Protein AF-A0A151L9N3-F1 (afdb_monomer_lite)

InterPro domains:
  IPR000061 SWAP/Surp [PF01805] (39-90)
  IPR000061 SWAP/Surp [PS50128] (41-83)
  IPR000061 SWAP/Surp [SM00648] (39-92)
  IPR006569 CID domain [PF04818] (146-274)
  IPR006569 CID domain [PS51391] (139-284)
  IPR006569 CID domain [SM00582] (146-281)
  IPR008942 ENTH/VHS [G3DSA:1.25.40.90] (142-285)
  IPR035967 SWAP/Surp superfamily [G3DSA:1.10.10.790] (24-95)
  IPR035967 SWAP/Surp superfamily [SSF109905] (27-96)
  IPR051485 SR-related and CTD-associated factor [PTHR23140] (30-279)

Secondary structure (DSSP, 8-state):
----------------------S---EEEPPPPS-HHHHHHHHHHHHHHHHH-HHHHHHHHHHTTT-GGGGGGTS-SHHHHHHHHHHHHHHTT--SS----S-EESSTTS-EEEPPPPP-S-HHHHHHHHH-TT--PPPPHHHHHHHHHHHHT--SSHHHHHHHHHHHHTTGGGHHHHHHHHHHHHH-TTS-HHHHHHHHHHHHHHHHHTTSGGGTTTHHHHHHHHHHHHHHHHHHHHHHT-S-HHHHHHHHHHHHHHHHHHHHTT-S-HHHHHHHHHHHS------------------TT--PPPPTTHHHHTTS-HHHHHHHHHHHTS-HHHHHHHHHHTT----TT--HHHHHHHHHHHHHHHHHHHHTTTT-HHHHHHHHHH--

pLDDT: mean 80.23, std 20.01, range [26.12, 97.88]

Organism: NCBI:txid647221

Structure (mmCIF, N/CA/C/O backbone):
data_AF-A0A151L9N3-F1
#
_entry.id   AF-A0A151L9N3-F1
#
loop_
_atom_site.group_PDB
_atom_site.id
_atom_site.type_symbol
_atom_site.label_atom_id
_atom_site.label_alt_id
_atom_site.label_comp_id
_atom_site.label_asym_id
_atom_site.label_entity_id
_atom_site.label_seq_id
_atom_site.pdbx_PDB_ins_code
_atom_site.Cartn_x
_atom_site.Cartn_y
_atom_site.Cartn_z
_atom_site.occupancy
_atom_site.B_iso_or_equiv
_atom_site.auth_seq_id
_atom_site.auth_comp_id
_atom_site.auth_asym_id
_atom_site.auth_atom_id
_atom_site.pdbx_PDB_model_num
ATOM 1 N N . GLY A 1 1 ? 10.360 57.911 -2.945 1.00 34.53 1 GLY A N 1
ATOM 2 C CA . GLY A 1 1 ? 9.597 57.671 -4.179 1.00 34.53 1 GLY A CA 1
ATOM 3 C C . GLY A 1 1 ? 8.796 56.403 -3.999 1.00 34.53 1 GLY A C 1
ATOM 4 O O . GLY A 1 1 ? 9.425 55.382 -3.783 1.00 34.53 1 GLY A O 1
ATOM 5 N N . TYR A 1 2 ? 7.465 56.553 -3.965 1.00 28.52 2 TYR A N 1
ATOM 6 C CA . TYR A 1 2 ? 6.354 55.592 -4.166 1.00 28.52 2 TYR A CA 1
ATOM 7 C C . TYR A 1 2 ? 6.603 54.091 -3.843 1.00 28.52 2 TYR A C 1
ATOM 9 O O . TYR A 1 2 ? 7.405 53.458 -4.513 1.00 28.52 2 TYR A O 1
ATOM 17 N N . ASN A 1 3 ? 6.063 53.486 -2.762 1.00 26.97 3 ASN A N 1
ATOM 18 C CA . ASN A 1 3 ? 4.672 53.002 -2.505 1.00 26.97 3 ASN A CA 1
ATOM 19 C C . ASN A 1 3 ? 4.052 52.205 -3.681 1.00 26.97 3 ASN A C 1
ATOM 21 O O . ASN A 1 3 ? 4.123 52.687 -4.797 1.00 26.97 3 ASN A O 1
ATOM 25 N N . ILE A 1 4 ? 3.345 51.068 -3.569 1.00 30.19 4 ILE A N 1
ATOM 26 C CA . ILE A 1 4 ? 2.790 50.223 -2.489 1.00 30.19 4 ILE A CA 1
ATOM 27 C C . ILE A 1 4 ? 2.299 48.908 -3.157 1.00 30.19 4 ILE A C 1
ATOM 29 O O . ILE A 1 4 ? 1.899 48.928 -4.313 1.00 30.19 4 ILE A O 1
ATOM 33 N N . LYS A 1 5 ? 2.328 47.807 -2.392 1.00 29.86 5 LYS A N 1
ATOM 34 C CA . LYS A 1 5 ? 1.461 46.599 -2.342 1.00 29.86 5 LYS A CA 1
ATOM 35 C C . LYS A 1 5 ? 0.512 46.189 -3.505 1.00 29.86 5 LYS A C 1
ATOM 37 O O . LYS A 1 5 ? -0.267 46.993 -3.994 1.00 29.86 5 LYS A O 1
ATOM 42 N N . ASN A 1 6 ? 0.394 44.852 -3.596 1.00 28.50 6 ASN A N 1
ATOM 43 C CA . ASN A 1 6 ? -0.822 44.011 -3.719 1.00 28.50 6 ASN A CA 1
ATOM 44 C C . ASN A 1 6 ? -1.251 43.410 -5.077 1.00 28.50 6 ASN A C 1
ATOM 46 O O . ASN A 1 6 ? -1.162 44.038 -6.120 1.00 28.50 6 ASN A O 1
ATOM 50 N N . GLU A 1 7 ? -1.815 42.194 -4.925 1.00 28.47 7 GLU A N 1
ATOM 51 C CA . GLU A 1 7 ? -2.712 41.396 -5.797 1.00 28.47 7 GLU A CA 1
ATOM 52 C C . GLU A 1 7 ? -2.048 40.460 -6.830 1.00 28.47 7 GLU A C 1
ATOM 54 O O . GLU A 1 7 ? -1.300 40.885 -7.698 1.00 28.47 7 GLU A O 1
ATOM 59 N N . ILE A 1 8 ? -2.077 39.124 -6.674 1.00 28.53 8 ILE A N 1
ATOM 60 C CA . ILE A 1 8 ? -3.189 38.138 -6.625 1.00 28.53 8 ILE A CA 1
ATOM 61 C C . ILE A 1 8 ? -3.933 38.001 -7.966 1.00 28.53 8 ILE A C 1
ATOM 63 O O . ILE A 1 8 ? -4.622 38.909 -8.397 1.00 28.53 8 ILE A O 1
ATOM 67 N N . CYS A 1 9 ? -3.817 36.786 -8.524 1.00 29.94 9 CYS A N 1
ATOM 68 C CA . CYS A 1 9 ? -4.706 36.073 -9.456 1.00 29.94 9 CYS A CA 1
ATOM 69 C C . CYS A 1 9 ? -5.197 36.782 -10.729 1.00 29.94 9 CYS A C 1
ATOM 71 O O . CYS A 1 9 ? -5.995 37.703 -10.670 1.00 29.94 9 CYS A O 1
ATOM 73 N N . ASN A 1 10 ? -4.879 36.191 -11.890 1.00 26.12 10 ASN A N 1
ATOM 74 C CA . ASN A 1 10 ? -5.889 35.658 -12.822 1.00 26.12 10 ASN A CA 1
ATOM 75 C C . ASN A 1 10 ? -5.214 35.008 -14.041 1.00 26.12 10 ASN A C 1
ATOM 77 O O . ASN A 1 10 ? -4.901 35.663 -15.030 1.00 26.12 10 ASN A O 1
ATOM 81 N N . TYR A 1 11 ? -5.025 33.688 -13.980 1.00 26.61 11 TYR A N 1
ATOM 82 C CA . TYR A 1 11 ? -4.955 32.862 -15.184 1.00 26.61 11 TYR A CA 1
ATOM 83 C C . TYR A 1 11 ? -6.401 32.566 -15.585 1.00 26.61 11 TYR A C 1
ATOM 85 O O . TYR A 1 11 ? -7.037 31.702 -14.988 1.00 26.61 11 TYR A O 1
ATOM 93 N N . ASN A 1 12 ? -6.916 33.300 -16.569 1.00 28.91 12 ASN A N 1
ATOM 94 C CA . ASN A 1 12 ? -8.108 32.903 -17.303 1.00 28.91 12 ASN A CA 1
ATOM 95 C C . ASN A 1 12 ? -7.773 32.778 -18.787 1.00 28.91 12 ASN A C 1
ATOM 97 O O . ASN A 1 12 ? -7.160 33.657 -19.392 1.00 28.91 12 ASN A O 1
ATOM 101 N N . MET A 1 13 ? -8.179 31.621 -19.306 1.00 31.44 13 MET A N 1
ATOM 102 C CA . MET A 1 13 ? -8.430 31.304 -20.704 1.00 31.44 13 MET A CA 1
ATOM 103 C C . MET A 1 13 ? -8.997 32.497 -21.474 1.00 31.44 13 MET A C 1
ATOM 105 O O . MET A 1 13 ? -9.961 33.103 -21.025 1.00 31.44 13 MET A O 1
ATOM 109 N N . ASP A 1 14 ? -8.409 32.793 -22.632 1.00 28.12 14 ASP A N 1
ATOM 110 C CA . ASP A 1 14 ? -9.103 32.784 -23.927 1.00 28.12 14 ASP A CA 1
ATOM 111 C C . ASP A 1 14 ? -8.274 33.525 -24.979 1.00 28.12 14 ASP A C 1
ATOM 113 O O . ASP A 1 14 ? -8.057 34.736 -24.899 1.00 28.12 14 ASP A O 1
ATOM 117 N N . ARG A 1 15 ? -7.840 32.783 -26.004 1.00 27.70 15 ARG A N 1
ATOM 118 C CA . ARG A 1 15 ? -7.859 33.234 -27.404 1.00 27.70 15 ARG A CA 1
ATOM 119 C C . ARG A 1 15 ? -7.489 32.079 -28.334 1.00 27.70 15 ARG A C 1
ATOM 121 O O . ARG A 1 15 ? -6.344 31.902 -28.738 1.00 27.70 15 ARG A O 1
ATOM 128 N N . TYR A 1 16 ? -8.504 31.289 -28.679 1.00 29.16 16 TYR A N 1
ATOM 129 C CA . TYR A 1 16 ? -8.540 30.632 -29.980 1.00 29.16 16 TYR A CA 1
ATOM 130 C C . TYR A 1 16 ? -8.714 31.691 -31.075 1.00 29.16 16 TYR A C 1
ATOM 132 O O . TYR A 1 16 ? -9.421 32.677 -30.883 1.00 29.16 16 TYR A O 1
ATOM 140 N N . ASN A 1 17 ? -8.119 31.401 -32.232 1.00 30.64 17 ASN A N 1
ATOM 141 C CA . ASN A 1 17 ? -8.278 32.063 -33.527 1.00 30.64 17 ASN A CA 1
ATOM 142 C C . ASN A 1 17 ? -7.677 33.462 -33.660 1.00 30.64 17 ASN A C 1
ATOM 144 O O . ASN A 1 17 ? -8.317 34.462 -33.369 1.00 30.64 17 ASN A O 1
ATOM 148 N N . THR A 1 18 ? -6.493 33.535 -34.265 1.00 28.25 18 THR A N 1
ATOM 149 C CA . THR A 1 18 ? -6.316 34.080 -35.625 1.00 28.25 18 THR A CA 1
ATOM 150 C C . THR A 1 18 ? -4.916 33.677 -36.080 1.00 28.25 18 THR A C 1
ATOM 152 O O . THR A 1 18 ? -3.976 34.005 -35.382 1.00 28.25 18 THR A O 1
ATOM 155 N N . TYR A 1 19 ? -4.787 32.918 -37.170 1.00 27.69 19 TYR A N 1
ATOM 156 C CA . TYR A 1 19 ? -3.776 33.084 -38.230 1.00 27.69 19 TYR A CA 1
ATOM 157 C C . TYR A 1 19 ? -4.016 31.981 -39.265 1.00 27.69 19 TYR A C 1
ATOM 159 O O . TYR A 1 19 ? -3.501 30.867 -39.187 1.00 27.69 19 TYR A O 1
ATOM 167 N N . ASN A 1 20 ? -4.875 32.316 -40.226 1.00 29.67 20 ASN A N 1
ATOM 168 C CA . ASN A 1 20 ? -4.973 31.610 -41.491 1.00 29.67 20 ASN A CA 1
ATOM 169 C C . ASN A 1 20 ? -3.642 31.733 -42.248 1.00 29.67 20 ASN A C 1
ATOM 171 O O . ASN A 1 20 ? -3.116 32.831 -42.391 1.00 29.67 20 ASN A O 1
ATOM 175 N N . ASN A 1 21 ? -3.173 30.585 -42.744 1.00 37.34 21 ASN A N 1
ATOM 176 C CA . ASN A 1 21 ? -2.439 30.368 -43.992 1.00 37.34 21 ASN A CA 1
ATOM 177 C C . ASN A 1 21 ? -1.471 31.461 -44.466 1.00 37.34 21 ASN A C 1
ATOM 179 O O . ASN A 1 21 ? -1.895 32.398 -45.124 1.00 37.34 21 ASN A O 1
ATOM 183 N N . MET A 1 22 ? -0.171 31.214 -44.290 1.00 30.89 22 MET A N 1
ATOM 184 C CA . MET A 1 22 ? 0.853 31.302 -45.348 1.00 30.89 22 MET A CA 1
ATOM 185 C C . MET A 1 22 ? 2.165 30.729 -44.789 1.00 30.89 22 MET A C 1
ATOM 187 O O . MET A 1 22 ? 2.939 31.439 -44.156 1.00 30.89 22 MET A O 1
ATOM 191 N N . ASN A 1 23 ? 2.371 29.421 -44.959 1.00 32.94 23 ASN A N 1
ATOM 192 C CA . ASN A 1 23 ? 3.649 28.780 -45.301 1.00 32.94 23 ASN A CA 1
ATOM 193 C C . ASN A 1 23 ? 3.485 27.271 -45.127 1.00 32.94 23 ASN A C 1
ATOM 195 O O . ASN A 1 23 ? 3.281 26.765 -44.028 1.00 32.94 23 ASN A O 1
ATOM 199 N N . VAL A 1 24 ? 3.528 26.563 -46.251 1.00 43.25 24 VAL A N 1
ATOM 200 C CA . VAL A 1 24 ? 3.486 25.105 -46.359 1.00 43.25 24 VAL A CA 1
ATOM 201 C C . VAL A 1 24 ? 4.380 24.491 -45.279 1.00 43.25 24 VAL A C 1
ATOM 203 O O . VAL A 1 24 ? 5.595 24.674 -45.315 1.00 43.25 24 VAL A O 1
ATOM 206 N N . ASN A 1 25 ? 3.779 23.793 -44.308 1.00 51.19 25 ASN A N 1
ATOM 207 C CA . ASN A 1 25 ? 4.484 23.072 -43.249 1.00 51.19 25 ASN A CA 1
ATOM 208 C C . ASN A 1 25 ? 5.505 22.113 -43.882 1.00 51.19 25 ASN A C 1
ATOM 210 O O . ASN A 1 25 ? 5.154 20.996 -44.269 1.00 51.19 25 ASN A O 1
ATOM 214 N N . LYS A 1 26 ? 6.767 22.541 -44.021 1.00 72.00 26 LYS A N 1
ATOM 215 C CA . LYS A 1 26 ? 7.845 21.687 -44.518 1.00 72.00 26 LYS A CA 1
ATOM 216 C C . LYS A 1 26 ? 8.051 20.573 -43.489 1.00 72.00 26 LYS A C 1
ATOM 218 O O . LYS A 1 26 ? 8.532 20.791 -42.376 1.00 72.00 26 LYS A O 1
ATOM 223 N N . LYS A 1 27 ? 7.596 19.379 -43.848 1.00 82.88 27 LYS A N 1
ATOM 224 C CA . LYS A 1 27 ? 7.655 18.167 -43.035 1.00 82.88 27 LYS A CA 1
ATOM 225 C C . LYS A 1 27 ? 8.938 17.415 -43.365 1.00 82.88 27 LYS A C 1
ATOM 227 O O . LYS A 1 27 ? 9.182 17.132 -44.533 1.00 82.88 27 LYS A O 1
ATOM 232 N N . ILE A 1 28 ? 9.712 17.051 -42.349 1.00 85.88 28 ILE A N 1
ATOM 233 C CA . ILE A 1 28 ? 10.929 16.248 -42.497 1.00 85.88 28 ILE A CA 1
ATOM 234 C C . ILE A 1 28 ? 10.648 14.863 -41.930 1.00 85.88 28 ILE A C 1
ATOM 236 O O . ILE A 1 28 ? 10.330 14.716 -40.750 1.00 85.88 28 ILE A O 1
ATOM 240 N N . ILE A 1 29 ? 10.738 13.843 -42.779 1.00 86.69 29 ILE A N 1
ATOM 241 C CA . ILE A 1 29 ? 10.626 12.447 -42.358 1.00 86.69 29 ILE A CA 1
ATOM 242 C C . ILE A 1 29 ? 12.032 11.953 -42.059 1.00 86.69 29 ILE A C 1
ATOM 244 O O . ILE A 1 29 ? 12.896 11.988 -42.925 1.00 86.69 29 ILE A O 1
ATOM 248 N N . ILE A 1 30 ? 12.257 11.499 -40.832 1.00 90.75 30 ILE A N 1
ATOM 249 C CA . ILE A 1 30 ? 13.569 11.016 -40.429 1.00 90.75 30 ILE A CA 1
ATOM 250 C C . ILE A 1 30 ? 13.772 9.590 -40.932 1.00 90.75 30 ILE A C 1
ATOM 252 O O . ILE A 1 30 ? 13.042 8.672 -40.552 1.00 90.75 30 ILE A O 1
ATOM 256 N N . ILE A 1 31 ? 14.790 9.421 -41.772 1.00 88.12 31 ILE A N 1
ATOM 257 C CA . ILE A 1 31 ? 15.207 8.142 -42.343 1.00 88.12 31 ILE A CA 1
ATOM 258 C C . ILE A 1 31 ? 16.376 7.607 -41.512 1.00 88.12 31 ILE A C 1
ATOM 260 O O . ILE A 1 31 ? 17.318 8.332 -41.198 1.00 88.12 31 ILE A O 1
ATOM 264 N N . ILE A 1 32 ? 16.295 6.340 -41.100 1.00 87.50 32 ILE A N 1
ATOM 265 C CA . ILE A 1 32 ? 17.394 5.682 -40.384 1.00 87.50 32 ILE A CA 1
ATOM 266 C C . ILE A 1 32 ? 18.461 5.300 -41.419 1.00 87.50 32 ILE A C 1
ATOM 268 O O . ILE A 1 32 ? 18.097 4.667 -42.406 1.00 87.50 32 ILE A O 1
ATOM 272 N N . PRO A 1 33 ? 19.753 5.611 -41.197 1.00 89.25 33 PRO A N 1
ATOM 273 C CA . PRO A 1 33 ? 20.810 5.202 -42.116 1.00 89.25 33 PRO A CA 1
ATOM 274 C C . PRO A 1 33 ? 20.891 3.673 -42.229 1.00 89.25 33 PRO A C 1
ATOM 276 O O . PRO A 1 33 ? 20.968 2.983 -41.205 1.00 89.25 33 PRO A O 1
ATOM 279 N N . ASP A 1 34 ? 20.921 3.158 -43.461 1.00 80.19 34 ASP A N 1
ATOM 280 C CA . ASP A 1 34 ? 21.055 1.720 -43.740 1.00 80.19 34 ASP A CA 1
ATOM 281 C C . ASP A 1 34 ? 22.433 1.185 -43.325 1.00 80.19 34 ASP A C 1
ATOM 283 O O . ASP A 1 34 ? 22.560 0.076 -42.788 1.00 80.19 34 ASP A O 1
ATOM 287 N N . ASP A 1 35 ? 23.480 1.995 -43.517 1.00 88.69 35 ASP A N 1
ATOM 288 C CA . ASP A 1 35 ? 24.823 1.648 -43.072 1.00 88.69 35 ASP A CA 1
ATOM 289 C C . ASP A 1 35 ? 24.941 1.723 -41.541 1.00 88.69 35 ASP A C 1
ATOM 291 O O . ASP A 1 35 ? 24.870 2.780 -40.903 1.00 88.69 35 ASP A O 1
ATOM 295 N N . LYS A 1 36 ? 25.208 0.561 -40.939 1.00 86.25 36 LYS A N 1
ATOM 296 C CA . LYS A 1 36 ? 25.375 0.402 -39.492 1.00 86.25 36 LYS A CA 1
ATOM 297 C C . LYS A 1 36 ? 26.568 1.183 -38.951 1.00 86.25 36 LYS A C 1
ATOM 299 O O . LYS A 1 36 ? 26.526 1.567 -37.780 1.00 86.25 36 LYS A O 1
ATOM 304 N N . LYS A 1 37 ? 27.632 1.376 -39.739 1.00 87.75 37 LYS A N 1
ATOM 305 C CA . LYS A 1 37 ? 28.812 2.129 -39.295 1.00 87.75 37 LYS A CA 1
ATOM 306 C C . LYS A 1 37 ? 28.466 3.614 -39.200 1.00 87.75 37 LYS A C 1
ATOM 308 O O . LYS A 1 37 ? 28.609 4.188 -38.124 1.00 87.75 37 LYS A O 1
ATOM 313 N N . THR A 1 38 ? 27.905 4.179 -40.263 1.00 89.19 38 THR A N 1
ATOM 314 C CA . THR A 1 38 ? 27.431 5.568 -40.330 1.00 89.19 38 THR A CA 1
ATOM 315 C C . THR A 1 38 ? 26.411 5.870 -39.238 1.00 89.19 38 THR A C 1
ATOM 317 O O . THR A 1 38 ? 26.579 6.821 -38.477 1.00 89.19 38 THR A O 1
ATOM 320 N N . LYS A 1 39 ? 25.410 4.999 -39.052 1.00 90.94 39 LYS A N 1
ATOM 321 C CA . LYS A 1 39 ? 24.438 5.136 -37.961 1.00 90.94 39 LYS A CA 1
ATOM 322 C C . LYS A 1 39 ? 25.106 5.219 -36.586 1.00 90.94 39 LYS A C 1
ATOM 324 O O . LYS A 1 39 ? 24.751 6.081 -35.789 1.00 90.94 39 LYS A O 1
ATOM 329 N N . ARG A 1 40 ? 26.061 4.325 -36.293 1.00 89.38 40 ARG A N 1
ATOM 330 C CA . ARG A 1 40 ? 26.772 4.315 -35.001 1.00 89.38 40 ARG A CA 1
ATOM 331 C C . ARG A 1 40 ? 27.578 5.587 -34.783 1.00 89.38 40 ARG A C 1
ATOM 333 O O . ARG A 1 40 ? 27.580 6.090 -33.667 1.00 89.38 40 ARG A O 1
ATOM 340 N N . ILE A 1 41 ? 28.245 6.081 -35.825 1.00 91.81 41 ILE A N 1
ATOM 341 C CA . ILE A 1 41 ? 29.025 7.322 -35.769 1.00 91.81 41 ILE A CA 1
ATOM 342 C C . ILE A 1 41 ? 28.098 8.498 -35.450 1.00 91.81 41 ILE A C 1
ATOM 344 O O . ILE A 1 41 ? 28.361 9.234 -34.502 1.00 91.81 41 ILE A O 1
ATOM 348 N N . ILE A 1 42 ? 26.972 8.613 -36.161 1.00 93.88 42 ILE A N 1
ATOM 349 C CA . ILE A 1 42 ? 25.990 9.679 -35.933 1.00 93.88 42 ILE A CA 1
ATOM 350 C C . ILE A 1 42 ? 25.367 9.581 -34.532 1.00 93.88 42 ILE A C 1
ATOM 352 O O . ILE A 1 42 ? 25.298 10.581 -33.821 1.00 93.88 42 ILE A O 1
ATOM 356 N N . ASP A 1 43 ? 24.940 8.388 -34.108 1.00 91.19 43 ASP A N 1
ATOM 357 C CA . ASP A 1 43 ? 24.339 8.178 -32.787 1.00 91.19 43 ASP A CA 1
ATOM 358 C C . ASP A 1 43 ? 25.335 8.473 -31.645 1.00 91.19 43 ASP A C 1
ATOM 360 O O . ASP A 1 43 ? 24.933 8.950 -30.584 1.00 91.19 43 ASP A O 1
ATOM 364 N N . LEU A 1 44 ? 26.626 8.174 -31.833 1.00 91.38 44 LEU A N 1
ATOM 365 C CA . LEU A 1 44 ? 27.669 8.445 -30.842 1.00 91.38 44 LEU A CA 1
ATOM 366 C C . LEU A 1 44 ? 27.986 9.940 -30.767 1.00 91.38 44 LEU A C 1
ATOM 368 O O . LEU A 1 44 ? 28.004 10.497 -29.671 1.00 91.38 44 LEU A O 1
ATOM 372 N N . LEU A 1 45 ? 28.167 10.591 -31.918 1.00 92.38 45 LEU A N 1
ATOM 373 C CA . LEU A 1 45 ? 28.397 12.031 -31.979 1.00 92.38 45 LEU A CA 1
ATOM 374 C C . LEU A 1 45 ? 27.226 12.799 -31.362 1.00 92.38 45 LEU A C 1
ATOM 376 O O . LEU A 1 45 ? 27.441 13.673 -30.531 1.00 92.38 45 LEU A O 1
ATOM 380 N N . ALA A 1 46 ? 25.987 12.439 -31.711 1.00 93.56 46 ALA A N 1
ATOM 381 C CA . ALA A 1 46 ? 24.797 13.092 -31.177 1.00 93.56 46 ALA A CA 1
ATOM 382 C C . ALA A 1 46 ? 24.702 12.990 -29.649 1.00 93.56 46 ALA A C 1
ATOM 384 O O . ALA A 1 46 ? 24.248 13.929 -28.996 1.00 93.56 46 ALA A O 1
ATOM 385 N N . LYS A 1 47 ? 25.149 11.868 -29.073 1.00 90.38 47 LYS A N 1
ATOM 386 C CA . LYS A 1 47 ? 25.205 11.705 -27.621 1.00 90.38 47 LYS A CA 1
ATOM 387 C C . LYS A 1 47 ? 26.244 12.635 -26.993 1.00 90.38 47 LYS A C 1
ATOM 389 O O . LYS A 1 47 ? 25.889 13.372 -26.082 1.00 90.38 47 LYS A O 1
ATOM 394 N N . TYR A 1 48 ? 27.472 12.654 -27.512 1.00 86.31 48 TYR A N 1
ATOM 395 C CA . TYR A 1 48 ? 28.516 13.545 -26.995 1.00 86.31 48 TYR A CA 1
ATOM 396 C C . TYR A 1 48 ? 28.146 15.022 -27.135 1.00 86.31 48 TYR A C 1
ATOM 398 O O . TYR A 1 48 ? 28.350 15.790 -26.209 1.00 86.31 48 TYR A O 1
ATOM 406 N N . VAL A 1 49 ? 27.512 15.418 -28.240 1.00 91.25 49 VAL A N 1
ATOM 407 C CA . VAL A 1 49 ? 27.024 16.794 -28.432 1.00 91.25 49 VAL A CA 1
ATOM 408 C C . VAL A 1 49 ? 25.902 17.147 -27.450 1.00 91.25 49 VAL A C 1
ATOM 410 O O . VAL A 1 49 ? 25.790 18.294 -27.029 1.00 91.25 49 VAL A O 1
ATOM 413 N N . THR A 1 50 ? 25.078 16.177 -27.049 1.00 90.38 50 THR A N 1
ATOM 414 C CA . THR A 1 50 ? 24.050 16.395 -26.019 1.00 90.38 50 THR A CA 1
ATOM 415 C C . THR A 1 50 ? 24.668 16.587 -24.628 1.00 90.38 50 THR A C 1
ATOM 417 O O . THR A 1 50 ? 24.133 17.355 -23.835 1.00 90.38 50 THR A O 1
ATOM 420 N N . GLU A 1 51 ? 25.773 15.895 -24.332 1.00 86.19 51 GLU A N 1
ATOM 421 C CA . GLU A 1 51 ? 26.471 15.947 -23.037 1.00 86.19 51 GLU A CA 1
ATOM 422 C C . GLU A 1 51 ? 27.383 17.184 -22.913 1.00 86.19 51 GLU A C 1
ATOM 424 O O . GLU A 1 51 ? 27.324 17.890 -21.910 1.00 86.19 51 GLU A O 1
ATOM 429 N N . GLU A 1 52 ? 28.172 17.481 -23.949 1.00 81.69 52 GLU A N 1
ATOM 430 C CA . GLU A 1 52 ? 29.208 18.529 -23.955 1.00 81.69 52 GLU A CA 1
ATOM 431 C C . GLU A 1 52 ? 28.739 19.856 -24.584 1.00 81.69 52 GLU A C 1
ATOM 433 O O . GLU A 1 52 ? 29.391 20.892 -24.454 1.00 81.69 52 GLU A O 1
ATOM 438 N N . GLY A 1 53 ? 27.589 19.853 -25.264 1.00 84.69 53 GLY A N 1
ATOM 439 C CA . GLY A 1 53 ? 26.970 21.046 -25.834 1.00 84.69 53 GLY A CA 1
ATOM 440 C C . GLY A 1 53 ? 27.513 21.478 -27.202 1.00 84.69 53 GLY A C 1
ATOM 441 O O . GLY A 1 53 ? 28.232 20.765 -27.900 1.00 84.69 53 GLY A O 1
ATOM 442 N N . TYR A 1 54 ? 27.106 22.677 -27.626 1.00 85.31 54 TYR A N 1
ATOM 443 C CA . TYR A 1 54 ? 27.301 23.175 -28.995 1.00 85.31 54 TYR A CA 1
ATOM 444 C C . TYR A 1 54 ? 28.771 23.449 -29.366 1.00 85.31 54 TYR A C 1
ATOM 446 O O . TYR A 1 54 ? 29.169 23.187 -30.500 1.00 85.31 54 TYR A O 1
ATOM 454 N N . SER A 1 55 ? 29.596 23.893 -28.413 1.00 84.62 55 SER A N 1
ATOM 455 C CA . SER A 1 55 ? 31.038 24.123 -28.616 1.00 84.62 55 SER A CA 1
ATOM 456 C C . SER A 1 55 ? 31.782 22.853 -29.050 1.00 84.62 55 SER A C 1
ATOM 458 O O . SER A 1 55 ? 32.737 22.909 -29.830 1.00 84.62 55 SER A O 1
ATOM 460 N N . PHE A 1 56 ? 31.316 21.687 -28.595 1.00 88.94 56 PHE A N 1
ATOM 461 C CA . PHE A 1 56 ? 31.835 20.396 -29.031 1.00 88.94 56 PHE A CA 1
ATOM 462 C C . PHE A 1 56 ? 31.475 20.098 -30.498 1.00 88.94 56 PHE A C 1
ATOM 464 O O . PHE A 1 56 ? 32.338 19.656 -31.255 1.00 88.94 56 PHE A O 1
ATOM 471 N N . GLU A 1 57 ? 30.241 20.396 -30.937 1.00 91.56 57 GLU A N 1
ATOM 472 C CA . GLU A 1 57 ? 29.832 20.240 -32.347 1.00 91.56 57 GLU A CA 1
ATOM 473 C C . GLU A 1 57 ? 30.698 21.103 -33.283 1.00 91.56 57 GLU A C 1
ATOM 475 O O . GLU A 1 57 ? 31.120 20.619 -34.334 1.00 91.56 57 GLU A O 1
ATOM 480 N N . GLU A 1 58 ? 31.001 22.351 -32.908 1.00 88.94 58 GLU A N 1
ATOM 481 C CA . GLU A 1 58 ? 31.863 23.246 -33.701 1.00 88.94 58 GLU A CA 1
ATOM 482 C C . GLU A 1 58 ? 33.298 22.730 -33.808 1.00 88.94 58 GLU A C 1
ATOM 484 O O . GLU A 1 58 ? 33.840 22.642 -34.909 1.00 88.94 58 GLU A O 1
ATOM 489 N N . THR A 1 59 ? 33.878 22.282 -32.693 1.00 89.62 59 THR A N 1
ATOM 490 C CA . THR A 1 59 ? 35.240 21.728 -32.680 1.00 89.62 59 THR A CA 1
ATOM 491 C C . THR A 1 59 ? 35.365 20.513 -33.607 1.00 89.62 59 THR A C 1
ATOM 493 O O . THR A 1 59 ? 36.369 20.352 -34.304 1.00 89.62 59 THR A O 1
ATOM 496 N N . ILE A 1 60 ? 34.345 19.647 -33.635 1.00 89.25 60 ILE A N 1
ATOM 497 C CA . ILE A 1 60 ? 34.309 18.489 -34.538 1.00 89.25 60 ILE A CA 1
ATOM 498 C C . ILE A 1 60 ? 34.159 18.937 -35.995 1.00 89.25 60 ILE A C 1
ATOM 500 O O . ILE A 1 60 ? 34.842 18.397 -36.862 1.00 89.25 60 ILE A O 1
ATOM 504 N N . LYS A 1 61 ? 33.331 19.950 -36.281 1.00 89.62 61 LYS A N 1
ATOM 505 C CA . LYS A 1 61 ? 33.201 20.505 -37.638 1.00 89.62 61 LYS A CA 1
ATOM 506 C C . LYS A 1 61 ? 34.505 21.108 -38.165 1.00 89.62 61 LYS A C 1
ATOM 508 O O . LYS A 1 61 ? 34.779 21.003 -39.355 1.00 89.62 61 LYS A O 1
ATOM 513 N N . GLU A 1 62 ? 35.309 21.732 -37.313 1.00 88.62 62 GLU A N 1
ATOM 514 C CA . GLU A 1 62 ? 36.600 22.292 -37.724 1.00 88.62 62 GLU A CA 1
ATOM 515 C C . GLU A 1 62 ? 37.644 21.202 -37.985 1.00 88.62 62 GLU A C 1
ATOM 517 O O . GLU A 1 62 ? 38.330 21.236 -39.005 1.00 88.62 62 GLU A O 1
ATOM 522 N N . LYS A 1 63 ? 37.748 20.216 -37.085 1.00 88.31 63 LYS A N 1
ATOM 523 C CA . LYS A 1 63 ? 38.784 19.172 -37.149 1.00 88.31 63 LYS A CA 1
ATOM 524 C C . LYS A 1 63 ? 38.513 18.090 -38.190 1.00 88.31 63 LYS A C 1
ATOM 526 O O . LYS A 1 63 ? 39.454 17.550 -38.757 1.00 88.31 63 LYS A O 1
ATOM 531 N N . GLU A 1 64 ? 37.247 17.766 -38.436 1.00 89.31 64 GLU A N 1
ATOM 532 C CA . GLU A 1 64 ? 36.840 16.630 -39.275 1.00 89.31 64 GLU A CA 1
ATOM 533 C C . GLU A 1 64 ? 36.247 17.070 -40.623 1.00 89.31 64 GLU A C 1
ATOM 535 O O . GLU A 1 64 ? 35.526 16.308 -41.268 1.00 89.31 64 GLU A O 1
ATOM 540 N N . LYS A 1 65 ? 36.544 18.299 -41.068 1.00 84.00 65 LYS A N 1
ATOM 541 C CA . LYS A 1 65 ? 35.995 18.882 -42.303 1.00 84.00 65 LYS A CA 1
ATOM 542 C C . LYS A 1 65 ? 36.280 18.040 -43.552 1.00 84.00 65 LYS A C 1
ATOM 544 O O . LYS A 1 65 ? 35.406 17.898 -44.404 1.00 84.00 65 LYS A O 1
ATOM 549 N N . ASP A 1 66 ? 37.468 17.445 -43.621 1.00 85.81 66 ASP A N 1
ATOM 550 C CA . ASP A 1 66 ? 37.906 16.614 -44.749 1.00 85.81 66 ASP A CA 1
ATOM 551 C C . ASP A 1 66 ? 37.594 15.116 -44.546 1.00 85.81 66 ASP A C 1
ATOM 553 O O . ASP A 1 66 ? 37.892 14.288 -45.409 1.00 85.81 66 ASP A O 1
ATOM 557 N N . ASN A 1 67 ? 36.984 14.731 -43.414 1.00 86.25 67 ASN A N 1
ATOM 558 C CA . ASN A 1 67 ? 36.677 13.335 -43.114 1.00 86.25 67 ASN A CA 1
ATOM 559 C C . ASN A 1 67 ? 35.316 12.928 -43.707 1.00 86.25 67 ASN A C 1
ATOM 561 O O . ASN A 1 67 ? 34.270 13.421 -43.266 1.00 86.25 67 ASN A O 1
ATOM 565 N N . PRO A 1 68 ? 35.272 11.943 -44.625 1.00 86.00 68 PRO A N 1
ATOM 566 C CA . PRO A 1 68 ? 34.024 11.522 -45.259 1.00 86.00 68 PRO A CA 1
ATOM 567 C C . PRO A 1 68 ? 32.992 10.966 -44.266 1.00 86.00 68 PRO A C 1
ATOM 569 O O . PRO A 1 68 ? 31.795 11.030 -44.531 1.00 86.00 68 PRO A O 1
ATOM 572 N N . ASN A 1 69 ? 33.415 10.464 -43.096 1.00 85.12 69 ASN A N 1
ATOM 573 C CA . ASN A 1 69 ? 32.486 9.952 -42.082 1.00 85.12 69 ASN A CA 1
ATOM 574 C C . ASN A 1 69 ? 31.673 11.060 -41.388 1.00 85.12 69 ASN A C 1
ATOM 576 O O . ASN A 1 69 ? 30.619 10.758 -40.832 1.00 85.12 69 ASN A O 1
ATOM 580 N N . PHE A 1 70 ? 32.147 12.311 -41.408 1.00 86.94 70 PHE A N 1
ATOM 581 C CA . PHE A 1 70 ? 31.499 13.468 -40.774 1.00 86.94 70 PHE A CA 1
ATOM 582 C C . PHE A 1 70 ? 30.890 14.443 -41.785 1.00 86.94 70 PHE A C 1
ATOM 584 O O . PHE A 1 70 ? 30.341 15.473 -41.396 1.00 86.94 70 PHE A O 1
ATOM 591 N N . HIS A 1 71 ? 30.903 14.093 -43.075 1.00 88.00 71 HIS A N 1
ATOM 592 C CA . HIS A 1 71 ? 30.363 14.929 -44.147 1.00 88.00 71 HIS A CA 1
ATOM 593 C C . HIS A 1 71 ? 28.891 15.328 -43.918 1.00 88.00 71 HIS A C 1
ATOM 595 O O . HIS A 1 71 ? 28.474 16.434 -44.261 1.00 88.00 71 HIS A O 1
ATOM 601 N N . PHE A 1 72 ? 28.123 14.473 -43.228 1.00 90.12 72 PHE A N 1
ATOM 602 C CA . PHE A 1 72 ? 26.735 14.741 -42.842 1.00 90.12 72 PHE A CA 1
ATOM 603 C C . PHE A 1 72 ? 26.547 15.992 -41.967 1.00 90.12 72 PHE A C 1
ATOM 605 O O . PHE A 1 72 ? 25.416 16.430 -41.805 1.00 90.12 72 PHE A O 1
ATOM 612 N N . LEU A 1 73 ? 27.599 16.562 -41.368 1.00 89.06 73 LEU A N 1
ATOM 613 C CA . LEU A 1 73 ? 27.508 17.795 -40.578 1.00 89.06 73 LEU A CA 1
ATOM 614 C C . LEU A 1 73 ? 27.436 19.069 -41.432 1.00 89.06 73 LEU A C 1
ATOM 616 O O . LEU A 1 73 ? 27.060 20.118 -40.902 1.00 89.06 73 LEU A O 1
ATOM 620 N N . PHE A 1 74 ? 27.809 18.986 -42.712 1.00 85.31 74 PHE A N 1
ATOM 621 C CA . PHE A 1 74 ? 28.026 20.149 -43.581 1.00 85.31 74 PHE A CA 1
ATOM 622 C C . PHE A 1 74 ? 26.993 20.278 -44.703 1.00 85.31 74 PHE A C 1
ATOM 624 O O . PHE A 1 74 ? 26.801 21.372 -45.228 1.00 85.31 74 PHE A O 1
ATOM 631 N N . GLU A 1 75 ? 26.298 19.195 -45.045 1.00 81.38 75 GLU A N 1
ATOM 632 C CA . GLU A 1 75 ? 25.276 19.177 -46.091 1.00 81.38 75 GLU A CA 1
ATOM 633 C C . GLU A 1 75 ? 23.885 18.931 -45.497 1.00 81.38 75 GLU A C 1
ATOM 635 O O . GLU A 1 75 ? 23.722 18.094 -44.612 1.00 81.38 75 GLU A O 1
ATOM 640 N N . SER A 1 76 ? 22.856 19.616 -46.009 1.00 81.12 76 SER A N 1
ATOM 641 C CA . SER A 1 76 ? 21.451 19.418 -45.603 1.00 81.12 76 SER A CA 1
ATOM 642 C C . SER A 1 76 ? 20.855 18.127 -46.191 1.00 81.12 76 SER A C 1
ATOM 644 O O . SER A 1 76 ? 19.894 18.165 -46.956 1.00 81.12 76 SER A O 1
ATOM 646 N N . SER A 1 77 ? 21.451 16.987 -45.842 1.00 86.81 77 SER A N 1
ATOM 647 C CA . SER A 1 77 ? 21.067 15.638 -46.274 1.00 86.81 77 SER A CA 1
ATOM 648 C C . SER A 1 77 ? 20.163 14.927 -45.256 1.00 86.81 77 SER A C 1
ATOM 650 O O . SER A 1 77 ? 19.996 15.368 -44.116 1.00 86.81 77 SER A O 1
ATOM 652 N N . ASP A 1 78 ? 19.620 13.763 -45.617 1.00 87.31 78 ASP A N 1
ATOM 653 C CA . ASP A 1 78 ? 18.843 12.931 -44.685 1.00 87.31 78 ASP A CA 1
ATOM 654 C C . ASP A 1 78 ? 19.655 12.520 -43.444 1.00 87.31 78 ASP A C 1
ATOM 656 O O . ASP A 1 78 ? 19.113 12.441 -42.338 1.00 87.31 78 ASP A O 1
ATOM 660 N N . LEU A 1 79 ? 20.972 12.326 -43.595 1.00 90.31 79 LEU A N 1
ATOM 661 C CA . LEU A 1 79 ? 21.883 12.026 -42.486 1.00 90.31 79 LEU A CA 1
ATOM 662 C C . LEU A 1 79 ? 22.022 13.210 -41.522 1.00 90.31 79 LEU A C 1
ATOM 664 O O . LEU A 1 79 ? 22.066 13.005 -40.307 1.00 90.31 79 LEU A O 1
ATOM 668 N N . PHE A 1 80 ? 22.034 14.439 -42.043 1.00 91.62 80 PHE A N 1
ATOM 669 C CA . PHE A 1 80 ? 22.042 15.656 -41.231 1.00 91.62 80 PHE A CA 1
ATOM 670 C C . PHE A 1 80 ? 20.764 15.781 -40.400 1.00 91.62 80 PHE A C 1
ATOM 672 O O . PHE A 1 80 ? 20.818 16.045 -39.195 1.00 91.62 80 PHE A O 1
ATOM 679 N N . TYR A 1 81 ? 19.604 15.537 -41.012 1.00 91.25 81 TYR A N 1
ATOM 680 C CA . TYR A 1 81 ? 18.332 15.581 -40.295 1.00 91.25 81 TYR A CA 1
ATOM 681 C C . TYR A 1 81 ? 18.195 14.440 -39.285 1.00 91.25 81 TYR A C 1
ATOM 683 O O . TYR A 1 81 ? 17.705 14.678 -38.178 1.00 91.25 81 TYR A O 1
ATOM 691 N N . TYR A 1 82 ? 18.679 13.235 -39.609 1.00 92.31 82 TYR A N 1
ATOM 692 C CA . TYR A 1 82 ? 18.788 12.136 -38.649 1.00 92.31 82 TYR A CA 1
ATOM 693 C C . TYR A 1 82 ? 19.670 12.537 -37.459 1.00 92.31 82 TYR A C 1
ATOM 695 O O . TYR A 1 82 ? 19.236 12.396 -36.318 1.00 92.31 82 TYR A O 1
ATOM 703 N N . TYR A 1 83 ? 20.850 13.119 -37.698 1.00 94.88 83 TYR A N 1
ATOM 704 C CA . TYR A 1 83 ? 21.737 13.628 -36.649 1.00 94.88 83 TYR A CA 1
ATOM 705 C C . TYR A 1 83 ? 21.053 14.670 -35.751 1.00 94.88 83 TYR A C 1
ATOM 707 O O . TYR A 1 83 ? 20.997 14.485 -34.534 1.00 94.88 83 TYR A O 1
ATOM 715 N N . LYS A 1 84 ? 20.469 15.732 -36.327 1.00 92.88 84 LYS A N 1
ATOM 716 C CA . LYS A 1 84 ? 19.782 16.785 -35.555 1.00 92.88 84 LYS A CA 1
ATOM 717 C C . LYS A 1 84 ? 18.614 16.227 -34.746 1.00 92.88 84 LYS A C 1
ATOM 719 O O . LYS A 1 84 ? 18.451 16.576 -33.576 1.00 92.88 84 LYS A O 1
ATOM 724 N N . TRP A 1 85 ? 17.841 15.312 -35.331 1.00 93.69 85 TRP A N 1
ATOM 725 C CA . TRP A 1 85 ? 16.802 14.591 -34.605 1.00 93.69 85 TRP A CA 1
ATOM 726 C C . TRP A 1 85 ? 17.373 13.754 -33.452 1.00 93.69 85 TRP A C 1
ATOM 728 O O . TRP A 1 85 ? 16.799 13.783 -32.367 1.00 93.69 85 TRP A O 1
ATOM 738 N N . ARG A 1 86 ? 18.493 13.039 -33.636 1.00 92.56 86 ARG A N 1
ATOM 739 C CA . ARG A 1 86 ? 19.124 12.240 -32.569 1.00 92.56 86 ARG A CA 1
ATOM 740 C C . ARG A 1 86 ? 19.615 13.100 -31.413 1.00 92.56 86 ARG A C 1
ATOM 742 O O . ARG A 1 86 ? 19.359 12.725 -30.274 1.00 92.56 86 ARG A O 1
ATOM 749 N N . VAL A 1 87 ? 20.248 14.242 -31.688 1.00 92.12 87 VAL A N 1
ATOM 750 C CA . VAL A 1 87 ? 20.668 15.202 -30.648 1.00 92.12 87 VAL A CA 1
ATOM 751 C C . VAL A 1 87 ? 19.456 15.648 -29.832 1.00 92.12 87 VAL A C 1
ATOM 753 O O . VAL A 1 87 ? 19.447 15.542 -28.610 1.00 92.12 87 VAL A O 1
ATOM 756 N N . PHE A 1 88 ? 18.376 16.057 -30.502 1.00 89.81 88 PHE A N 1
ATOM 757 C CA . PHE A 1 88 ? 17.150 16.455 -29.814 1.00 89.81 88 PHE A CA 1
ATOM 758 C C . PHE A 1 88 ? 16.502 15.301 -29.039 1.00 89.81 88 PHE A C 1
ATOM 760 O O . PHE A 1 88 ? 16.087 15.474 -27.899 1.00 89.81 88 PHE A O 1
ATOM 767 N N . SER A 1 89 ? 16.432 14.112 -29.637 1.00 89.00 89 SER A N 1
ATOM 768 C CA . SER A 1 89 ? 15.882 12.903 -29.019 1.00 89.00 89 SER A CA 1
ATOM 769 C C . SER A 1 89 ? 16.633 12.573 -27.722 1.00 89.00 89 SER A C 1
ATOM 771 O O . SER A 1 89 ? 16.000 12.392 -26.683 1.00 89.00 89 SER A O 1
ATOM 773 N N . PHE A 1 90 ? 17.970 12.596 -27.737 1.00 87.25 90 PHE A N 1
ATOM 774 C CA . PHE A 1 90 ? 18.784 12.398 -26.536 1.00 87.25 90 PHE A CA 1
ATOM 775 C C . PHE A 1 90 ? 18.601 13.509 -25.501 1.00 87.25 90 PHE A C 1
ATOM 777 O O . PHE A 1 90 ? 18.435 13.202 -24.323 1.00 87.25 90 PHE A O 1
ATOM 784 N N . ALA A 1 91 ? 18.550 14.777 -25.919 1.00 85.06 91 ALA A N 1
ATOM 785 C CA . ALA A 1 91 ? 18.299 15.902 -25.015 1.00 85.06 91 ALA A CA 1
ATOM 786 C C . ALA A 1 91 ? 16.928 15.807 -24.315 1.00 85.06 91 ALA A C 1
ATOM 788 O O . ALA A 1 91 ? 16.753 16.303 -23.206 1.00 85.06 91 ALA A O 1
ATOM 789 N N . GLN A 1 92 ? 15.956 15.137 -24.943 1.00 83.00 92 GLN A N 1
ATOM 790 C CA . GLN A 1 92 ? 14.632 14.846 -24.380 1.00 83.00 92 GLN A CA 1
ATOM 791 C C . GLN A 1 92 ? 14.575 13.544 -23.555 1.00 83.00 92 GLN A C 1
ATOM 793 O O . GLN A 1 92 ? 13.489 13.154 -23.110 1.00 83.00 92 GLN A O 1
ATOM 798 N N . GLY A 1 93 ? 15.713 12.870 -23.352 1.00 77.00 93 GLY A N 1
ATOM 799 C CA . GLY A 1 93 ? 15.840 11.657 -22.539 1.00 77.00 93 GLY A CA 1
ATOM 800 C C . GLY A 1 93 ? 15.591 10.337 -23.278 1.00 77.00 93 GLY A C 1
ATOM 801 O O . GLY A 1 93 ? 15.495 9.288 -22.639 1.00 77.00 93 GLY A O 1
ATOM 802 N N . ASP A 1 94 ? 15.478 10.341 -24.609 1.00 84.00 94 ASP A N 1
ATOM 803 C CA . ASP A 1 94 ? 15.326 9.101 -25.376 1.00 84.00 94 ASP A CA 1
ATOM 804 C C . ASP A 1 94 ? 16.631 8.277 -25.401 1.00 84.00 94 ASP A C 1
ATOM 806 O O . ASP A 1 94 ? 17.731 8.762 -25.154 1.00 84.00 94 ASP A O 1
ATOM 810 N N . SER A 1 95 ? 16.527 6.993 -25.750 1.00 83.56 95 SER A N 1
ATOM 811 C CA . SER A 1 95 ? 17.665 6.063 -25.816 1.00 83.56 95 SER A CA 1
ATOM 812 C C . SER A 1 95 ? 18.027 5.679 -27.259 1.00 83.56 95 SER A C 1
ATOM 814 O O . SER A 1 95 ? 17.374 6.068 -28.228 1.00 83.56 95 SER A O 1
ATOM 816 N N . TYR A 1 96 ? 19.056 4.843 -27.433 1.00 82.00 96 TYR A N 1
ATOM 817 C CA . TYR A 1 96 ? 19.438 4.285 -28.743 1.00 82.00 96 TYR A CA 1
ATOM 818 C C . TYR A 1 96 ? 18.383 3.367 -29.381 1.00 82.00 96 TYR A C 1
ATOM 820 O O . TYR A 1 96 ? 18.431 3.123 -30.584 1.00 82.00 96 TYR A O 1
ATOM 828 N N . LYS A 1 97 ? 17.474 2.786 -28.585 1.00 79.00 97 LYS A N 1
ATOM 829 C CA . LYS A 1 97 ? 16.509 1.769 -29.055 1.00 79.00 97 LYS A CA 1
ATOM 830 C C . LYS A 1 97 ? 15.051 2.179 -28.886 1.00 79.00 97 LYS A C 1
ATOM 832 O O . LYS A 1 97 ? 14.200 1.630 -29.575 1.00 79.00 97 LYS A O 1
ATOM 837 N N . ASN A 1 98 ? 14.783 3.113 -27.979 1.00 77.75 98 ASN A N 1
ATOM 838 C CA . ASN A 1 98 ? 13.450 3.607 -27.666 1.00 77.75 98 ASN A CA 1
ATOM 839 C C . ASN A 1 98 ? 13.473 5.133 -27.729 1.00 77.75 98 ASN A C 1
ATOM 841 O O . ASN A 1 98 ? 14.250 5.743 -26.992 1.00 77.75 98 ASN A O 1
ATOM 845 N N . TRP A 1 99 ? 12.624 5.704 -28.579 1.00 84.56 99 TRP A N 1
ATOM 846 C CA . TRP A 1 99 ? 12.450 7.144 -28.766 1.00 84.56 99 TRP A CA 1
ATOM 847 C C . TRP A 1 99 ? 10.977 7.488 -28.987 1.00 84.56 99 TRP A C 1
ATOM 849 O O . TRP A 1 99 ? 10.174 6.619 -29.355 1.00 84.56 99 TRP A O 1
ATOM 859 N N . ARG A 1 100 ? 10.617 8.755 -28.774 1.00 81.12 100 ARG A N 1
ATOM 860 C CA . ARG A 1 100 ? 9.260 9.252 -29.047 1.00 81.12 100 ARG A CA 1
ATOM 861 C C . ARG A 1 100 ? 8.987 9.261 -30.549 1.00 81.12 100 ARG A C 1
ATOM 863 O O . ARG A 1 100 ? 9.841 9.637 -31.346 1.00 81.12 100 ARG A O 1
ATOM 870 N N . THR A 1 101 ? 7.783 8.850 -30.941 1.00 84.00 101 THR A N 1
ATOM 871 C CA . THR A 1 101 ? 7.379 8.741 -32.357 1.00 84.00 101 THR A CA 1
ATOM 872 C C . THR A 1 101 ? 6.354 9.784 -32.791 1.00 84.00 101 THR A C 1
ATOM 874 O O . THR A 1 101 ? 5.969 9.809 -33.959 1.00 84.00 101 THR A O 1
ATOM 877 N N . ASP A 1 102 ? 5.876 10.608 -31.860 1.00 79.81 102 ASP A N 1
ATOM 878 C CA . ASP A 1 102 ? 4.943 11.688 -32.161 1.00 79.81 102 ASP A CA 1
ATOM 879 C C . ASP A 1 102 ? 5.673 12.807 -32.930 1.00 79.81 102 ASP A C 1
ATOM 881 O O . ASP A 1 102 ? 6.777 13.191 -32.532 1.00 79.81 102 ASP A O 1
ATOM 885 N N . PRO A 1 103 ? 5.106 13.317 -34.041 1.00 83.81 103 PRO A N 1
ATOM 886 C CA . PRO A 1 103 ? 5.674 14.449 -34.763 1.00 83.81 103 PRO A CA 1
ATOM 887 C C . PRO A 1 103 ? 5.814 15.686 -33.876 1.00 83.81 103 PRO A C 1
ATOM 889 O O . PRO A 1 103 ? 4.916 15.984 -33.088 1.00 83.81 103 PRO A O 1
ATOM 892 N N . PHE A 1 104 ? 6.908 16.428 -34.031 1.00 83.31 104 PHE A N 1
ATOM 893 C CA . PHE A 1 104 ? 7.182 17.604 -33.206 1.00 83.31 104 PHE A CA 1
ATOM 894 C C . PHE A 1 104 ? 7.907 18.708 -33.982 1.00 83.31 104 PHE A C 1
ATOM 896 O O . PHE A 1 104 ? 8.551 18.458 -35.002 1.00 83.31 104 PHE A O 1
ATOM 903 N N . HIS A 1 105 ? 7.821 19.936 -33.474 1.00 83.38 105 HIS A N 1
ATOM 904 C CA . HIS A 1 105 ? 8.615 21.067 -33.949 1.00 83.38 105 HIS A CA 1
ATOM 905 C C . HIS A 1 105 ? 9.783 21.294 -32.992 1.00 83.38 105 HIS A C 1
ATOM 907 O O . HIS A 1 105 ? 9.584 21.368 -31.782 1.00 83.38 105 HIS A O 1
ATOM 913 N N . MET A 1 106 ? 11.000 21.405 -33.525 1.00 81.25 106 MET A N 1
ATOM 914 C CA . MET A 1 106 ? 12.178 21.724 -32.706 1.00 81.25 106 MET A CA 1
ATOM 915 C C . MET A 1 106 ? 12.215 23.213 -32.313 1.00 81.25 106 MET A C 1
ATOM 917 O O . MET A 1 106 ? 12.740 23.560 -31.262 1.00 81.25 106 MET A O 1
ATOM 921 N N . PHE A 1 107 ? 11.610 24.079 -33.135 1.00 78.31 107 PHE A N 1
ATOM 922 C CA . PHE A 1 107 ? 11.513 25.527 -32.932 1.00 78.31 107 PHE A CA 1
ATOM 923 C C . PHE A 1 107 ? 10.112 26.015 -33.315 1.00 78.31 107 PHE A C 1
ATOM 925 O O . PHE A 1 107 ? 9.490 25.433 -34.204 1.00 78.31 107 PHE A O 1
ATOM 932 N N . SER A 1 108 ? 9.637 27.098 -32.695 1.00 65.31 108 SER A N 1
ATOM 933 C CA . SER A 1 108 ? 8.248 27.587 -32.780 1.00 65.31 108 SER A CA 1
ATOM 934 C C . SER A 1 108 ? 7.744 27.884 -34.204 1.00 65.31 108 SER A C 1
ATOM 936 O O . SER A 1 108 ? 6.546 27.794 -34.434 1.00 65.31 108 SER A O 1
ATOM 938 N N . ASN A 1 109 ? 8.647 28.146 -35.160 1.00 68.88 109 ASN A N 1
ATOM 939 C CA . ASN A 1 109 ? 8.358 28.340 -36.594 1.00 68.88 109 ASN A CA 1
ATOM 940 C C . ASN A 1 109 ? 9.186 27.394 -37.501 1.00 68.88 109 ASN A C 1
ATOM 942 O O . ASN A 1 109 ? 9.484 27.714 -38.650 1.00 68.88 109 ASN A O 1
ATOM 946 N N . GLY A 1 110 ? 9.640 26.257 -36.965 1.00 74.00 110 GLY A N 1
ATOM 947 C CA . GLY A 1 110 ? 10.530 25.318 -37.651 1.00 74.00 110 GLY A CA 1
ATOM 948 C C . GLY A 1 110 ? 9.815 24.169 -38.368 1.00 74.00 110 GLY A C 1
ATOM 949 O O . GLY A 1 110 ? 8.605 23.979 -38.252 1.00 74.00 110 GLY A O 1
ATOM 950 N N . TYR A 1 111 ? 10.599 23.351 -39.074 1.00 83.62 111 TYR A N 1
ATOM 951 C CA . TYR A 1 111 ? 10.142 22.118 -39.723 1.00 83.62 111 TYR A CA 1
ATOM 952 C C . TYR A 1 111 ? 9.435 21.166 -38.743 1.00 83.62 111 TYR A C 1
ATOM 954 O O . TYR A 1 111 ? 9.839 21.047 -37.582 1.00 83.62 111 TYR A O 1
ATOM 962 N N . LEU A 1 112 ? 8.417 20.447 -39.228 1.00 84.69 112 LEU A N 1
ATOM 963 C CA . LEU A 1 112 ? 7.783 19.358 -38.480 1.00 84.69 112 LEU A CA 1
ATOM 964 C C . LEU A 1 112 ? 8.610 18.080 -38.662 1.00 84.69 112 LEU A C 1
ATOM 966 O O . LEU A 1 112 ? 8.589 17.476 -39.737 1.00 84.69 112 LEU A O 1
ATOM 970 N N . TYR A 1 113 ? 9.314 17.664 -37.614 1.00 87.81 113 TYR A N 1
ATOM 971 C CA . TYR A 1 113 ? 10.100 16.435 -37.590 1.00 87.81 113 TYR A CA 1
ATOM 972 C C . TYR A 1 113 ? 9.183 15.240 -37.336 1.00 87.81 113 TYR A C 1
ATOM 974 O O . TYR A 1 113 ? 8.427 15.218 -36.364 1.00 87.81 113 TYR A O 1
ATOM 982 N N . VAL A 1 114 ? 9.258 14.227 -38.198 1.00 87.00 114 VAL A N 1
ATOM 983 C CA . VAL A 1 114 ? 8.564 12.946 -38.030 1.00 87.00 114 VAL A CA 1
ATOM 984 C C . VAL A 1 114 ? 9.594 11.862 -37.732 1.00 87.00 114 VAL A C 1
ATOM 986 O O . VAL A 1 114 ? 10.279 11.419 -38.658 1.00 87.00 114 VAL A O 1
ATOM 989 N N . PRO A 1 115 ? 9.717 11.433 -36.462 1.00 88.00 115 PRO A N 1
ATOM 990 C CA . PRO A 1 115 ? 10.655 10.389 -36.069 1.00 88.00 115 PRO A CA 1
ATOM 991 C C . PRO A 1 115 ? 10.388 9.068 -36.802 1.00 88.00 115 PRO A C 1
ATOM 993 O O . PRO A 1 115 ? 9.233 8.758 -37.125 1.00 88.00 115 PRO A O 1
ATOM 996 N N . PRO A 1 116 ? 11.422 8.235 -37.011 1.00 84.06 116 PRO A N 1
ATOM 997 C CA . PRO A 1 116 ? 11.247 6.953 -37.663 1.00 84.06 116 PRO A CA 1
ATOM 998 C C . PRO A 1 116 ? 10.408 6.039 -36.770 1.00 84.06 116 PRO A C 1
ATOM 1000 O O . PRO A 1 116 ? 10.619 5.939 -35.558 1.00 84.06 116 PRO A O 1
ATOM 1003 N N . SER A 1 117 ? 9.442 5.342 -37.364 1.00 74.25 117 SER A N 1
ATOM 1004 C CA . SER A 1 117 ? 8.659 4.360 -36.621 1.00 74.25 117 SER A CA 1
ATOM 1005 C C . SER A 1 117 ? 9.543 3.174 -36.245 1.00 74.25 117 SER A C 1
ATOM 1007 O O . SER A 1 117 ? 10.187 2.595 -37.116 1.00 74.25 117 SER A O 1
ATOM 1009 N N . ILE A 1 118 ? 9.528 2.772 -34.977 1.00 73.62 118 ILE A N 1
ATOM 1010 C CA . ILE A 1 118 ? 10.215 1.562 -34.511 1.00 73.62 118 ILE A CA 1
ATOM 1011 C C . ILE A 1 118 ? 9.676 0.367 -35.324 1.00 73.62 118 ILE A C 1
ATOM 1013 O O . ILE A 1 118 ? 8.469 0.103 -35.315 1.00 73.62 118 ILE A O 1
ATOM 1017 N N . GLU A 1 119 ? 10.546 -0.306 -36.084 1.00 54.84 119 GLU A N 1
ATOM 1018 C CA . GLU A 1 119 ? 10.165 -1.326 -37.067 1.00 54.84 119 GLU A CA 1
ATOM 1019 C C . GLU A 1 119 ? 9.221 -2.402 -36.499 1.00 54.84 119 GLU A C 1
ATOM 1021 O O . GLU A 1 119 ? 9.418 -3.003 -35.438 1.00 54.84 119 GLU A O 1
ATOM 1026 N N . LYS A 1 120 ? 8.150 -2.657 -37.255 1.00 46.94 120 LYS A N 1
ATOM 1027 C CA . LYS A 1 120 ? 7.025 -3.526 -36.902 1.00 46.94 120 LYS A CA 1
ATOM 1028 C C . LYS A 1 120 ? 7.368 -5.009 -37.092 1.00 46.94 120 LYS A C 1
ATOM 1030 O O . LYS A 1 120 ? 6.929 -5.610 -38.065 1.00 46.94 120 LYS A O 1
ATOM 1035 N N . LYS A 1 121 ? 7.962 -5.658 -36.086 1.00 40.88 121 LYS A N 1
ATOM 1036 C CA . LYS A 1 121 ? 7.737 -7.110 -35.874 1.00 40.88 121 LYS A CA 1
ATOM 1037 C C . LYS A 1 121 ? 6.431 -7.433 -35.140 1.00 40.88 121 LYS A C 1
ATOM 1039 O O . LYS A 1 121 ? 6.152 -8.589 -34.874 1.00 40.88 121 LYS A O 1
ATOM 1044 N N . ASN A 1 122 ? 5.591 -6.439 -34.839 1.00 43.62 122 ASN A N 1
ATOM 1045 C CA . ASN A 1 122 ? 4.432 -6.630 -33.966 1.00 43.62 122 ASN A CA 1
ATOM 1046 C C . ASN A 1 122 ? 3.200 -5.796 -34.381 1.00 43.62 122 ASN A C 1
ATOM 1048 O O . ASN A 1 122 ? 2.632 -5.045 -33.587 1.00 43.62 122 ASN A O 1
ATOM 1052 N N . LYS A 1 123 ? 2.729 -5.951 -35.627 1.00 42.28 123 LYS A N 1
ATOM 1053 C CA . LYS A 1 123 ? 1.443 -5.367 -36.082 1.00 42.28 123 LYS A CA 1
ATOM 1054 C C . LYS A 1 123 ? 0.231 -5.906 -35.291 1.00 42.28 123 LYS A C 1
ATOM 1056 O O . LYS A 1 123 ? -0.746 -5.180 -35.122 1.00 42.28 123 LYS A O 1
ATOM 1061 N N . ALA A 1 124 ? 0.334 -7.098 -34.693 1.00 44.06 124 ALA A N 1
ATOM 1062 C CA . ALA A 1 124 ? -0.679 -7.653 -33.785 1.00 44.06 124 ALA A CA 1
ATOM 1063 C C . ALA A 1 124 ? -0.779 -6.918 -32.424 1.00 44.06 124 ALA A C 1
ATOM 1065 O O . ALA A 1 124 ? -1.838 -6.917 -31.798 1.00 44.06 124 ALA A O 1
ATOM 1066 N N . LEU A 1 125 ? 0.282 -6.235 -31.970 1.00 46.56 125 LEU A N 1
ATOM 1067 C CA . LEU A 1 125 ? 0.275 -5.475 -30.707 1.00 46.56 125 LEU A CA 1
ATOM 1068 C C . LEU A 1 125 ? -0.319 -4.067 -30.861 1.00 46.56 125 LEU A C 1
ATOM 1070 O O . LEU A 1 125 ? -0.878 -3.531 -29.907 1.00 46.56 125 LEU A O 1
ATOM 1074 N N . LEU A 1 126 ? -0.260 -3.471 -32.055 1.00 43.50 126 LEU A N 1
ATOM 1075 C CA . LEU A 1 126 ? -0.764 -2.112 -32.295 1.00 43.50 126 LEU A CA 1
ATOM 1076 C C . LEU A 1 126 ? -2.292 -2.054 -32.457 1.00 43.50 126 LEU A C 1
ATOM 1078 O O . LEU A 1 126 ? -2.914 -1.125 -31.944 1.00 43.50 126 LEU A O 1
ATOM 1082 N N . ILE A 1 127 ? -2.915 -3.080 -33.050 1.00 44.53 127 ILE A N 1
ATOM 1083 C CA . ILE A 1 127 ? -4.388 -3.202 -33.076 1.00 44.53 127 ILE A CA 1
ATOM 1084 C C . ILE A 1 127 ? -4.934 -3.496 -31.661 1.00 44.53 127 ILE A C 1
ATOM 1086 O O . ILE A 1 127 ? -6.026 -3.047 -31.310 1.00 44.53 127 ILE A O 1
ATOM 1090 N N . LYS A 1 128 ? -4.130 -4.120 -30.784 1.00 42.47 128 LYS A N 1
ATOM 1091 C CA . LYS A 1 128 ? -4.430 -4.253 -29.346 1.00 42.47 128 LYS A CA 1
ATOM 1092 C C . LYS A 1 128 ? -4.260 -2.937 -28.566 1.00 42.47 128 LYS A C 1
ATOM 1094 O O . LYS A 1 128 ? -5.044 -2.672 -27.659 1.00 42.47 128 LYS A O 1
ATOM 1099 N N . ARG A 1 129 ? -3.298 -2.076 -28.932 1.00 45.53 129 ARG A N 1
ATOM 1100 C CA . ARG A 1 129 ? -3.003 -0.817 -28.209 1.00 45.53 129 ARG A CA 1
ATOM 1101 C C . ARG A 1 129 ? -4.046 0.290 -28.391 1.00 45.53 129 ARG A C 1
ATOM 1103 O O . ARG A 1 129 ? -4.204 1.085 -27.471 1.00 45.53 129 ARG A O 1
ATOM 1110 N N . LYS A 1 130 ? -4.806 0.333 -29.494 1.00 41.97 130 LYS A N 1
ATOM 1111 C CA . LYS A 1 130 ? -5.921 1.300 -29.633 1.00 41.97 130 LYS A CA 1
ATOM 1112 C C . LYS A 1 130 ? -7.254 0.813 -29.045 1.00 41.97 130 LYS A C 1
ATOM 1114 O O . LYS A 1 130 ? -8.077 1.645 -28.687 1.00 41.97 130 LYS A O 1
ATOM 1119 N N . ARG A 1 131 ? -7.449 -0.500 -28.856 1.00 40.38 131 ARG A N 1
ATOM 1120 C CA . ARG A 1 131 ? -8.655 -1.071 -28.209 1.00 40.38 131 ARG A CA 1
ATOM 1121 C C . ARG A 1 131 ? -8.502 -1.370 -26.708 1.00 40.38 131 ARG A C 1
ATOM 1123 O O . ARG A 1 131 ? -9.474 -1.750 -26.068 1.00 40.38 131 ARG A O 1
ATOM 1130 N N . GLY A 1 132 ? -7.310 -1.193 -26.136 1.00 39.25 132 GLY A N 1
ATOM 1131 C CA . GLY A 1 132 ? -6.976 -1.678 -24.791 1.00 39.25 132 GLY A CA 1
ATOM 1132 C C . GLY A 1 132 ? -6.718 -0.626 -23.714 1.00 39.25 132 GLY A C 1
ATOM 1133 O O . GLY A 1 132 ? -6.274 -1.010 -22.639 1.00 39.25 132 GLY A O 1
ATOM 1134 N N . ARG A 1 133 ? -6.978 0.672 -23.941 1.00 44.72 133 ARG A N 1
ATOM 1135 C CA . ARG A 1 133 ? -6.731 1.700 -22.904 1.00 44.72 133 ARG A CA 1
ATOM 1136 C C . ARG A 1 133 ? -7.536 1.489 -21.607 1.00 44.72 133 ARG A C 1
ATOM 1138 O O . ARG A 1 133 ? -7.125 2.021 -20.589 1.00 44.72 133 ARG A O 1
ATOM 1145 N N . ASN A 1 134 ? -8.574 0.637 -21.606 1.00 40.69 134 ASN A N 1
ATOM 1146 C CA . ASN A 1 134 ? -9.440 0.403 -20.438 1.00 40.69 134 ASN A CA 1
ATOM 1147 C C . ASN A 1 134 ? -9.606 -1.069 -19.991 1.00 40.69 134 ASN A C 1
ATOM 1149 O O . ASN A 1 134 ? -10.526 -1.365 -19.235 1.00 40.69 134 ASN A O 1
ATOM 1153 N N . LYS A 1 135 ? -8.745 -2.015 -20.394 1.00 48.41 135 LYS A N 1
ATOM 1154 C CA . LYS A 1 135 ? -8.751 -3.364 -19.784 1.00 48.41 135 LYS A CA 1
ATOM 1155 C C . LYS A 1 135 ? -7.343 -3.753 -19.349 1.00 48.41 135 LYS A C 1
ATOM 1157 O O . LYS A 1 135 ? -6.564 -4.241 -20.164 1.00 48.41 135 LYS A O 1
ATOM 1162 N N . ARG A 1 136 ? -7.039 -3.547 -18.058 1.00 58.16 136 ARG A N 1
ATOM 1163 C CA . ARG A 1 136 ? -5.921 -4.215 -17.368 1.00 58.16 136 ARG A CA 1
ATOM 1164 C C . ARG A 1 136 ? -6.056 -5.714 -17.667 1.00 58.16 136 ARG A C 1
ATOM 1166 O O . ARG A 1 136 ? -7.067 -6.317 -17.315 1.00 58.16 136 ARG A O 1
ATOM 1173 N N . GLY A 1 137 ? -5.125 -6.270 -18.438 1.00 67.00 137 GLY A N 1
ATOM 1174 C CA . GLY A 1 137 ? -5.165 -7.683 -18.813 1.00 67.00 137 GLY A CA 1
ATOM 1175 C C . GLY A 1 137 ? -4.858 -8.556 -17.601 1.00 67.00 137 GLY A C 1
ATOM 1176 O O . GLY A 1 137 ? -4.060 -8.157 -16.761 1.00 67.00 137 GLY A O 1
ATOM 1177 N N . HIS A 1 138 ? -5.468 -9.738 -17.517 1.00 82.50 138 HIS A N 1
ATOM 1178 C CA . HIS A 1 138 ? -5.119 -10.707 -16.481 1.00 82.50 138 HIS A CA 1
ATOM 1179 C C . HIS A 1 138 ? -3.803 -11.413 -16.842 1.00 82.50 138 HIS A C 1
ATOM 1181 O O . HIS A 1 138 ? -3.553 -11.715 -18.015 1.00 82.50 138 HIS A O 1
ATOM 1187 N N . ILE A 1 139 ? -2.963 -11.697 -15.849 1.00 89.88 139 ILE A N 1
ATOM 1188 C CA . ILE A 1 139 ? -1.722 -12.453 -16.034 1.00 89.88 139 ILE A CA 1
ATOM 1189 C C . ILE A 1 139 ? -2.029 -13.873 -16.536 1.00 89.88 139 ILE A C 1
ATOM 1191 O O . ILE A 1 139 ? -2.914 -14.559 -16.024 1.00 89.88 139 ILE A O 1
ATOM 1195 N N . ASP A 1 140 ? -1.308 -14.348 -17.552 1.00 90.62 140 ASP A N 1
ATOM 1196 C CA . ASP A 1 140 ? -1.494 -15.725 -18.020 1.00 90.62 140 ASP A CA 1
ATOM 1197 C C . ASP A 1 140 ? -1.052 -16.752 -16.956 1.00 90.62 140 ASP A C 1
ATOM 1199 O O . ASP A 1 140 ? -0.222 -16.477 -16.082 1.00 90.62 140 ASP A O 1
ATOM 1203 N N . GLN A 1 141 ? -1.606 -17.967 -17.024 1.00 92.38 141 GLN A N 1
ATOM 1204 C CA . GLN A 1 141 ? -1.356 -18.991 -16.006 1.00 92.38 141 GLN A CA 1
ATOM 1205 C C . GLN A 1 141 ? 0.126 -19.396 -15.927 1.00 92.38 141 GLN A C 1
ATOM 1207 O O . GLN A 1 141 ? 0.635 -19.698 -14.849 1.00 92.38 141 GLN A O 1
ATOM 1212 N N . LYS A 1 142 ? 0.853 -19.362 -17.050 1.00 93.06 142 LYS A N 1
ATOM 1213 C CA . LYS A 1 142 ? 2.273 -19.735 -17.106 1.00 93.06 142 LYS A CA 1
ATOM 1214 C C . LYS A 1 142 ? 3.145 -18.727 -16.353 1.00 93.06 142 LYS A C 1
ATOM 1216 O O . LYS A 1 142 ? 3.992 -19.125 -15.552 1.00 93.06 142 LYS A O 1
ATOM 1221 N N . LYS A 1 143 ? 2.929 -17.427 -16.568 1.00 93.06 143 LYS A N 1
ATOM 1222 C CA . LYS A 1 143 ? 3.599 -16.339 -15.841 1.00 93.06 143 LYS A CA 1
ATOM 1223 C C . LYS A 1 143 ? 3.174 -16.315 -14.381 1.00 93.06 143 LYS A C 1
ATOM 1225 O O . LYS A 1 143 ? 4.037 -16.140 -13.527 1.00 93.06 143 LYS A O 1
ATOM 1230 N N . LYS A 1 144 ? 1.893 -16.559 -14.087 1.00 94.88 144 LYS A N 1
ATOM 1231 C CA . LYS A 1 144 ? 1.382 -16.690 -12.715 1.00 94.88 144 LYS A CA 1
ATOM 1232 C C . LYS A 1 144 ? 2.100 -17.801 -11.950 1.00 94.88 144 LYS A C 1
ATOM 1234 O O . LYS A 1 144 ? 2.636 -17.547 -10.877 1.00 94.88 144 LYS A O 1
ATOM 1239 N N . ASN A 1 145 ? 2.191 -19.000 -12.525 1.00 95.50 145 ASN A N 1
ATOM 1240 C CA . ASN A 1 145 ? 2.909 -20.124 -11.918 1.00 95.50 145 ASN A CA 1
ATOM 1241 C C . ASN A 1 145 ? 4.400 -19.804 -11.736 1.00 95.50 145 ASN A C 1
ATOM 1243 O O . ASN A 1 145 ? 4.980 -20.101 -10.694 1.00 95.50 145 ASN A O 1
ATOM 1247 N N . LYS A 1 146 ? 5.020 -19.136 -12.718 1.00 96.44 146 LYS A N 1
ATOM 1248 C CA . LYS A 1 146 ? 6.413 -18.690 -12.607 1.00 96.44 146 LYS A CA 1
ATOM 1249 C C . LYS A 1 146 ? 6.610 -17.689 -11.466 1.00 96.44 146 LYS A C 1
ATOM 1251 O O . LYS A 1 146 ? 7.575 -17.829 -10.720 1.00 96.44 146 LYS A O 1
ATOM 1256 N N . LEU A 1 147 ? 5.705 -16.724 -11.304 1.00 96.81 147 LEU A N 1
ATOM 1257 C CA . LEU A 1 147 ? 5.728 -15.787 -10.182 1.00 96.81 147 LEU A CA 1
ATOM 1258 C C . LEU A 1 147 ? 5.594 -16.532 -8.854 1.00 96.81 147 LEU A C 1
ATOM 1260 O O . LEU A 1 147 ? 6.423 -16.345 -7.975 1.00 96.81 147 LEU A O 1
ATOM 1264 N N . ILE A 1 148 ? 4.604 -17.416 -8.729 1.00 96.25 148 ILE A N 1
ATOM 1265 C CA . ILE A 1 148 ? 4.379 -18.222 -7.521 1.00 96.25 148 ILE A CA 1
ATOM 1266 C C . ILE A 1 148 ? 5.642 -19.003 -7.132 1.00 96.25 148 ILE A C 1
ATOM 1268 O O . ILE A 1 148 ? 6.017 -18.995 -5.963 1.00 96.25 148 ILE A O 1
ATOM 1272 N N . ASN A 1 149 ? 6.344 -19.600 -8.099 1.00 96.44 149 ASN A N 1
ATOM 1273 C CA . AS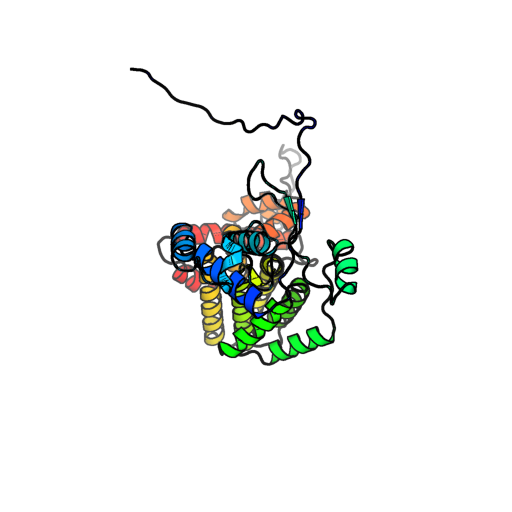N A 1 149 ? 7.602 -20.313 -7.854 1.00 96.44 149 ASN A CA 1
ATOM 1274 C C . ASN A 1 149 ? 8.745 -19.387 -7.400 1.00 96.44 149 ASN A C 1
ATOM 1276 O O . ASN A 1 149 ? 9.553 -19.754 -6.546 1.00 96.44 149 ASN A O 1
ATOM 1280 N N . ILE A 1 150 ? 8.826 -18.176 -7.957 1.00 96.81 150 ILE A N 1
ATOM 1281 C CA . ILE A 1 150 ? 9.793 -17.162 -7.511 1.00 96.81 150 ILE A CA 1
ATOM 1282 C C . ILE A 1 150 ? 9.480 -16.731 -6.071 1.00 96.81 150 ILE A C 1
ATOM 1284 O O . ILE A 1 150 ? 10.388 -16.641 -5.248 1.00 96.81 150 ILE A O 1
ATOM 1288 N N . LEU A 1 151 ? 8.205 -16.492 -5.750 1.00 96.50 151 LEU A N 1
ATOM 1289 C CA . LEU A 1 151 ? 7.777 -16.066 -4.416 1.00 96.50 151 LEU A CA 1
ATOM 1290 C C . LEU A 1 151 ? 7.934 -17.179 -3.370 1.00 96.50 151 LEU A C 1
ATOM 1292 O O . LEU A 1 151 ? 8.306 -16.895 -2.235 1.00 96.50 151 LEU A O 1
ATOM 1296 N N . SER A 1 152 ? 7.708 -18.444 -3.738 1.00 93.25 152 SER A N 1
ATOM 1297 C CA . SER A 1 152 ? 7.841 -19.583 -2.819 1.00 93.25 152 SER A CA 1
ATOM 1298 C C . SER A 1 152 ? 9.290 -19.874 -2.420 1.00 93.25 152 SER A C 1
ATOM 1300 O O . SER A 1 152 ? 9.532 -20.374 -1.322 1.00 93.25 152 SER A O 1
ATOM 1302 N N . THR A 1 153 ? 10.252 -19.529 -3.281 1.00 94.69 153 THR A N 1
ATOM 1303 C CA . THR A 1 153 ? 11.698 -19.713 -3.059 1.00 94.69 153 THR A CA 1
ATOM 1304 C C . THR A 1 153 ? 12.406 -18.437 -2.579 1.00 94.69 153 THR A C 1
ATOM 1306 O O . THR A 1 153 ? 13.626 -18.429 -2.374 1.00 94.69 153 THR A O 1
ATOM 1309 N N . LEU A 1 154 ? 11.650 -17.353 -2.372 1.00 96.88 154 LEU A N 1
ATOM 1310 C CA . LEU A 1 154 ? 12.169 -16.041 -2.005 1.00 96.88 154 LEU A CA 1
ATOM 1311 C C . LEU A 1 154 ? 12.839 -16.056 -0.623 1.00 96.88 154 LEU A C 1
ATOM 1313 O O . LEU A 1 154 ? 12.261 -16.493 0.373 1.00 96.88 154 LEU A O 1
ATOM 1317 N N . ASN A 1 155 ? 14.054 -15.517 -0.548 1.00 95.50 155 ASN A N 1
ATOM 1318 C CA . ASN A 1 155 ? 14.826 -15.413 0.688 1.00 95.50 155 ASN A CA 1
ATOM 1319 C C . ASN A 1 155 ? 15.451 -14.019 0.860 1.00 95.50 155 ASN A C 1
ATOM 1321 O O . ASN A 1 155 ? 15.461 -13.211 -0.066 1.00 95.50 155 ASN A O 1
ATOM 1325 N N . LYS A 1 156 ? 16.023 -13.762 2.042 1.00 93.50 156 LYS A N 1
ATOM 1326 C CA . LYS A 1 156 ? 16.598 -12.461 2.427 1.00 93.50 156 LYS A CA 1
ATOM 1327 C C . LYS A 1 156 ? 17.818 -12.006 1.611 1.00 93.50 156 LYS A C 1
ATOM 1329 O O . LYS A 1 156 ? 18.287 -10.888 1.799 1.00 93.50 156 LYS A O 1
ATOM 1334 N N . LYS A 1 157 ? 18.403 -12.855 0.753 1.00 96.44 157 LYS A N 1
ATOM 1335 C CA . LYS A 1 157 ? 19.594 -12.473 -0.025 1.00 96.44 157 LYS A CA 1
ATOM 1336 C C . LYS A 1 157 ? 19.207 -11.410 -1.054 1.00 96.44 157 LYS A C 1
ATOM 1338 O O . LYS A 1 157 ? 18.281 -11.624 -1.835 1.00 96.44 157 LYS A O 1
ATOM 1343 N N . ARG A 1 158 ? 19.990 -10.328 -1.152 1.00 94.38 158 ARG A N 1
ATOM 1344 C CA . ARG A 1 158 ? 19.777 -9.223 -2.112 1.00 94.38 158 ARG A CA 1
ATOM 1345 C C . ARG A 1 158 ? 19.554 -9.708 -3.546 1.00 94.38 158 ARG A C 1
ATOM 1347 O O . ARG A 1 158 ? 18.671 -9.219 -4.235 1.00 94.38 158 ARG A O 1
ATOM 1354 N N . VAL A 1 159 ? 20.307 -10.719 -3.982 1.00 95.00 159 VAL A N 1
ATOM 1355 C CA . VAL A 1 159 ? 20.168 -11.297 -5.329 1.00 95.00 159 VAL A CA 1
ATOM 1356 C C . VAL A 1 159 ? 18.817 -12.004 -5.515 1.00 95.00 159 VAL A C 1
ATOM 1358 O O . VAL A 1 159 ? 18.241 -11.948 -6.597 1.00 95.00 159 VAL A O 1
ATOM 1361 N N . SER A 1 160 ? 18.286 -12.650 -4.471 1.00 97.19 160 SER A N 1
ATOM 1362 C CA . SER A 1 160 ? 16.963 -13.285 -4.511 1.00 97.19 160 SER A CA 1
ATOM 1363 C C . SER A 1 160 ? 15.858 -12.241 -4.667 1.00 97.19 160 SER A C 1
ATOM 1365 O O . SER A 1 160 ? 15.017 -12.387 -5.552 1.00 97.19 160 SER A O 1
ATOM 1367 N N . ILE A 1 161 ? 15.892 -11.182 -3.850 1.00 97.38 161 ILE A N 1
ATOM 1368 C CA . ILE A 1 161 ? 14.925 -10.077 -3.913 1.00 97.38 161 ILE A CA 1
ATOM 1369 C C . ILE A 1 161 ? 15.018 -9.358 -5.264 1.00 97.38 161 ILE A C 1
ATOM 1371 O O . ILE A 1 161 ? 14.009 -9.200 -5.944 1.00 97.38 161 ILE A O 1
ATOM 1375 N N . CYS A 1 162 ? 16.232 -9.031 -5.715 1.00 94.50 162 CYS A N 1
ATOM 1376 C CA . CYS A 1 162 ? 16.473 -8.356 -6.989 1.00 94.50 162 CYS A CA 1
ATOM 1377 C C . CYS A 1 162 ? 15.929 -9.155 -8.186 1.00 94.50 162 CYS A C 1
ATOM 1379 O O . CYS A 1 162 ? 15.236 -8.601 -9.035 1.00 94.50 162 CYS A O 1
ATOM 1381 N N . ARG A 1 163 ? 16.159 -10.476 -8.241 1.00 95.38 163 ARG A N 1
ATOM 1382 C CA . ARG A 1 163 ? 15.602 -11.331 -9.308 1.00 95.38 163 ARG A CA 1
ATOM 1383 C C . ARG A 1 163 ? 14.075 -11.309 -9.333 1.00 95.38 163 ARG A C 1
ATOM 1385 O O . ARG A 1 163 ? 13.488 -11.247 -10.413 1.00 95.38 163 ARG A O 1
ATOM 1392 N N . ALA A 1 164 ? 13.440 -11.355 -8.163 1.00 97.31 164 ALA A N 1
ATOM 1393 C CA . ALA A 1 164 ? 11.989 -11.276 -8.056 1.00 97.31 164 ALA A CA 1
ATOM 1394 C C . ALA A 1 164 ? 11.461 -9.891 -8.461 1.00 97.31 164 ALA A C 1
ATOM 1396 O O . ALA A 1 164 ? 10.492 -9.804 -9.216 1.00 97.31 164 ALA A O 1
ATOM 1397 N N . MET A 1 165 ? 12.137 -8.820 -8.044 1.00 95.19 165 MET A N 1
ATOM 1398 C CA . MET A 1 165 ? 11.799 -7.448 -8.422 1.00 95.19 165 MET A CA 1
ATOM 1399 C C . MET A 1 165 ? 11.911 -7.247 -9.937 1.00 95.19 165 MET A C 1
ATOM 1401 O O . MET A 1 165 ? 10.952 -6.783 -10.546 1.00 95.19 165 MET A O 1
ATOM 1405 N N . ILE A 1 166 ? 12.998 -7.705 -10.572 1.00 90.50 166 ILE A N 1
ATOM 1406 C CA . ILE A 1 166 ? 13.175 -7.655 -12.034 1.00 90.50 166 ILE A CA 1
ATOM 1407 C C . ILE A 1 166 ? 12.046 -8.400 -12.754 1.00 90.50 166 ILE A C 1
ATOM 1409 O O . ILE A 1 166 ? 11.562 -7.954 -13.794 1.00 90.50 166 ILE A O 1
ATOM 1413 N N . PHE A 1 167 ? 11.612 -9.550 -12.230 1.00 93.50 167 PHE A N 1
ATOM 1414 C CA . PHE A 1 167 ? 10.473 -10.252 -12.812 1.00 93.50 167 PHE A CA 1
ATOM 1415 C C . PHE A 1 167 ? 9.206 -9.388 -12.761 1.00 93.50 167 PHE A C 1
ATOM 1417 O O . PHE A 1 167 ? 8.513 -9.290 -13.774 1.00 93.50 167 PHE A O 1
ATOM 1424 N N . CYS A 1 168 ? 8.927 -8.747 -11.625 1.00 93.56 168 CYS A N 1
ATOM 1425 C CA . CYS A 1 168 ? 7.751 -7.896 -11.450 1.00 93.56 168 CYS A CA 1
ATOM 1426 C C . CYS A 1 168 ? 7.805 -6.656 -12.359 1.00 93.56 168 CYS A C 1
ATOM 1428 O O . CYS A 1 168 ? 6.837 -6.376 -13.066 1.00 93.56 168 CYS A O 1
ATOM 1430 N N . THR A 1 169 ? 8.939 -5.954 -12.422 1.00 88.06 169 THR A N 1
ATOM 1431 C CA . THR A 1 169 ? 9.088 -4.734 -13.240 1.00 88.06 169 THR A CA 1
ATOM 1432 C C . THR A 1 169 ? 9.003 -5.013 -14.739 1.00 88.06 169 THR A C 1
ATOM 1434 O O . THR A 1 169 ? 8.433 -4.219 -15.480 1.00 88.06 169 THR A O 1
ATOM 1437 N N . ARG A 1 170 ? 9.483 -6.173 -15.208 1.00 87.06 170 ARG A N 1
ATOM 1438 C CA . ARG A 1 170 ? 9.340 -6.598 -16.616 1.00 87.06 170 ARG A CA 1
ATOM 1439 C C . ARG A 1 170 ? 7.913 -6.982 -17.016 1.00 87.06 170 ARG A C 1
ATOM 1441 O O . ARG A 1 170 ? 7.655 -7.159 -18.204 1.00 87.06 170 ARG A O 1
ATOM 1448 N N . HIS A 1 171 ? 7.019 -7.158 -16.049 1.00 89.25 171 HIS A N 1
ATOM 1449 C CA . HIS A 1 171 ? 5.619 -7.531 -16.254 1.00 89.25 171 HIS A CA 1
ATOM 1450 C C . HIS A 1 171 ? 4.673 -6.499 -15.619 1.00 89.25 171 HIS A C 1
ATOM 1452 O O . HIS A 1 171 ? 3.593 -6.857 -15.155 1.00 89.25 171 HIS A O 1
ATOM 1458 N N . SER A 1 172 ? 5.077 -5.225 -15.599 1.00 88.94 172 SER A N 1
ATOM 1459 C CA . SER A 1 172 ? 4.335 -4.111 -14.993 1.00 88.94 172 SER A CA 1
ATOM 1460 C C . SER A 1 172 ? 2.925 -3.911 -15.550 1.00 88.94 172 SER A C 1
ATOM 1462 O O . SER A 1 172 ? 2.043 -3.496 -14.804 1.00 88.94 172 SER A O 1
ATOM 1464 N N . ASP A 1 173 ? 2.666 -4.312 -16.799 1.00 85.31 173 ASP A N 1
ATOM 1465 C CA . ASP A 1 173 ? 1.318 -4.334 -17.394 1.00 85.31 173 ASP A CA 1
ATOM 1466 C C . ASP A 1 173 ? 0.294 -5.147 -16.569 1.00 85.31 173 ASP A C 1
ATOM 1468 O O . ASP A 1 173 ? -0.913 -4.935 -16.687 1.00 85.31 173 ASP A O 1
ATOM 1472 N N . TYR A 1 174 ? 0.774 -6.077 -15.734 1.00 91.25 174 TYR A N 1
ATOM 1473 C CA . TYR A 1 174 ? -0.023 -6.947 -14.864 1.00 91.25 174 TYR A CA 1
ATOM 1474 C C . TYR A 1 174 ? 0.152 -6.601 -13.376 1.00 91.25 174 TYR A C 1
ATOM 1476 O O . TYR A 1 174 ? -0.049 -7.465 -12.520 1.00 91.25 174 TYR A O 1
ATOM 1484 N N . SER A 1 175 ? 0.552 -5.365 -13.054 1.00 92.56 175 SER A N 1
ATOM 1485 C CA . SER A 1 175 ? 0.871 -4.925 -11.687 1.00 92.56 175 SER A CA 1
ATOM 1486 C C . SER A 1 175 ? -0.208 -5.299 -10.672 1.00 92.56 175 SER A C 1
ATOM 1488 O O . SER A 1 175 ? 0.114 -5.875 -9.636 1.00 92.56 175 SER A O 1
ATOM 1490 N N . LEU A 1 176 ? -1.485 -5.083 -11.002 1.00 92.81 176 LEU A N 1
ATOM 1491 C CA . LEU A 1 176 ? -2.607 -5.407 -10.120 1.00 92.81 176 LEU A CA 1
ATOM 1492 C C . LEU A 1 176 ? -2.630 -6.890 -9.724 1.00 92.81 176 LEU A C 1
ATOM 1494 O O . LEU A 1 176 ? -2.753 -7.210 -8.544 1.00 92.81 176 LEU A O 1
ATOM 1498 N N . ASP A 1 177 ? -2.496 -7.801 -10.688 1.00 94.50 177 ASP A N 1
ATOM 1499 C CA . ASP A 1 177 ? -2.515 -9.240 -10.411 1.00 94.50 177 ASP A CA 1
ATOM 1500 C C . ASP A 1 177 ? -1.270 -9.676 -9.641 1.00 94.50 177 ASP A C 1
ATOM 1502 O O . ASP A 1 177 ? -1.358 -10.499 -8.731 1.00 94.50 177 ASP A O 1
ATOM 1506 N N . ILE A 1 178 ? -0.109 -9.106 -9.977 1.00 96.00 178 ILE A N 1
ATOM 1507 C CA . ILE A 1 178 ? 1.156 -9.383 -9.292 1.00 96.00 178 ILE A CA 1
ATOM 1508 C C . ILE A 1 178 ? 1.057 -8.973 -7.819 1.00 96.00 178 ILE A C 1
ATOM 1510 O O . ILE A 1 178 ? 1.372 -9.780 -6.941 1.00 96.00 178 ILE A O 1
ATOM 1514 N N . ILE A 1 179 ? 0.562 -7.766 -7.533 1.00 97.12 179 ILE A N 1
ATOM 1515 C CA . ILE A 1 179 ? 0.380 -7.285 -6.161 1.00 97.12 179 ILE A CA 1
ATOM 1516 C C . ILE A 1 179 ? -0.693 -8.086 -5.429 1.00 97.12 179 ILE A C 1
ATOM 1518 O O . ILE A 1 179 ? -0.464 -8.468 -4.285 1.00 97.12 179 ILE A O 1
ATOM 1522 N N . LYS A 1 180 ? -1.809 -8.443 -6.076 1.00 96.31 180 LYS A N 1
ATOM 1523 C CA . LYS A 1 180 ? -2.817 -9.330 -5.472 1.00 96.31 180 LYS A CA 1
ATOM 1524 C C . LYS A 1 180 ? -2.235 -10.686 -5.090 1.00 96.31 180 LYS A C 1
ATOM 1526 O O . LYS A 1 180 ? -2.514 -11.178 -3.999 1.00 96.31 180 LYS A O 1
ATOM 1531 N N . ILE A 1 181 ? -1.391 -11.279 -5.938 1.00 97.19 181 ILE A N 1
ATOM 1532 C CA . ILE A 1 181 ? -0.693 -12.527 -5.612 1.00 97.19 181 ILE A CA 1
ATOM 1533 C C . ILE A 1 181 ? 0.219 -12.306 -4.402 1.00 97.19 181 ILE A C 1
ATOM 1535 O O . ILE A 1 181 ? 0.089 -13.033 -3.424 1.00 97.19 181 ILE A O 1
ATOM 1539 N N . ILE A 1 182 ? 1.076 -11.282 -4.392 1.00 97.88 182 ILE A N 1
ATOM 1540 C CA . ILE A 1 182 ? 1.945 -10.999 -3.233 1.00 97.88 182 ILE A CA 1
ATOM 1541 C C . ILE A 1 182 ? 1.118 -10.771 -1.951 1.00 97.88 182 ILE A C 1
ATOM 1543 O O . ILE A 1 182 ? 1.432 -11.337 -0.902 1.00 97.88 182 ILE A O 1
ATOM 1547 N N . SER A 1 183 ? 0.017 -10.020 -2.045 1.00 97.88 183 SER A N 1
ATOM 1548 C CA . SER A 1 183 ? -0.951 -9.782 -0.965 1.00 97.88 183 SER A CA 1
ATOM 1549 C C . SER A 1 183 ? -1.540 -11.094 -0.435 1.00 97.88 183 SER A C 1
ATOM 1551 O O . SER A 1 183 ? -1.623 -11.280 0.781 1.00 97.88 183 SER A O 1
ATOM 1553 N N . THR A 1 184 ? -1.860 -12.070 -1.298 1.00 96.75 184 THR A N 1
ATOM 1554 C CA . THR A 1 184 ? -2.335 -13.391 -0.839 1.00 96.75 184 THR A CA 1
ATOM 1555 C C . THR A 1 184 ? -1.302 -14.119 0.029 1.00 96.75 184 THR A C 1
ATOM 1557 O O . THR A 1 184 ? -1.651 -14.595 1.107 1.00 96.75 184 THR A O 1
ATOM 1560 N N . PHE A 1 185 ? -0.015 -14.117 -0.340 1.00 96.50 185 PHE A N 1
ATOM 1561 C CA . PHE A 1 185 ? 1.047 -14.713 0.487 1.00 96.50 185 PHE A CA 1
ATOM 1562 C C . PHE A 1 185 ? 1.255 -13.960 1.815 1.00 96.50 185 PHE A C 1
ATOM 1564 O O . PHE A 1 185 ? 1.501 -14.559 2.869 1.00 96.50 185 PHE A O 1
ATOM 1571 N N . LEU A 1 186 ? 1.148 -12.629 1.792 1.00 96.94 186 LEU A N 1
ATOM 1572 C CA . LEU A 1 186 ? 1.295 -11.796 2.988 1.00 96.94 186 LEU A CA 1
ATOM 1573 C C . LEU A 1 186 ? 0.123 -11.944 3.962 1.00 96.94 186 LEU A C 1
ATOM 1575 O O . LEU A 1 186 ? 0.332 -11.892 5.175 1.00 96.94 186 LEU A O 1
ATOM 1579 N N . THR A 1 187 ? -1.082 -12.201 3.461 1.00 96.44 187 THR A N 1
ATOM 1580 C CA . THR A 1 187 ? -2.293 -12.337 4.283 1.00 96.44 187 THR A CA 1
ATOM 1581 C C . THR A 1 187 ? -2.535 -13.772 4.764 1.00 96.44 187 THR A C 1
ATOM 1583 O O . THR A 1 187 ? -3.036 -13.947 5.875 1.00 96.44 187 THR A O 1
ATOM 1586 N N . ASP A 1 188 ? -2.099 -14.796 4.021 1.00 95.06 188 ASP A N 1
ATOM 1587 C CA . ASP A 1 188 ? -2.295 -16.207 4.389 1.00 95.06 188 ASP A CA 1
ATOM 1588 C C . ASP A 1 188 ? -1.600 -16.563 5.718 1.00 95.06 188 ASP A C 1
ATOM 1590 O O . ASP A 1 188 ? -0.404 -16.318 5.909 1.00 95.06 188 ASP A O 1
ATOM 1594 N N . MET A 1 189 ? -2.380 -17.138 6.643 1.00 91.31 189 MET A N 1
ATOM 1595 C CA . MET A 1 189 ? -1.982 -17.565 7.990 1.00 91.31 189 MET A CA 1
ATOM 1596 C C . MET A 1 189 ? -0.953 -18.702 8.012 1.00 91.31 189 MET A C 1
ATOM 1598 O O . MET A 1 189 ? -0.287 -18.884 9.026 1.00 91.31 189 MET A O 1
ATOM 1602 N N . LYS A 1 190 ? -0.804 -19.440 6.907 1.00 91.69 190 LYS A N 1
ATOM 1603 C CA . LYS A 1 190 ? 0.087 -20.604 6.800 1.00 91.69 190 LYS A CA 1
ATOM 1604 C C . LYS A 1 190 ? 1.569 -20.243 6.701 1.00 91.69 190 LYS A C 1
ATOM 1606 O O . LYS A 1 190 ? 2.416 -21.058 7.054 1.00 91.69 190 LYS A O 1
ATOM 1611 N N . TYR A 1 191 ? 1.898 -19.058 6.185 1.00 91.12 191 TYR A N 1
ATOM 1612 C CA . TYR A 1 191 ? 3.289 -18.637 6.011 1.00 91.12 191 TYR A CA 1
ATOM 1613 C C . TYR A 1 191 ? 3.840 -17.987 7.280 1.00 91.12 191 TYR A C 1
ATOM 1615 O O . TYR A 1 191 ? 3.163 -17.187 7.923 1.00 91.12 191 TYR A O 1
ATOM 1623 N N . ASP A 1 192 ? 5.093 -18.289 7.603 1.00 90.25 192 ASP A N 1
ATOM 1624 C CA . ASP A 1 192 ? 5.793 -17.741 8.758 1.00 90.25 192 ASP A CA 1
ATOM 1625 C C . ASP A 1 192 ? 6.242 -16.282 8.546 1.00 90.25 192 ASP A C 1
ATOM 1627 O O . ASP A 1 192 ? 6.288 -15.755 7.428 1.00 90.25 192 ASP A O 1
ATOM 1631 N N . LEU A 1 193 ? 6.602 -15.608 9.644 1.00 91.06 193 LEU A N 1
ATOM 1632 C CA . LEU A 1 193 ? 7.047 -14.209 9.609 1.00 91.06 193 LEU A CA 1
ATOM 1633 C C . LEU A 1 193 ? 8.309 -14.008 8.753 1.00 91.06 193 LEU A C 1
ATOM 1635 O O . LEU A 1 193 ? 8.459 -12.960 8.125 1.00 91.06 193 LEU A O 1
ATOM 1639 N N . LEU A 1 194 ? 9.199 -15.006 8.682 1.00 91.19 194 LEU A N 1
ATOM 1640 C CA . LEU A 1 194 ? 10.432 -14.913 7.898 1.00 91.19 194 LEU A CA 1
ATOM 1641 C C . LEU A 1 194 ? 10.148 -14.836 6.392 1.00 91.19 194 LEU A C 1
ATOM 1643 O O . LEU A 1 194 ? 10.746 -14.022 5.690 1.00 91.19 194 LEU A O 1
ATOM 1647 N N . ARG A 1 195 ? 9.220 -15.647 5.871 1.00 93.12 195 ARG A N 1
ATOM 1648 C CA . ARG A 1 195 ? 8.809 -15.534 4.464 1.00 93.12 195 ARG A CA 1
ATOM 1649 C C . ARG A 1 195 ? 8.116 -14.206 4.194 1.00 93.12 195 ARG A C 1
ATOM 1651 O O . ARG A 1 195 ? 8.376 -13.579 3.168 1.00 93.12 195 ARG A O 1
ATOM 1658 N N . LYS A 1 196 ? 7.285 -13.743 5.130 1.00 95.25 196 LYS A N 1
ATOM 1659 C CA . LYS A 1 196 ? 6.571 -12.469 4.989 1.00 95.25 196 LYS A CA 1
ATOM 1660 C C . LYS A 1 196 ? 7.518 -11.281 4.920 1.00 95.25 196 LYS A C 1
ATOM 1662 O O . LYS A 1 196 ? 7.325 -10.444 4.049 1.00 95.25 196 LYS A O 1
ATOM 1667 N N . ILE A 1 197 ? 8.566 -11.220 5.747 1.00 95.69 197 ILE A N 1
ATOM 1668 C CA . ILE A 1 197 ? 9.483 -10.071 5.697 1.00 95.69 197 ILE A CA 1
ATOM 1669 C C . ILE A 1 197 ? 10.226 -10.002 4.356 1.00 95.69 197 ILE A C 1
ATOM 1671 O O . ILE A 1 197 ? 10.363 -8.920 3.796 1.00 95.69 197 ILE A O 1
ATOM 1675 N N . ASN A 1 198 ? 10.592 -11.149 3.769 1.00 96.81 198 ASN A N 1
ATOM 1676 C CA . ASN A 1 198 ? 11.211 -11.188 2.438 1.00 96.81 198 ASN A CA 1
ATOM 1677 C C . ASN A 1 198 ? 10.273 -10.647 1.348 1.00 96.81 198 ASN A C 1
ATOM 1679 O O . ASN A 1 198 ? 10.712 -9.928 0.453 1.00 96.81 198 ASN A O 1
ATOM 1683 N N . LEU A 1 199 ? 8.977 -10.961 1.428 1.00 97.62 199 LEU A N 1
ATOM 1684 C CA . LEU A 1 199 ? 7.968 -10.428 0.508 1.00 97.62 199 LEU A CA 1
ATOM 1685 C C . LEU A 1 199 ? 7.760 -8.919 0.687 1.00 97.62 199 LEU A C 1
ATOM 1687 O O . LEU A 1 199 ? 7.508 -8.222 -0.291 1.00 97.62 199 LEU A O 1
ATOM 1691 N N . ILE A 1 200 ? 7.895 -8.399 1.908 1.00 96.81 200 ILE A N 1
ATOM 1692 C CA . ILE A 1 200 ? 7.784 -6.959 2.177 1.00 96.81 200 ILE A CA 1
ATOM 1693 C C . ILE A 1 200 ? 9.026 -6.219 1.674 1.00 96.81 200 ILE A C 1
ATOM 1695 O O . ILE A 1 200 ? 8.882 -5.150 1.088 1.00 96.81 200 ILE A O 1
ATOM 1699 N N . TYR A 1 201 ? 10.225 -6.804 1.792 1.00 97.38 201 TYR A N 1
ATOM 1700 C CA . TYR A 1 201 ? 11.413 -6.276 1.111 1.00 97.38 201 TYR A CA 1
ATOM 1701 C C . TYR A 1 201 ? 11.222 -6.237 -0.405 1.00 97.38 201 TYR A C 1
ATOM 1703 O O . TYR A 1 201 ? 11.522 -5.223 -1.025 1.00 97.38 201 TYR A O 1
ATOM 1711 N N . LEU A 1 202 ? 10.650 -7.288 -1.001 1.00 97.75 202 LEU A N 1
ATOM 1712 C CA . LEU A 1 202 ? 10.300 -7.281 -2.422 1.00 97.75 202 LEU A CA 1
ATOM 1713 C C . LEU A 1 202 ? 9.294 -6.172 -2.769 1.00 97.75 202 LEU A C 1
ATOM 1715 O O . LEU A 1 202 ? 9.513 -5.460 -3.744 1.00 97.75 202 LEU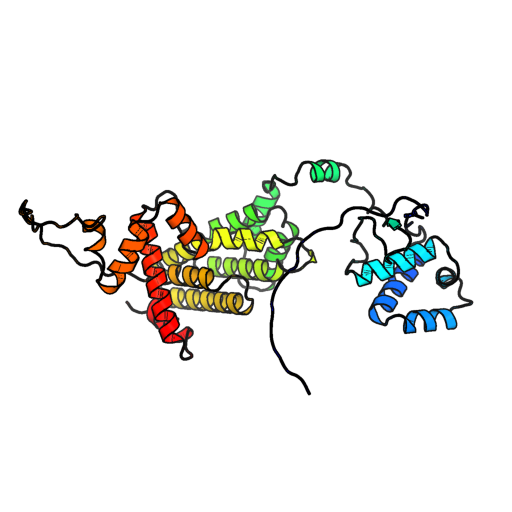 A O 1
ATOM 1719 N N . LEU A 1 203 ? 8.218 -5.997 -1.991 1.00 96.69 203 LEU A N 1
ATOM 1720 C CA . LEU A 1 203 ? 7.268 -4.895 -2.198 1.00 96.69 203 LEU A CA 1
ATOM 1721 C C . LEU A 1 203 ? 7.957 -3.532 -2.118 1.00 96.69 203 LEU A C 1
ATOM 1723 O O . LEU A 1 203 ? 7.706 -2.679 -2.963 1.00 96.69 203 LEU A O 1
ATOM 1727 N N . SER A 1 204 ? 8.838 -3.344 -1.135 1.00 95.31 204 SER A N 1
ATOM 1728 C CA . SER A 1 204 ? 9.602 -2.109 -0.968 1.00 95.31 204 SER A CA 1
ATOM 1729 C C . SER A 1 204 ? 10.528 -1.847 -2.157 1.00 95.31 204 SER A C 1
ATOM 1731 O O . SER A 1 204 ? 10.566 -0.727 -2.656 1.00 95.31 204 SER A O 1
ATOM 1733 N N . ASP A 1 205 ? 11.232 -2.867 -2.653 1.00 94.50 205 ASP A N 1
ATOM 1734 C CA . ASP A 1 205 ? 12.097 -2.752 -3.831 1.00 94.50 205 ASP A CA 1
ATOM 1735 C C . ASP A 1 205 ? 11.286 -2.447 -5.098 1.00 94.50 205 ASP A C 1
ATOM 1737 O O . ASP A 1 205 ? 11.701 -1.617 -5.908 1.00 94.50 205 ASP A O 1
ATOM 1741 N N . ILE A 1 206 ? 10.118 -3.076 -5.278 1.00 94.31 206 ILE A N 1
ATOM 1742 C CA . ILE A 1 206 ? 9.206 -2.752 -6.385 1.00 94.31 206 ILE A CA 1
ATOM 1743 C C . ILE A 1 206 ? 8.769 -1.291 -6.282 1.00 94.31 206 ILE A C 1
ATOM 1745 O O . ILE A 1 206 ? 8.826 -0.579 -7.278 1.00 94.31 206 ILE A O 1
ATOM 1749 N N . LEU A 1 207 ? 8.373 -0.836 -5.094 1.00 92.12 207 LEU A N 1
ATOM 1750 C CA . LEU A 1 207 ? 7.868 0.515 -4.863 1.00 92.12 207 LEU A CA 1
ATOM 1751 C C . LEU A 1 207 ? 8.948 1.592 -5.043 1.00 92.12 207 LEU A C 1
ATOM 1753 O O . LEU A 1 207 ? 8.683 2.652 -5.600 1.00 92.12 207 LEU A O 1
ATOM 1757 N N . TYR A 1 208 ? 10.185 1.309 -4.636 1.00 89.00 208 TYR A N 1
ATOM 1758 C CA . TYR A 1 208 ? 11.319 2.195 -4.893 1.00 89.00 208 TYR A CA 1
ATOM 1759 C C . TYR A 1 208 ? 11.592 2.331 -6.398 1.00 89.00 208 TYR A C 1
ATOM 1761 O O . TYR A 1 208 ? 11.760 3.430 -6.921 1.00 89.00 208 TYR A O 1
ATOM 1769 N N . ASN A 1 209 ? 11.586 1.205 -7.119 1.00 86.81 209 ASN A N 1
ATOM 1770 C CA . ASN A 1 209 ? 11.927 1.169 -8.540 1.00 86.81 209 ASN A CA 1
ATOM 1771 C C . ASN A 1 209 ? 10.748 1.491 -9.470 1.00 86.81 209 ASN A C 1
ATOM 1773 O O . ASN A 1 209 ? 10.964 1.717 -10.660 1.00 86.81 209 ASN A O 1
ATOM 1777 N N . CYS A 1 210 ? 9.505 1.526 -8.977 1.00 83.62 210 CYS A N 1
ATOM 1778 C CA . CYS A 1 210 ? 8.343 1.785 -9.827 1.00 83.62 210 CYS A CA 1
ATOM 1779 C C . CYS A 1 210 ? 8.280 3.227 -10.333 1.00 83.62 210 CYS A C 1
ATOM 1781 O O . CYS A 1 210 ? 7.657 3.481 -11.362 1.00 83.62 210 CYS A O 1
ATOM 1783 N N . SER A 1 211 ? 8.938 4.145 -9.622 1.00 72.12 211 SER A N 1
ATOM 1784 C CA . SER A 1 211 ? 9.094 5.550 -10.009 1.00 72.12 211 SER A CA 1
ATOM 1785 C C . SER A 1 211 ? 10.210 5.763 -11.039 1.00 72.12 211 SER A C 1
ATOM 1787 O O . SER A 1 211 ? 10.404 6.882 -11.496 1.00 72.12 211 SER A O 1
ATOM 1789 N N . ASN A 1 212 ? 10.946 4.710 -11.410 1.00 69.31 212 ASN A N 1
ATOM 1790 C CA . ASN A 1 212 ? 11.982 4.785 -12.431 1.00 69.31 212 ASN A CA 1
ATOM 1791 C C . ASN A 1 212 ? 11.356 4.721 -13.838 1.00 69.31 212 ASN A C 1
ATOM 1793 O O . ASN A 1 212 ? 10.546 3.834 -14.134 1.00 69.31 212 ASN A O 1
ATOM 1797 N N . GLU A 1 213 ? 11.750 5.642 -14.716 1.00 58.88 213 GLU A N 1
ATOM 1798 C CA . GLU A 1 213 ? 11.123 5.877 -16.024 1.00 58.88 213 GLU A CA 1
ATOM 1799 C C . GLU A 1 213 ? 11.201 4.663 -16.971 1.00 58.88 213 GLU A C 1
ATOM 1801 O O . GLU A 1 213 ? 10.327 4.466 -17.817 1.00 58.88 213 GLU A O 1
ATOM 1806 N N . PHE A 1 214 ? 12.185 3.776 -16.790 1.00 54.56 214 PHE A N 1
ATOM 1807 C CA . PHE A 1 214 ? 12.467 2.677 -17.723 1.00 54.56 214 PHE A CA 1
ATOM 1808 C C . PHE A 1 214 ? 11.371 1.610 -17.859 1.00 54.56 214 PHE A C 1
ATOM 1810 O O . PHE A 1 214 ? 11.306 0.939 -18.891 1.00 54.56 214 PHE A O 1
ATOM 1817 N N . PHE A 1 215 ? 10.528 1.398 -16.844 1.00 56.38 215 PHE A N 1
ATOM 1818 C CA . PHE A 1 215 ? 9.672 0.202 -16.787 1.00 56.38 215 PHE A CA 1
ATOM 1819 C C . PHE A 1 215 ? 8.174 0.464 -16.977 1.00 56.38 215 PHE A C 1
ATOM 1821 O O . PHE A 1 215 ? 7.396 -0.490 -16.921 1.00 56.38 215 PHE A O 1
ATOM 1828 N N . SER A 1 216 ? 7.745 1.725 -17.154 1.00 59.34 216 SER A N 1
ATOM 1829 C CA . SER A 1 216 ? 6.313 2.101 -17.099 1.00 59.34 216 SER A CA 1
ATOM 1830 C C . SER A 1 216 ? 5.600 1.480 -15.881 1.00 59.34 216 SER A C 1
ATOM 1832 O O . SER A 1 216 ? 4.431 1.113 -15.937 1.00 59.34 216 SER A O 1
ATOM 1834 N N . SER A 1 217 ? 6.338 1.321 -14.777 1.00 76.81 217 SER A N 1
ATOM 1835 C CA . SER A 1 217 ? 5.925 0.572 -13.585 1.00 76.81 217 SER A CA 1
ATOM 1836 C C . SER A 1 217 ? 5.108 1.410 -12.604 1.00 76.81 217 SER A C 1
ATOM 1838 O O . SER A 1 217 ? 4.768 0.909 -11.538 1.00 76.81 217 SER A O 1
ATOM 1840 N N . TRP A 1 218 ? 4.764 2.659 -12.938 1.00 79.81 218 TRP A N 1
ATOM 1841 C CA . TRP A 1 218 ? 4.083 3.581 -12.020 1.00 79.81 218 TRP A CA 1
ATOM 1842 C C . TRP A 1 218 ? 2.770 3.004 -11.463 1.00 79.81 218 TRP A C 1
ATOM 1844 O O . TRP A 1 218 ? 2.389 3.323 -10.336 1.00 79.81 218 TRP A O 1
ATOM 1854 N N . SER A 1 219 ? 2.103 2.124 -12.223 1.00 87.00 219 SER A N 1
ATOM 1855 C CA . SER A 1 219 ? 0.876 1.440 -11.805 1.00 87.00 219 SER A CA 1
ATOM 1856 C C . SER A 1 219 ? 1.038 0.680 -10.487 1.00 87.00 219 SER A C 1
ATOM 1858 O O . SER A 1 219 ? 0.092 0.638 -9.701 1.00 87.00 219 SER A O 1
ATOM 1860 N N . TYR A 1 220 ? 2.240 0.169 -10.193 1.00 92.12 220 TYR A N 1
ATOM 1861 C CA . TYR A 1 220 ? 2.542 -0.483 -8.922 1.00 92.12 220 TYR A CA 1
ATOM 1862 C C . TYR A 1 220 ? 2.338 0.429 -7.719 1.00 92.12 220 TYR A C 1
ATOM 1864 O O . TYR A 1 220 ? 1.904 -0.069 -6.691 1.00 92.12 220 TYR A O 1
ATOM 1872 N N . ARG A 1 221 ? 2.601 1.738 -7.821 1.00 91.38 221 ARG A N 1
ATOM 1873 C CA . ARG A 1 221 ? 2.406 2.658 -6.690 1.00 91.38 221 ARG A CA 1
ATOM 1874 C C . ARG A 1 221 ? 0.952 2.638 -6.232 1.00 91.38 221 ARG A C 1
ATOM 1876 O O . ARG A 1 221 ? 0.685 2.371 -5.070 1.00 91.38 221 ARG A O 1
ATOM 1883 N N . LYS A 1 222 ? 0.019 2.817 -7.171 1.00 91.06 222 LYS A N 1
ATOM 1884 C CA . LYS A 1 222 ? -1.416 2.764 -6.876 1.00 91.06 222 LYS A CA 1
ATOM 1885 C C . LYS A 1 222 ? -1.863 1.368 -6.438 1.00 91.06 222 LYS A C 1
ATOM 1887 O O . LYS A 1 222 ? -2.572 1.234 -5.453 1.00 91.06 222 LYS A O 1
ATOM 1892 N N . ASP A 1 223 ? -1.445 0.325 -7.152 1.00 94.19 223 ASP A N 1
ATOM 1893 C CA . ASP A 1 223 ? -1.909 -1.032 -6.848 1.00 94.19 223 ASP A CA 1
ATOM 1894 C C . ASP A 1 223 ? -1.373 -1.538 -5.488 1.00 94.19 223 ASP A C 1
ATOM 1896 O O . ASP A 1 223 ? -2.050 -2.306 -4.807 1.00 94.19 223 ASP A O 1
ATOM 1900 N N . ILE A 1 224 ? -0.178 -1.095 -5.065 1.00 95.94 224 ILE A N 1
ATOM 1901 C CA . ILE A 1 224 ? 0.363 -1.334 -3.718 1.00 95.94 224 ILE A CA 1
ATOM 1902 C C . ILE A 1 224 ? -0.412 -0.514 -2.682 1.00 95.94 224 ILE A C 1
ATOM 1904 O O . ILE A 1 224 ? -0.784 -1.070 -1.650 1.00 95.94 224 ILE A O 1
ATOM 1908 N N . GLU A 1 225 ? -0.672 0.771 -2.942 1.00 95.06 225 GLU A N 1
ATOM 1909 C CA . GLU A 1 225 ? -1.489 1.631 -2.075 1.00 95.06 225 GLU A CA 1
ATOM 1910 C C . GLU A 1 225 ? -2.846 0.986 -1.764 1.00 95.06 225 GLU A C 1
ATOM 1912 O O . GLU A 1 225 ? -3.207 0.849 -0.601 1.00 95.06 225 GLU A O 1
ATOM 1917 N N . ASP A 1 226 ? -3.543 0.464 -2.773 1.00 94.44 226 ASP A N 1
ATOM 1918 C CA . ASP A 1 226 ? -4.861 -0.154 -2.594 1.00 94.44 226 ASP A CA 1
ATOM 1919 C C . ASP A 1 226 ? -4.824 -1.430 -1.709 1.00 94.44 226 ASP A C 1
ATOM 1921 O O . ASP A 1 226 ? -5.778 -1.720 -0.981 1.00 94.44 226 ASP A O 1
ATOM 1925 N N . GLU A 1 227 ? -3.730 -2.204 -1.723 1.00 97.12 227 GLU A N 1
ATOM 1926 C CA . GLU A 1 227 ? -3.613 -3.484 -0.994 1.00 97.12 227 GLU A CA 1
ATOM 1927 C C . GLU A 1 227 ? -2.923 -3.369 0.381 1.00 97.12 227 GLU A C 1
ATOM 1929 O O . GLU A 1 227 ? -3.108 -4.229 1.253 1.00 97.12 227 GLU A O 1
ATOM 1934 N N . LEU A 1 228 ? -2.144 -2.310 0.623 1.00 96.62 228 LEU A N 1
ATOM 1935 C CA . LEU A 1 228 ? -1.382 -2.114 1.862 1.00 96.62 228 LEU A CA 1
ATOM 1936 C C . LEU A 1 228 ? -2.231 -2.146 3.147 1.00 96.62 228 LEU A C 1
ATOM 1938 O O . LEU A 1 228 ? -1.804 -2.820 4.093 1.00 96.62 228 LEU A O 1
ATOM 1942 N N . PRO A 1 229 ? -3.426 -1.522 3.230 1.00 96.81 229 PRO A N 1
ATOM 1943 C CA . PRO A 1 229 ? -4.228 -1.555 4.450 1.00 96.81 229 PRO A CA 1
ATOM 1944 C C . PRO A 1 229 ? -4.605 -2.989 4.829 1.00 96.81 229 PRO A C 1
ATOM 1946 O O . PRO A 1 229 ? -4.484 -3.394 5.989 1.00 96.81 229 PRO A O 1
ATOM 1949 N N . LYS A 1 230 ? -5.002 -3.797 3.837 1.00 96.50 230 LYS A N 1
ATOM 1950 C CA . LYS A 1 230 ? -5.315 -5.217 4.025 1.00 96.50 230 LYS A CA 1
ATOM 1951 C C . LYS A 1 230 ? -4.097 -5.976 4.530 1.00 96.50 230 LYS A C 1
ATOM 1953 O O . LYS A 1 230 ? -4.192 -6.683 5.535 1.00 96.50 230 LYS A O 1
ATOM 1958 N N . ILE A 1 231 ? -2.952 -5.800 3.873 1.00 97.12 231 ILE A N 1
ATOM 1959 C CA . ILE A 1 231 ? -1.691 -6.434 4.266 1.00 97.12 231 ILE A CA 1
ATOM 1960 C C . ILE A 1 231 ? -1.372 -6.106 5.730 1.00 97.12 231 ILE A C 1
ATOM 1962 O O . ILE A 1 231 ? -1.222 -7.023 6.535 1.00 97.12 231 ILE A O 1
ATOM 1966 N N . PHE A 1 232 ? -1.353 -4.828 6.115 1.00 95.62 232 PHE A N 1
ATOM 1967 C CA . PHE A 1 232 ? -1.007 -4.391 7.474 1.00 95.62 232 PHE A CA 1
ATOM 1968 C C . PHE A 1 232 ? -1.998 -4.899 8.5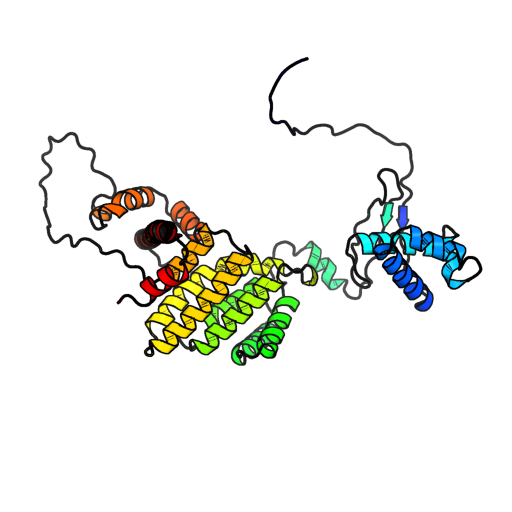28 1.00 95.62 232 PHE A C 1
ATOM 1970 O O . PHE A 1 232 ? -1.596 -5.363 9.600 1.00 95.62 232 PHE A O 1
ATOM 1977 N N . TYR A 1 233 ? -3.293 -4.910 8.206 1.00 94.75 233 TYR A N 1
ATOM 1978 C CA . TYR A 1 233 ? -4.324 -5.482 9.066 1.00 94.75 233 TYR A CA 1
ATOM 1979 C C . TYR A 1 233 ? -4.076 -6.968 9.383 1.00 94.75 233 TYR A C 1
ATOM 1981 O O . TYR A 1 233 ? -4.216 -7.387 10.541 1.00 94.75 233 TYR A O 1
ATOM 1989 N N . PHE A 1 234 ? -3.700 -7.767 8.378 1.00 95.12 234 PHE A N 1
ATOM 1990 C CA . PHE A 1 234 ? -3.370 -9.181 8.568 1.00 95.12 234 PHE A CA 1
ATOM 1991 C C . PHE A 1 234 ? -1.998 -9.372 9.218 1.00 95.12 234 PHE A C 1
ATOM 1993 O O . PHE A 1 234 ? -1.889 -10.210 10.110 1.00 95.12 234 PHE A O 1
ATOM 2000 N N . LEU A 1 235 ? -0.981 -8.577 8.877 1.00 94.38 235 LEU A N 1
ATOM 2001 C CA . LEU A 1 235 ? 0.329 -8.629 9.535 1.00 94.38 235 LEU A CA 1
ATOM 2002 C C . LEU A 1 235 ? 0.206 -8.443 11.050 1.00 94.38 235 LEU A C 1
ATOM 2004 O O . LEU A 1 235 ? 0.763 -9.238 11.803 1.00 94.38 235 LEU A O 1
ATOM 2008 N N . ARG A 1 236 ? -0.617 -7.497 11.521 1.00 91.88 236 ARG A N 1
ATOM 2009 C CA . ARG A 1 236 ? -0.927 -7.375 12.956 1.00 91.88 236 ARG A CA 1
ATOM 2010 C C . ARG A 1 236 ? -1.527 -8.662 13.532 1.00 91.88 236 ARG A C 1
ATOM 2012 O O . ARG A 1 236 ? -1.165 -9.071 14.634 1.00 91.88 236 ARG A O 1
ATOM 2019 N N . LYS A 1 237 ? -2.480 -9.293 12.834 1.00 92.06 237 LYS A N 1
ATOM 2020 C CA . LYS A 1 237 ? -3.096 -10.559 13.285 1.00 92.06 237 LYS A CA 1
ATOM 2021 C C . LYS A 1 237 ? -2.066 -11.685 13.389 1.00 92.06 237 LYS A C 1
ATOM 2023 O O . LYS A 1 237 ? -2.130 -12.460 14.336 1.00 92.06 237 LYS A O 1
ATOM 2028 N N . HIS A 1 238 ? -1.138 -11.752 12.440 1.00 91.12 238 HIS A N 1
ATOM 2029 C CA . HIS A 1 238 ? -0.014 -12.685 12.441 1.00 91.12 238 HIS A CA 1
ATOM 2030 C C . HIS A 1 238 ? 0.917 -12.454 13.624 1.00 91.12 238 HIS A C 1
ATOM 2032 O O . HIS A 1 238 ? 1.149 -13.382 14.390 1.00 91.12 238 HIS A O 1
ATOM 2038 N N . ILE A 1 239 ? 1.370 -11.212 13.826 1.00 90.31 239 ILE A N 1
ATOM 2039 C CA . ILE A 1 239 ? 2.252 -10.829 14.939 1.00 90.31 239 ILE A CA 1
ATOM 2040 C C . ILE A 1 239 ? 1.645 -11.246 16.287 1.00 90.31 239 ILE A C 1
ATOM 2042 O O . ILE A 1 239 ? 2.344 -11.801 17.125 1.00 90.31 239 ILE A O 1
ATOM 2046 N N . LYS A 1 240 ? 0.331 -11.062 16.475 1.00 88.31 240 LYS A N 1
ATOM 2047 C CA . LYS A 1 240 ? -0.377 -11.472 17.702 1.00 88.31 240 LYS A CA 1
ATOM 2048 C C . LYS A 1 240 ? -0.416 -12.976 17.960 1.00 88.31 240 LYS A C 1
ATOM 2050 O O . LYS A 1 240 ? -0.583 -13.370 19.106 1.00 88.31 240 LYS A O 1
ATOM 2055 N N . LYS A 1 241 ? -0.370 -13.796 16.909 1.00 89.19 241 LYS A N 1
ATOM 2056 C CA . LYS A 1 241 ? -0.438 -15.260 17.019 1.00 89.19 241 LYS A CA 1
ATOM 2057 C C . LYS A 1 241 ? 0.937 -15.908 17.158 1.00 89.19 241 LYS A C 1
ATOM 2059 O O . LYS A 1 241 ? 1.015 -17.124 17.246 1.00 89.19 241 LYS A O 1
ATOM 2064 N N . VAL A 1 242 ? 2.012 -15.127 17.110 1.00 87.94 242 VAL A N 1
ATOM 2065 C CA . VAL A 1 242 ? 3.367 -15.665 17.203 1.00 87.94 242 VAL A CA 1
ATOM 2066 C C . VAL A 1 242 ? 3.708 -15.938 18.661 1.00 87.94 242 VAL A C 1
ATOM 2068 O O . VAL A 1 242 ? 3.725 -15.020 19.476 1.00 87.94 242 VAL A O 1
ATOM 2071 N N . ASP A 1 243 ? 4.056 -17.187 18.963 1.00 85.06 243 ASP A N 1
ATOM 2072 C CA . ASP A 1 243 ? 4.388 -17.621 20.327 1.00 85.06 243 ASP A CA 1
ATOM 2073 C C . ASP A 1 243 ? 5.666 -16.950 20.858 1.00 85.06 243 ASP A C 1
ATOM 2075 O O . ASP A 1 243 ? 5.801 -16.627 22.037 1.00 85.06 243 ASP A O 1
ATOM 2079 N N . SER A 1 244 ? 6.630 -16.699 19.967 1.00 90.81 244 SER A N 1
ATOM 2080 C CA . SER A 1 244 ? 7.905 -16.078 20.326 1.00 90.81 244 SER A CA 1
ATOM 2081 C C . SER A 1 244 ? 7.836 -14.553 20.256 1.00 90.81 244 SER A C 1
ATOM 2083 O O . SER A 1 244 ? 7.917 -13.956 19.178 1.00 90.81 244 SER A O 1
ATOM 2085 N N . LYS A 1 245 ? 7.809 -13.913 21.432 1.00 86.31 245 LYS A N 1
ATOM 2086 C CA . LYS A 1 245 ? 7.873 -12.446 21.574 1.00 86.31 245 LYS A CA 1
ATOM 2087 C C . LYS A 1 245 ? 9.082 -11.832 20.859 1.00 86.31 245 LYS A C 1
ATOM 2089 O O . LYS A 1 245 ? 8.949 -10.793 20.219 1.00 86.31 245 LYS A O 1
ATOM 2094 N N . ILE A 1 246 ? 10.241 -12.495 20.913 1.00 87.31 246 ILE A N 1
ATOM 2095 C CA . ILE A 1 246 ? 11.474 -12.037 20.250 1.00 87.31 246 ILE A CA 1
ATOM 2096 C C . ILE A 1 246 ? 11.296 -12.034 18.727 1.00 87.31 246 ILE A C 1
ATOM 2098 O O . ILE A 1 246 ? 11.579 -11.026 18.083 1.00 87.31 246 ILE A O 1
ATOM 2102 N N . LYS A 1 247 ? 10.769 -13.122 18.142 1.00 88.62 247 LYS A N 1
ATOM 2103 C CA . LYS A 1 247 ? 10.509 -13.188 16.692 1.00 88.62 247 LYS A CA 1
ATOM 2104 C C . LYS A 1 247 ? 9.512 -12.114 16.251 1.00 88.62 247 LYS A C 1
ATOM 2106 O O . LYS A 1 247 ? 9.735 -11.462 15.234 1.00 88.62 247 LYS A O 1
ATOM 2111 N N . GLY A 1 248 ? 8.443 -11.910 17.027 1.00 88.81 248 GLY A N 1
ATOM 2112 C CA . GLY A 1 248 ? 7.460 -10.852 16.781 1.00 88.81 248 GLY A CA 1
ATOM 2113 C C . GLY A 1 248 ? 8.081 -9.452 16.814 1.00 88.81 248 GLY A C 1
ATOM 2114 O O . GLY A 1 248 ? 7.826 -8.650 15.914 1.00 88.81 248 GLY A O 1
ATOM 2115 N N . LYS A 1 249 ? 8.954 -9.182 17.794 1.00 86.50 249 LYS A N 1
ATOM 2116 C CA . LYS A 1 249 ? 9.695 -7.919 17.903 1.00 86.50 249 LYS A CA 1
ATOM 2117 C C . LYS A 1 249 ? 10.608 -7.676 16.706 1.00 86.50 249 LYS A C 1
ATOM 2119 O O . LYS A 1 249 ? 10.435 -6.676 16.024 1.00 86.50 249 LYS A O 1
ATOM 2124 N N . MET A 1 250 ? 11.495 -8.618 16.384 1.00 89.31 250 MET A N 1
ATOM 2125 C CA . MET A 1 250 ? 12.431 -8.472 15.258 1.00 89.31 250 MET A CA 1
ATOM 2126 C C . MET A 1 250 ? 11.717 -8.233 13.923 1.00 89.31 250 MET A C 1
ATOM 2128 O O . MET A 1 250 ? 12.168 -7.437 13.097 1.00 89.31 250 MET A O 1
ATOM 2132 N N . PHE A 1 251 ? 10.594 -8.921 13.703 1.00 92.06 251 PHE A N 1
ATOM 2133 C CA . PHE A 1 251 ? 9.767 -8.710 12.521 1.00 92.06 251 PHE A CA 1
ATOM 2134 C C . PHE A 1 251 ? 9.176 -7.297 12.497 1.00 92.06 251 PHE A C 1
ATOM 2136 O O . PHE A 1 251 ? 9.258 -6.617 11.479 1.00 92.06 251 PHE A O 1
ATOM 2143 N N . THR A 1 252 ? 8.632 -6.841 13.625 1.00 90.06 252 THR A N 1
ATOM 2144 C CA . THR A 1 252 ? 8.042 -5.504 13.763 1.00 90.06 252 THR A CA 1
ATOM 2145 C C . THR A 1 252 ? 9.087 -4.406 13.560 1.00 90.06 252 THR A C 1
ATOM 2147 O O . THR A 1 252 ? 8.851 -3.500 12.768 1.00 90.06 252 THR A O 1
ATOM 2150 N N . ASP A 1 253 ? 10.267 -4.527 14.171 1.00 88.94 253 ASP A N 1
ATOM 2151 C CA . ASP A 1 253 ? 11.386 -3.591 13.990 1.00 88.94 253 ASP A CA 1
ATOM 2152 C C . ASP A 1 253 ? 11.794 -3.504 12.510 1.00 88.94 253 ASP A C 1
ATOM 2154 O O . ASP A 1 253 ? 12.016 -2.422 11.966 1.00 88.94 253 ASP A O 1
ATOM 2158 N N . SER A 1 254 ? 11.801 -4.647 11.815 1.00 92.31 254 SER A N 1
ATOM 2159 C CA . SER A 1 254 ? 12.066 -4.693 10.375 1.00 92.31 254 SER A CA 1
ATOM 2160 C C . SER A 1 254 ? 10.981 -3.978 9.558 1.00 92.31 254 SER A C 1
ATOM 2162 O O . SER A 1 254 ? 11.314 -3.264 8.614 1.00 92.31 254 SER A O 1
ATOM 2164 N N . LEU A 1 255 ? 9.698 -4.119 9.920 1.00 92.50 255 LEU A N 1
ATOM 2165 C CA . LEU A 1 255 ? 8.600 -3.382 9.279 1.00 92.50 255 LEU A CA 1
ATOM 2166 C C . LEU A 1 255 ? 8.727 -1.875 9.484 1.00 92.50 255 LEU A C 1
ATOM 2168 O O . LEU A 1 255 ? 8.544 -1.117 8.537 1.00 92.50 255 LEU A O 1
ATOM 2172 N N . ILE A 1 256 ? 9.040 -1.446 10.706 1.00 88.69 256 ILE A N 1
ATOM 2173 C CA . ILE A 1 256 ? 9.198 -0.032 11.055 1.00 88.69 256 ILE A CA 1
ATOM 2174 C C . ILE A 1 256 ? 10.342 0.588 10.258 1.00 88.69 256 ILE A C 1
ATOM 2176 O O . ILE A 1 256 ? 10.184 1.680 9.722 1.00 88.69 256 ILE A O 1
ATOM 2180 N N . ASN A 1 257 ? 11.462 -0.120 10.106 1.00 90.81 257 ASN A N 1
ATOM 2181 C CA . ASN A 1 257 ? 12.577 0.358 9.290 1.00 90.81 257 ASN A CA 1
ATOM 2182 C C . ASN A 1 257 ? 12.164 0.573 7.826 1.00 90.81 257 ASN A C 1
ATOM 2184 O O . ASN A 1 257 ? 12.449 1.627 7.263 1.00 90.81 257 ASN A O 1
ATOM 2188 N N . ILE A 1 258 ? 11.435 -0.378 7.230 1.00 92.62 258 ILE A N 1
ATOM 2189 C CA . ILE A 1 258 ? 10.892 -0.233 5.866 1.00 92.62 258 ILE A CA 1
ATOM 2190 C C . ILE A 1 258 ? 9.927 0.956 5.797 1.00 92.62 258 ILE A C 1
ATOM 2192 O O . ILE A 1 258 ? 9.968 1.750 4.861 1.00 92.62 258 ILE A O 1
ATOM 2196 N N . PHE A 1 259 ? 9.083 1.113 6.812 1.00 90.12 259 PHE A N 1
ATOM 2197 C CA . PHE A 1 259 ? 8.117 2.199 6.881 1.00 90.12 259 PHE A CA 1
ATOM 2198 C C . PHE A 1 259 ? 8.783 3.578 6.970 1.00 90.12 259 PHE A C 1
ATOM 2200 O O . PHE A 1 259 ? 8.380 4.513 6.280 1.00 90.12 259 PHE A O 1
ATOM 2207 N N . ASN A 1 260 ? 9.840 3.694 7.775 1.00 86.88 260 ASN A N 1
ATOM 2208 C CA . ASN A 1 260 ? 10.650 4.902 7.875 1.00 86.88 260 ASN A CA 1
ATOM 2209 C C . ASN A 1 260 ? 11.290 5.243 6.526 1.00 86.88 260 ASN A C 1
ATOM 2211 O O . ASN A 1 260 ? 11.239 6.399 6.118 1.00 86.88 260 ASN A O 1
ATOM 2215 N N . MET A 1 261 ? 11.793 4.244 5.790 1.00 89.38 261 MET A N 1
ATOM 2216 C CA . MET A 1 261 ? 12.288 4.449 4.424 1.00 89.38 261 MET A CA 1
ATOM 2217 C C . MET A 1 261 ? 11.186 4.986 3.504 1.00 89.38 261 MET A C 1
ATOM 2219 O O . MET A 1 261 ? 11.416 5.956 2.788 1.00 89.38 261 MET A O 1
ATOM 2223 N N . TRP A 1 262 ? 9.971 4.428 3.557 1.00 90.88 262 TRP A N 1
ATOM 2224 C CA . TRP A 1 262 ? 8.850 4.911 2.739 1.00 90.88 262 TRP A CA 1
ATOM 2225 C C . TRP A 1 262 ? 8.425 6.344 3.077 1.00 90.88 262 TRP A C 1
ATOM 2227 O O . TRP A 1 262 ? 8.066 7.096 2.168 1.00 90.88 262 TRP A O 1
ATOM 2237 N N . ASN A 1 263 ? 8.501 6.732 4.354 1.00 85.44 263 ASN A N 1
ATOM 2238 C CA . ASN A 1 263 ? 8.295 8.113 4.790 1.00 85.44 263 ASN A CA 1
ATOM 2239 C C . ASN A 1 263 ? 9.389 9.042 4.249 1.00 85.44 263 ASN A C 1
ATOM 2241 O O . ASN A 1 263 ? 9.067 10.094 3.704 1.00 85.44 263 ASN A O 1
ATOM 2245 N N . THR A 1 264 ? 10.666 8.652 4.341 1.00 86.75 264 THR A N 1
ATOM 2246 C CA . THR A 1 264 ? 11.787 9.429 3.783 1.00 86.75 264 THR A CA 1
ATOM 2247 C C . THR A 1 264 ? 11.659 9.602 2.272 1.00 86.75 264 THR A C 1
ATOM 2249 O O . THR A 1 264 ? 11.947 10.671 1.745 1.00 86.75 264 THR A O 1
ATOM 2252 N N . TRP A 1 265 ? 11.196 8.570 1.567 1.00 87.62 265 TRP A N 1
ATOM 2253 C CA . TRP A 1 265 ? 10.963 8.614 0.122 1.00 87.62 265 TRP A CA 1
ATOM 2254 C C . TRP A 1 265 ? 9.691 9.381 -0.270 1.00 87.62 265 TRP A C 1
ATOM 2256 O O . TRP A 1 265 ? 9.437 9.545 -1.461 1.00 87.62 265 TRP A O 1
ATOM 2266 N N . ALA A 1 266 ? 8.881 9.818 0.704 1.00 86.56 266 ALA A N 1
ATOM 2267 C CA . ALA A 1 266 ? 7.615 10.521 0.499 1.00 86.56 266 ALA A CA 1
ATOM 2268 C C . ALA A 1 266 ? 6.689 9.825 -0.523 1.00 86.56 266 ALA A C 1
ATOM 2270 O O . ALA A 1 266 ? 6.045 10.464 -1.361 1.00 86.56 266 ALA A O 1
ATOM 2271 N N . ILE A 1 267 ? 6.624 8.486 -0.479 1.00 84.25 267 ILE A N 1
ATOM 2272 C CA . ILE A 1 267 ? 5.829 7.717 -1.451 1.00 84.25 267 ILE A CA 1
ATOM 2273 C C . ILE A 1 267 ? 4.328 7.916 -1.233 1.00 84.25 267 ILE A C 1
ATOM 2275 O O . ILE A 1 267 ? 3.562 7.985 -2.193 1.00 84.25 267 ILE A O 1
ATOM 2279 N N . TYR A 1 268 ? 3.892 8.017 0.015 1.00 90.38 268 TYR A N 1
ATOM 2280 C CA . TYR A 1 268 ? 2.497 8.269 0.351 1.00 90.38 268 TYR A CA 1
ATOM 2281 C C . TYR A 1 268 ? 2.410 9.424 1.336 1.00 90.38 268 TYR A C 1
ATOM 2283 O O . TYR A 1 268 ? 3.369 9.734 2.045 1.00 90.38 268 TYR A O 1
ATOM 2291 N N . ASN A 1 269 ? 1.253 10.079 1.368 1.00 90.62 269 ASN A N 1
ATOM 2292 C CA . ASN A 1 269 ? 1.030 11.182 2.290 1.00 90.62 269 ASN A CA 1
ATOM 2293 C C . ASN A 1 269 ? 1.031 10.689 3.752 1.00 90.62 269 ASN A C 1
ATOM 2295 O O . ASN A 1 269 ? 0.731 9.529 4.047 1.00 90.62 269 ASN A O 1
ATOM 2299 N N . SER A 1 270 ? 1.341 11.591 4.682 1.00 88.94 270 SER A N 1
ATOM 2300 C CA . SER A 1 270 ? 1.463 11.260 6.106 1.00 88.94 270 SER A CA 1
ATOM 2301 C C . SER A 1 270 ? 0.150 10.782 6.737 1.00 88.94 270 SER A C 1
ATOM 2303 O O . SER A 1 270 ? 0.183 9.947 7.637 1.00 88.94 270 SER A O 1
ATOM 2305 N N . VAL A 1 271 ? -1.004 11.261 6.259 1.00 90.94 271 VAL A N 1
ATOM 2306 C CA . VAL A 1 271 ? -2.339 10.858 6.742 1.00 90.94 271 VAL A CA 1
ATOM 2307 C C . VAL A 1 271 ? -2.567 9.366 6.490 1.00 90.94 271 VAL A C 1
ATOM 2309 O O . VAL A 1 271 ? -2.898 8.616 7.405 1.00 90.94 271 VAL A O 1
ATOM 2312 N N . TYR A 1 272 ? -2.316 8.920 5.265 1.00 94.44 272 TYR A N 1
ATOM 2313 C CA . TYR A 1 272 ? -2.408 7.527 4.855 1.00 94.44 272 TYR A CA 1
ATOM 2314 C C . TYR A 1 272 ? -1.388 6.649 5.596 1.00 94.44 272 TYR A C 1
ATOM 2316 O O . TYR A 1 272 ? -1.728 5.602 6.152 1.00 94.44 272 TYR A O 1
ATOM 2324 N N . MET A 1 273 ? -0.139 7.116 5.679 1.00 92.44 273 MET A N 1
ATOM 2325 C CA . MET A 1 273 ? 0.938 6.415 6.379 1.00 92.44 273 MET A CA 1
ATOM 2326 C C . MET A 1 273 ? 0.616 6.216 7.874 1.00 92.44 273 MET A C 1
ATOM 2328 O O . MET A 1 273 ? 0.755 5.112 8.409 1.00 92.44 273 MET A O 1
ATOM 2332 N N . ASN A 1 274 ? 0.089 7.236 8.551 1.00 91.25 274 ASN A N 1
ATOM 2333 C CA . ASN A 1 274 ? -0.305 7.128 9.954 1.00 91.25 274 ASN A CA 1
ATOM 2334 C C . ASN A 1 274 ? -1.360 6.042 10.196 1.00 91.25 274 ASN A C 1
ATOM 2336 O O . ASN A 1 274 ? -1.326 5.387 11.239 1.00 91.25 274 ASN A O 1
ATOM 2340 N N . GLY A 1 275 ? -2.279 5.799 9.258 1.00 93.94 275 GLY A N 1
ATOM 2341 C CA . GLY A 1 275 ? -3.270 4.745 9.453 1.00 93.94 275 GLY A CA 1
ATOM 2342 C C . GLY A 1 275 ? -2.751 3.349 9.171 1.00 93.94 275 GLY A C 1
ATOM 2343 O O . GLY A 1 275 ? -3.142 2.433 9.893 1.00 93.94 275 GLY A O 1
ATOM 2344 N N . LEU A 1 276 ? -1.797 3.175 8.251 1.00 93.75 276 LEU A N 1
ATOM 2345 C CA . LEU A 1 276 ? -1.074 1.905 8.131 1.00 93.75 276 LEU A CA 1
ATOM 2346 C C . LEU A 1 276 ? -0.352 1.556 9.438 1.00 93.75 276 LEU A C 1
ATOM 2348 O O . LEU A 1 276 ? -0.479 0.435 9.936 1.00 93.75 276 LEU A O 1
ATOM 2352 N N . LEU A 1 277 ? 0.341 2.527 10.041 1.00 90.69 277 LEU A N 1
ATOM 2353 C CA . LEU A 1 277 ? 0.945 2.348 11.361 1.00 90.69 277 LEU A CA 1
ATOM 2354 C C . LEU A 1 277 ? -0.114 2.011 12.409 1.00 90.69 277 LEU A C 1
ATOM 2356 O O . LEU A 1 277 ? 0.018 1.001 13.098 1.00 90.69 277 LEU A O 1
ATOM 2360 N N . CYS A 1 278 ? -1.196 2.791 12.490 1.00 91.88 278 CYS A N 1
ATOM 2361 C CA . CYS A 1 278 ? -2.307 2.544 13.411 1.00 91.88 278 CYS A CA 1
ATOM 2362 C C . CYS A 1 278 ? -2.877 1.118 13.276 1.00 91.88 278 CYS A C 1
ATOM 2364 O O . CYS A 1 278 ? -3.183 0.475 14.281 1.00 91.88 278 CYS A O 1
ATOM 2366 N N . LEU A 1 279 ? -2.980 0.581 12.053 1.00 92.12 279 LEU A N 1
ATOM 2367 C CA . LEU A 1 279 ? -3.405 -0.799 11.809 1.00 92.12 279 LEU A CA 1
ATOM 2368 C C . LEU A 1 279 ? -2.419 -1.830 12.345 1.00 92.12 279 LEU A C 1
ATOM 2370 O O . LEU A 1 279 ? -2.865 -2.900 12.760 1.00 92.12 279 LEU A O 1
ATOM 2374 N N . LEU A 1 280 ? -1.120 -1.540 12.310 1.00 88.19 280 LEU A N 1
ATOM 2375 C CA . LEU A 1 280 ? -0.089 -2.418 12.850 1.00 88.19 280 LEU A CA 1
ATOM 2376 C C . LEU A 1 280 ? -0.113 -2.398 14.384 1.00 88.19 280 LEU A C 1
ATOM 2378 O O . LEU A 1 280 ? -0.014 -3.452 15.016 1.00 88.19 280 LEU A O 1
ATOM 2382 N N . PHE A 1 281 ? -0.341 -1.223 14.976 1.00 81.25 281 PHE A N 1
ATOM 2383 C CA . PHE A 1 281 ? -0.503 -1.073 16.415 1.00 81.25 281 PHE A CA 1
ATOM 2384 C C . PHE A 1 281 ? -1.761 -1.783 16.923 1.00 81.25 281 PHE A C 1
ATOM 2386 O O . PHE A 1 281 ? -2.862 -1.716 16.369 1.00 81.25 281 PHE A O 1
ATOM 2393 N N . ASN A 1 282 ? -1.617 -2.483 18.044 1.00 78.00 282 ASN A N 1
ATOM 2394 C CA . ASN A 1 282 ? -2.723 -3.171 18.698 1.00 78.00 282 ASN A CA 1
ATOM 2395 C C . ASN A 1 282 ? -3.499 -2.244 19.652 1.00 78.00 282 ASN A C 1
ATOM 2397 O O . ASN A 1 282 ? -3.774 -2.600 20.797 1.00 78.00 282 ASN A O 1
ATOM 2401 N N . MET A 1 283 ? -3.854 -1.043 19.197 1.00 83.94 283 MET A N 1
ATOM 2402 C CA . MET A 1 283 ? -4.611 -0.117 20.035 1.00 83.94 283 MET A CA 1
ATOM 2403 C C . MET A 1 283 ? -6.028 -0.650 20.288 1.00 83.94 283 MET A C 1
ATOM 2405 O O . MET A 1 283 ? -6.704 -1.160 19.389 1.00 83.94 283 MET A O 1
ATOM 2409 N N . LYS A 1 284 ? -6.488 -0.524 21.534 1.00 86.88 284 LYS A N 1
ATOM 2410 C CA . LYS A 1 284 ? -7.842 -0.885 21.960 1.00 86.88 284 LYS A CA 1
ATOM 2411 C C . LYS A 1 284 ? -8.559 0.353 22.491 1.00 86.88 284 LYS A C 1
ATOM 2413 O O . LYS A 1 284 ? -7.937 1.239 23.071 1.00 86.88 284 LYS A O 1
ATOM 2418 N N . ILE A 1 285 ? -9.872 0.391 22.284 1.00 88.31 285 ILE A N 1
ATOM 2419 C CA . ILE A 1 285 ? -10.763 1.329 22.969 1.00 88.31 285 ILE A CA 1
ATOM 2420 C C . ILE A 1 285 ? -11.283 0.604 24.206 1.00 88.31 285 ILE A C 1
ATOM 2422 O O . ILE A 1 285 ? -11.829 -0.494 24.079 1.00 88.31 285 ILE A O 1
ATOM 2426 N N . ASN A 1 286 ? -11.105 1.215 25.372 1.00 89.00 286 ASN A N 1
ATOM 2427 C CA . ASN A 1 286 ? -11.680 0.732 26.621 1.00 89.00 286 ASN A CA 1
ATOM 2428 C C . ASN A 1 286 ? -13.120 1.233 26.689 1.00 89.00 286 ASN A C 1
ATOM 2430 O O . ASN A 1 286 ? -13.355 2.385 27.040 1.00 89.00 286 ASN A O 1
ATOM 2434 N N . TYR A 1 287 ? -14.064 0.402 26.258 1.00 88.31 287 TYR A N 1
ATOM 2435 C CA . TYR A 1 287 ? -15.480 0.743 26.338 1.00 88.31 287 TYR A CA 1
ATOM 2436 C C . TYR A 1 287 ? -15.924 0.813 27.801 1.00 88.31 287 TYR A C 1
ATOM 2438 O O . TYR A 1 287 ? -15.426 0.068 28.643 1.00 88.31 287 TYR A O 1
ATOM 2446 N N . ILE A 1 288 ? -16.848 1.723 28.084 1.00 87.88 288 ILE A N 1
ATOM 2447 C CA . ILE A 1 288 ? -17.492 1.843 29.388 1.00 87.88 288 ILE A CA 1
ATOM 2448 C C . ILE A 1 288 ? -18.553 0.739 29.467 1.00 87.88 288 ILE A C 1
ATOM 2450 O O . ILE A 1 288 ? -19.380 0.619 28.560 1.00 87.88 288 ILE A O 1
ATOM 2454 N N . ASN A 1 289 ? -18.494 -0.088 30.515 1.00 78.88 289 ASN A N 1
ATOM 2455 C CA . ASN A 1 289 ? -19.504 -1.113 30.771 1.00 78.88 289 ASN A CA 1
ATOM 2456 C C . ASN A 1 289 ? -20.772 -0.437 31.283 1.00 78.88 289 ASN A C 1
ATOM 2458 O O . ASN A 1 289 ? -20.769 0.147 32.364 1.00 78.88 289 ASN A O 1
ATOM 2462 N N . ASP A 1 290 ? -21.840 -0.539 30.505 1.00 63.41 290 ASP A N 1
ATOM 2463 C CA . ASP A 1 290 ? -23.142 0.017 30.847 1.00 63.41 290 ASP A CA 1
ATOM 2464 C C . ASP A 1 290 ? -23.986 -1.095 31.485 1.00 63.41 290 ASP A C 1
ATOM 2466 O O . ASP A 1 290 ? -24.759 -1.775 30.817 1.00 63.41 290 ASP A O 1
ATOM 2470 N N . ASN A 1 291 ? -23.748 -1.359 32.773 1.00 50.88 291 ASN A N 1
ATOM 2471 C CA . ASN A 1 291 ? -24.490 -2.362 33.553 1.00 50.88 291 ASN A CA 1
ATOM 2472 C C . ASN A 1 291 ? -25.745 -1.783 34.225 1.00 50.88 291 ASN A C 1
ATOM 2474 O O . ASN A 1 291 ? -26.258 -2.371 35.174 1.00 50.88 291 ASN A O 1
ATOM 2478 N N . LYS A 1 292 ? -26.257 -0.647 33.752 1.00 52.44 292 LYS A N 1
ATOM 2479 C CA . LYS A 1 292 ? -27.545 -0.133 34.200 1.00 52.44 292 LYS A CA 1
ATOM 2480 C C . LYS A 1 292 ? -28.480 -0.001 33.015 1.00 52.44 292 LYS A C 1
ATOM 2482 O O . LYS A 1 292 ? -28.359 0.893 32.183 1.00 52.44 292 LYS A O 1
ATOM 2487 N N . SER A 1 293 ? -29.423 -0.933 32.960 1.00 44.47 293 SER A N 1
ATOM 2488 C CA . SER A 1 293 ? -30.752 -0.695 32.418 1.00 44.47 293 SER A CA 1
ATOM 2489 C C . SER A 1 293 ? -31.439 0.350 33.298 1.00 44.47 293 SER A C 1
ATOM 2491 O O . SER A 1 293 ? -32.361 0.029 34.043 1.00 44.47 293 SER A O 1
ATOM 2493 N N . ASP A 1 294 ? -30.957 1.588 33.266 1.00 49.09 294 ASP A N 1
ATOM 2494 C CA . ASP A 1 294 ? -31.790 2.696 33.693 1.00 49.09 294 ASP A CA 1
ATOM 2495 C C . ASP A 1 294 ? -32.771 2.888 32.530 1.00 49.09 294 ASP A C 1
ATOM 2497 O O . ASP A 1 294 ? -32.523 3.610 31.564 1.00 49.09 294 ASP A O 1
ATOM 2501 N N . GLU A 1 295 ? -33.860 2.114 32.574 1.00 48.06 295 GLU A N 1
ATOM 2502 C CA . GLU A 1 295 ? -35.134 2.520 31.994 1.00 48.06 295 GLU A CA 1
ATOM 2503 C C . GLU A 1 295 ? -35.528 3.823 32.702 1.00 48.06 295 GLU A C 1
ATOM 2505 O O . GLU A 1 295 ? -36.363 3.846 33.604 1.00 48.06 295 GLU A O 1
ATOM 2510 N N . GLU A 1 296 ? -34.862 4.923 32.349 1.00 52.75 296 GLU A N 1
ATOM 2511 C CA . GLU A 1 296 ? -35.346 6.252 32.668 1.00 52.75 296 GLU A CA 1
ATOM 2512 C C . GLU A 1 296 ? -36.688 6.370 31.950 1.00 52.75 296 GLU A C 1
ATOM 2514 O O . GLU A 1 296 ? -36.752 6.546 30.731 1.00 52.75 296 GLU A O 1
ATOM 2519 N N . LYS A 1 297 ? -37.774 6.192 32.711 1.00 49.25 297 LYS A N 1
ATOM 2520 C CA . LYS A 1 297 ? -39.106 6.656 32.335 1.00 49.25 297 LYS A CA 1
ATOM 2521 C C . LYS A 1 297 ? -38.933 8.100 31.879 1.00 49.25 297 LYS A C 1
ATOM 2523 O O . LYS A 1 297 ? -38.668 8.971 32.701 1.00 49.25 297 LYS A O 1
ATOM 2528 N N . CYS A 1 298 ? -38.992 8.331 30.571 1.00 46.09 298 CYS A N 1
ATOM 2529 C CA . CYS A 1 298 ? -38.953 9.680 30.042 1.00 46.09 298 CYS A CA 1
ATOM 2530 C C . CYS A 1 298 ? -40.209 10.391 30.546 1.00 46.09 298 CYS A C 1
ATOM 2532 O O . CYS A 1 298 ? -41.313 10.028 30.144 1.00 46.09 298 CYS A O 1
ATOM 2534 N N . ASP A 1 299 ? -40.039 11.364 31.439 1.00 52.38 299 ASP A N 1
ATOM 2535 C CA . ASP A 1 299 ? -41.074 12.354 31.712 1.00 52.38 299 ASP A CA 1
ATOM 2536 C C . ASP A 1 299 ? -41.465 12.999 30.377 1.00 52.38 299 ASP A C 1
ATOM 2538 O O . ASP A 1 299 ? -40.618 13.559 29.677 1.00 52.38 299 ASP A O 1
ATOM 2542 N N . GLU A 1 300 ? -42.748 12.926 30.016 1.00 55.12 300 GLU A N 1
ATOM 2543 C CA . GLU A 1 300 ? -43.294 13.461 28.756 1.00 55.12 300 GLU A CA 1
ATOM 2544 C C . GLU A 1 300 ? -43.157 14.996 28.633 1.00 55.12 300 GLU A C 1
ATOM 2546 O O . GLU A 1 300 ? -43.461 15.564 27.588 1.00 55.12 300 GLU A O 1
ATOM 2551 N N . ASN A 1 301 ? -42.659 15.669 29.679 1.00 57.03 301 ASN A N 1
ATOM 2552 C CA . ASN A 1 301 ? -42.629 17.125 29.823 1.00 57.03 301 ASN A CA 1
ATOM 2553 C C . ASN A 1 301 ? -41.231 17.767 29.715 1.00 57.03 301 ASN A C 1
ATOM 2555 O O . ASN A 1 301 ? -41.084 18.944 30.041 1.00 57.03 301 ASN A O 1
ATOM 2559 N N . ILE A 1 302 ? -40.197 17.042 29.272 1.00 58.06 302 ILE A N 1
ATOM 2560 C CA . ILE A 1 302 ? -38.872 17.634 29.009 1.00 58.06 302 ILE A CA 1
ATOM 2561 C C . ILE A 1 302 ? -38.763 17.967 27.515 1.00 58.06 302 ILE A C 1
ATOM 2563 O O . ILE A 1 302 ? -38.822 17.074 26.673 1.00 58.06 302 ILE A O 1
ATOM 2567 N N . ASP A 1 303 ? -38.552 19.245 27.182 1.00 60.12 303 ASP A N 1
ATOM 2568 C CA . ASP A 1 303 ? -38.424 19.796 25.816 1.00 60.12 303 ASP A CA 1
ATOM 2569 C C . ASP A 1 303 ? -37.154 19.353 25.046 1.00 60.12 303 ASP A C 1
ATOM 2571 O O . ASP A 1 303 ? -36.693 20.007 24.108 1.00 60.12 303 ASP A O 1
ATOM 2575 N N . GLY A 1 304 ? -36.567 18.218 25.423 1.00 62.62 304 GLY A N 1
ATOM 2576 C CA . GLY A 1 304 ? -35.309 17.727 24.889 1.00 62.62 304 GLY A CA 1
ATOM 2577 C C . GLY A 1 304 ? -35.502 16.861 23.648 1.00 62.62 304 GLY A C 1
ATOM 2578 O O . GLY A 1 304 ? -36.037 15.755 23.712 1.00 62.62 304 GLY A O 1
ATOM 2579 N N . HIS A 1 305 ? -34.966 17.295 22.507 1.00 66.25 305 HIS A N 1
ATOM 2580 C CA . HIS A 1 305 ? -34.810 16.407 21.357 1.00 66.25 305 HIS A CA 1
ATOM 2581 C C . HIS A 1 305 ? -33.891 15.225 21.711 1.00 66.25 305 HIS A C 1
ATOM 2583 O O . HIS A 1 305 ? -32.732 15.416 22.089 1.00 66.25 305 HIS A O 1
ATOM 2589 N N . LYS A 1 306 ? -34.383 13.990 21.537 1.00 72.56 306 LYS A N 1
ATOM 2590 C CA . LYS A 1 306 ? -33.588 12.768 21.736 1.00 72.56 306 LYS A CA 1
ATOM 2591 C C . LYS A 1 306 ? -32.313 12.829 20.891 1.00 72.56 306 LYS A C 1
ATOM 2593 O O . LYS A 1 306 ? -32.371 12.881 19.661 1.00 72.56 306 LYS A O 1
ATOM 2598 N N . ILE A 1 307 ? -31.154 12.790 21.550 1.00 76.75 307 ILE A N 1
ATOM 2599 C CA . ILE A 1 307 ? -29.856 12.809 20.867 1.00 76.75 307 ILE A CA 1
ATOM 2600 C C . ILE A 1 307 ? -29.733 11.544 20.012 1.00 76.75 307 ILE A C 1
ATOM 2602 O O . ILE A 1 307 ? -29.751 10.418 20.518 1.00 76.75 307 ILE A O 1
ATOM 2606 N N . GLN A 1 308 ? -29.587 11.723 18.699 1.00 83.62 308 GLN A N 1
ATOM 2607 C CA . GLN A 1 308 ? -29.381 10.608 17.779 1.00 83.62 308 GLN A CA 1
ATOM 2608 C C . GLN A 1 308 ? -28.101 9.839 18.138 1.00 83.62 308 GLN A C 1
ATOM 2610 O O . GLN A 1 308 ? -27.077 10.429 18.482 1.00 83.62 308 GLN A O 1
ATOM 2615 N N . TYR A 1 309 ? -28.152 8.509 18.029 1.00 87.44 309 TYR A N 1
ATOM 2616 C CA . TYR A 1 309 ? -27.028 7.602 18.311 1.00 87.44 309 TYR A CA 1
ATOM 2617 C C . TYR A 1 309 ? -26.529 7.601 19.771 1.00 87.44 309 TYR A C 1
ATOM 2619 O O . TYR A 1 309 ? -25.454 7.062 20.043 1.00 87.44 309 TYR A O 1
ATOM 2627 N N . TYR A 1 310 ? -27.286 8.158 20.726 1.00 86.69 310 TYR A N 1
ATOM 2628 C CA . TYR A 1 310 ? -26.892 8.221 22.141 1.00 86.69 310 TYR A CA 1
ATOM 2629 C C . TYR A 1 310 ? -26.464 6.855 22.710 1.00 86.69 310 TYR A C 1
ATOM 2631 O O . TYR A 1 310 ? -25.378 6.736 23.284 1.00 86.69 310 TYR A O 1
ATOM 2639 N N . ASP A 1 311 ? -27.251 5.803 22.461 1.00 87.00 311 ASP A N 1
ATOM 2640 C CA . ASP A 1 311 ? -26.967 4.446 22.951 1.00 87.00 311 ASP A CA 1
ATOM 2641 C C . ASP A 1 311 ? -25.683 3.831 22.384 1.00 87.00 311 ASP A C 1
ATOM 2643 O O . ASP A 1 311 ? -25.040 2.992 23.026 1.00 87.00 311 ASP A O 1
ATOM 2647 N N . ASP A 1 312 ? -25.285 4.257 21.186 1.00 88.62 312 ASP A N 1
ATOM 2648 C CA . ASP A 1 312 ? -24.026 3.849 20.577 1.00 88.62 312 ASP A CA 1
ATOM 2649 C C . ASP A 1 312 ? -22.840 4.611 21.172 1.00 88.62 312 ASP A C 1
ATOM 2651 O O . ASP A 1 312 ? -21.765 4.038 21.370 1.00 88.62 312 ASP A O 1
ATOM 2655 N N . ILE A 1 313 ? -23.028 5.896 21.477 1.00 90.25 313 ILE A N 1
ATOM 2656 C CA . ILE A 1 313 ? -21.963 6.809 21.902 1.00 90.25 313 ILE A CA 1
ATOM 2657 C C . ILE A 1 313 ? -21.644 6.662 23.385 1.00 90.25 313 ILE A C 1
ATOM 2659 O O . ILE A 1 313 ? -20.470 6.743 23.756 1.00 90.25 313 ILE A O 1
ATOM 2663 N N . LYS A 1 314 ? -22.644 6.397 24.235 1.00 89.44 314 LYS A N 1
ATOM 2664 C CA . LYS A 1 314 ? -22.459 6.278 25.693 1.00 89.44 314 LYS A CA 1
ATOM 2665 C C . LYS A 1 314 ? -21.412 5.229 26.087 1.00 89.44 314 LYS A C 1
ATOM 2667 O O . LYS A 1 314 ? -20.654 5.443 27.033 1.00 89.44 314 LYS A O 1
ATOM 2672 N N . ARG A 1 315 ? -21.269 4.175 25.273 1.00 89.88 315 ARG A N 1
ATOM 2673 C CA . ARG A 1 315 ? -20.277 3.096 25.433 1.00 89.88 315 ARG A CA 1
ATOM 2674 C C . ARG A 1 315 ? -18.829 3.557 25.241 1.00 89.88 315 ARG A C 1
ATOM 2676 O O . ARG A 1 315 ? -17.909 2.879 25.695 1.00 89.88 315 ARG A O 1
ATOM 2683 N N . TYR A 1 316 ? -18.586 4.664 24.539 1.00 91.81 316 TYR A N 1
ATOM 2684 C CA . TYR A 1 316 ? -17.236 5.183 24.308 1.00 91.81 316 TYR A CA 1
ATOM 2685 C C . TYR A 1 316 ? -16.759 6.061 25.480 1.00 91.81 316 TYR A C 1
ATOM 2687 O O . TYR A 1 316 ? -17.568 6.785 26.072 1.00 91.81 316 TYR A O 1
ATOM 2695 N N . PRO A 1 317 ? -15.441 6.076 25.775 1.00 91.44 317 PRO A N 1
ATOM 2696 C CA . PRO A 1 317 ? -14.833 7.056 26.676 1.00 91.44 317 PRO A CA 1
ATOM 2697 C C . PRO A 1 317 ? -15.213 8.489 26.312 1.00 91.44 317 PRO A C 1
ATOM 2699 O O . PRO A 1 317 ? -15.263 8.817 25.126 1.00 91.44 317 PRO A O 1
ATOM 2702 N N . LEU A 1 318 ? -15.396 9.351 27.319 1.00 89.88 318 LEU A N 1
ATOM 2703 C CA . LEU A 1 318 ? -15.789 10.759 27.145 1.00 89.88 318 LEU A CA 1
ATOM 2704 C C . LEU A 1 318 ? -14.945 11.488 26.089 1.00 89.88 318 LEU A C 1
ATOM 2706 O O . LEU A 1 318 ? -15.496 12.150 25.213 1.00 89.88 318 LEU A O 1
ATOM 2710 N N . SER A 1 319 ? -13.625 11.278 26.104 1.00 90.00 319 SER A N 1
ATOM 2711 C CA . SER A 1 319 ? -12.683 11.887 25.155 1.00 90.00 319 SER A CA 1
ATOM 2712 C C . SER A 1 319 ? -12.917 11.504 23.689 1.00 90.00 319 SER A C 1
ATOM 2714 O O . SER A 1 319 ? -12.492 12.228 22.794 1.00 90.00 319 SER A O 1
ATOM 2716 N N . LEU A 1 320 ? -13.596 10.385 23.423 1.00 92.50 320 LEU A N 1
ATOM 2717 C CA . LEU A 1 320 ? -13.890 9.898 22.074 1.00 92.50 320 LEU A CA 1
ATOM 2718 C C . LEU A 1 320 ? -15.336 10.166 21.642 1.00 92.50 320 LEU A C 1
ATOM 2720 O O . LEU A 1 320 ? -15.627 10.056 20.451 1.00 92.50 320 LEU A O 1
ATOM 2724 N N . ARG A 1 321 ? -16.242 10.520 22.567 1.00 92.50 321 ARG A N 1
ATOM 2725 C CA . ARG A 1 321 ? -17.685 10.639 22.283 1.00 92.50 321 ARG A CA 1
ATOM 2726 C C . ARG A 1 321 ? -17.996 11.675 21.208 1.00 92.50 321 ARG A C 1
ATOM 2728 O O . ARG A 1 321 ? -18.790 11.389 20.318 1.00 92.50 321 ARG A O 1
ATOM 2735 N N . ARG A 1 322 ? -17.326 12.834 21.239 1.00 92.62 322 ARG A N 1
ATOM 2736 C CA . ARG A 1 322 ? -17.496 13.889 20.225 1.00 92.62 322 ARG A CA 1
ATOM 2737 C C . ARG A 1 322 ? -17.179 13.371 18.821 1.00 92.62 322 ARG A C 1
ATOM 2739 O O . ARG A 1 322 ? -18.011 13.482 17.928 1.00 92.62 322 ARG A O 1
ATOM 2746 N N . ASN A 1 323 ? -16.007 12.768 18.630 1.00 94.19 323 ASN A N 1
ATOM 2747 C CA . ASN A 1 323 ? -15.615 12.236 17.322 1.00 94.19 323 ASN A CA 1
ATOM 2748 C C . ASN A 1 323 ? -16.502 11.055 16.914 1.00 94.19 323 ASN A C 1
ATOM 2750 O O . ASN A 1 323 ? -16.852 10.931 15.745 1.00 94.19 323 ASN A O 1
ATOM 2754 N N . ALA A 1 324 ? -16.904 10.209 17.870 1.00 94.62 324 ALA A N 1
ATOM 2755 C CA . ALA A 1 324 ? -17.805 9.095 17.605 1.00 94.62 324 ALA A CA 1
ATOM 2756 C C . ALA A 1 324 ? -19.136 9.606 17.042 1.00 94.62 324 ALA A C 1
ATOM 2758 O O . ALA A 1 324 ? -19.544 9.143 15.980 1.00 94.62 324 ALA A O 1
ATOM 2759 N N . TYR A 1 325 ? -19.752 10.600 17.693 1.00 94.38 325 TYR A N 1
ATOM 2760 C CA . TYR A 1 325 ? -20.979 11.249 17.221 1.00 94.38 325 TYR A CA 1
ATOM 2761 C C . TYR A 1 325 ? -20.830 11.780 15.793 1.00 94.38 325 TYR A C 1
ATOM 2763 O O . TYR A 1 325 ? -21.619 11.418 14.923 1.00 94.38 325 TYR A O 1
ATOM 2771 N N . MET A 1 326 ? -19.759 12.536 15.526 1.00 94.50 326 MET A N 1
ATOM 2772 C CA . MET A 1 326 ? -19.485 13.079 14.190 1.00 94.50 326 MET A CA 1
ATOM 2773 C C . MET A 1 326 ? -19.388 11.990 13.115 1.00 94.50 326 MET A C 1
ATOM 2775 O O . MET A 1 326 ? -19.839 12.199 11.993 1.00 94.50 326 MET A O 1
ATOM 2779 N N . TYR A 1 327 ? -18.810 10.824 13.424 1.00 96.56 327 TYR A N 1
ATOM 2780 C CA . TYR A 1 327 ? -18.7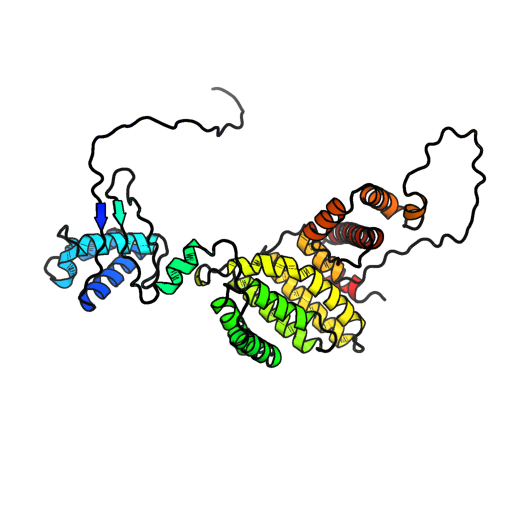60 9.714 12.472 1.00 96.56 327 TYR A CA 1
ATOM 2781 C C . TYR A 1 327 ? -20.091 8.965 12.351 1.00 96.56 327 TYR A C 1
ATOM 2783 O O . TYR A 1 327 ? -20.425 8.498 11.266 1.00 96.56 327 TYR A O 1
ATOM 2791 N N . PHE A 1 328 ? -20.870 8.840 13.426 1.00 95.19 328 PHE A N 1
ATOM 2792 C CA . PHE A 1 328 ? -22.178 8.183 13.365 1.00 95.19 328 PHE A CA 1
ATOM 2793 C C . PHE A 1 328 ? -23.164 8.923 12.458 1.00 95.19 328 PHE A C 1
ATOM 2795 O O . PHE A 1 328 ? -23.913 8.264 11.735 1.00 95.19 328 PHE A O 1
ATOM 2802 N N . GLN A 1 329 ? -23.085 10.256 12.430 1.00 93.94 329 GLN A N 1
ATOM 2803 C CA . GLN A 1 329 ? -23.881 11.112 11.547 1.00 93.94 329 GLN A CA 1
ATOM 2804 C C . GLN A 1 329 ? -23.544 10.972 10.055 1.00 93.94 329 GLN A C 1
ATOM 2806 O O . GLN A 1 329 ? -24.341 11.380 9.219 1.00 93.94 329 GLN A O 1
ATOM 2811 N N . LYS A 1 330 ? -22.378 10.420 9.700 1.00 94.81 330 LYS A N 1
ATOM 2812 C CA . LYS A 1 330 ? -21.949 10.285 8.300 1.00 94.81 330 LYS A CA 1
ATOM 2813 C C . LYS A 1 330 ? -22.572 9.088 7.613 1.00 94.81 330 LYS A C 1
ATOM 2815 O O . LYS A 1 330 ? -22.763 8.043 8.236 1.00 94.81 330 LYS A O 1
ATOM 2820 N N . GLU A 1 331 ? -22.779 9.193 6.309 1.00 95.12 331 GLU A N 1
ATOM 2821 C CA . GLU A 1 331 ? -23.230 8.066 5.496 1.00 95.12 331 GLU A CA 1
ATOM 2822 C C . GLU A 1 331 ? -22.141 6.988 5.357 1.00 95.12 331 GLU A C 1
ATOM 2824 O O . GLU A 1 331 ? -20.939 7.262 5.440 1.00 95.12 331 GLU A O 1
ATOM 2829 N N . GLU A 1 332 ? -22.544 5.741 5.096 1.00 92.50 332 GLU A N 1
ATOM 2830 C CA . GLU A 1 332 ? -21.618 4.599 4.957 1.00 92.50 332 GLU A CA 1
ATOM 2831 C C . GLU A 1 332 ? -20.527 4.869 3.901 1.00 92.50 332 GLU A C 1
ATOM 2833 O O . GLU A 1 332 ? -19.351 4.552 4.094 1.00 92.50 332 GLU A O 1
ATOM 2838 N N . ASN A 1 333 ? -20.899 5.525 2.798 1.00 92.56 333 ASN A N 1
ATOM 2839 C CA . ASN A 1 333 ? -19.985 5.880 1.712 1.00 92.56 333 ASN A CA 1
ATOM 2840 C C . ASN A 1 333 ? -18.931 6.915 2.130 1.00 92.56 333 ASN A C 1
ATOM 2842 O O . ASN A 1 333 ? -17.785 6.839 1.684 1.00 92.56 333 ASN A O 1
ATOM 2846 N N . GLU A 1 334 ? -19.286 7.873 2.987 1.00 95.88 334 GLU A N 1
ATOM 2847 C CA . GLU A 1 334 ? -18.323 8.833 3.532 1.00 95.88 334 GLU A CA 1
ATOM 2848 C C . GLU A 1 334 ? -17.349 8.149 4.494 1.00 95.88 334 GLU A C 1
ATOM 2850 O O . GLU A 1 334 ? -16.147 8.401 4.432 1.00 95.88 334 GLU A O 1
ATOM 2855 N N . ILE A 1 335 ? -17.848 7.242 5.340 1.00 96.88 335 ILE A N 1
ATOM 2856 C CA . ILE A 1 335 ? -17.016 6.440 6.245 1.00 96.88 335 ILE A CA 1
ATOM 2857 C C . ILE A 1 335 ? -16.014 5.595 5.454 1.00 96.88 335 ILE A C 1
ATOM 2859 O O . ILE A 1 335 ? -14.823 5.599 5.767 1.00 96.88 335 ILE A O 1
ATOM 2863 N N . ASN A 1 336 ? -16.467 4.939 4.385 1.00 94.69 336 ASN A N 1
ATOM 2864 C CA . ASN A 1 336 ? -15.607 4.171 3.485 1.00 94.69 336 ASN A CA 1
ATOM 2865 C C . ASN A 1 336 ? -14.508 5.045 2.862 1.00 94.69 336 ASN A C 1
ATOM 2867 O O . ASN A 1 336 ? -13.336 4.662 2.880 1.00 94.69 336 ASN A O 1
ATOM 2871 N N . LYS A 1 337 ? -14.860 6.238 2.357 1.00 95.12 337 LYS A N 1
ATOM 2872 C CA . LYS A 1 337 ? -13.892 7.199 1.799 1.00 95.12 337 LYS A CA 1
ATOM 2873 C C . LYS A 1 337 ? -12.863 7.641 2.839 1.00 95.12 337 LYS A C 1
ATOM 2875 O O . LYS A 1 337 ? -11.674 7.647 2.535 1.00 95.12 337 LYS A O 1
ATOM 2880 N N . LEU A 1 338 ? -13.297 7.956 4.061 1.00 96.25 338 LEU A N 1
ATOM 2881 C CA . LEU A 1 338 ? -12.402 8.339 5.156 1.00 96.25 338 LEU A CA 1
ATOM 2882 C C . LEU A 1 338 ? -11.439 7.210 5.532 1.00 96.25 338 LEU A C 1
ATOM 2884 O O . LEU A 1 338 ? -10.257 7.469 5.749 1.00 96.25 338 LEU A O 1
ATOM 2888 N N . CYS A 1 339 ? -11.914 5.962 5.586 1.00 95.44 339 CYS A N 1
ATOM 2889 C CA . CYS A 1 339 ? -11.045 4.814 5.831 1.00 95.44 339 CYS A CA 1
ATOM 2890 C C . CYS A 1 339 ? -9.975 4.676 4.741 1.00 95.44 339 CYS A C 1
ATOM 2892 O O . CYS A 1 339 ? -8.802 4.551 5.080 1.00 95.44 339 CYS A O 1
ATOM 2894 N N . LEU A 1 340 ? -10.354 4.767 3.460 1.00 93.12 340 LEU A N 1
ATOM 2895 C CA . LEU A 1 340 ? -9.404 4.687 2.342 1.00 93.12 340 LEU A CA 1
ATOM 2896 C C . LEU A 1 340 ? -8.364 5.816 2.393 1.00 93.12 340 LEU A C 1
ATOM 2898 O O . LEU A 1 340 ? -7.168 5.545 2.360 1.00 93.12 340 LEU A O 1
ATOM 2902 N N . GLN A 1 341 ? -8.804 7.069 2.561 1.00 93.00 341 GLN A N 1
ATOM 2903 C CA . GLN A 1 341 ? -7.914 8.238 2.644 1.00 93.00 341 GLN A CA 1
ATOM 2904 C C . GLN A 1 341 ? -6.901 8.139 3.789 1.00 93.00 341 GLN A C 1
ATOM 2906 O O . GLN A 1 341 ? -5.778 8.624 3.676 1.00 93.00 341 GLN A O 1
ATOM 2911 N N . ARG A 1 342 ? -7.300 7.511 4.898 1.00 95.56 342 ARG A N 1
ATOM 2912 C CA . ARG A 1 342 ? -6.459 7.322 6.080 1.00 95.56 342 ARG A CA 1
ATOM 2913 C C . ARG A 1 342 ? -5.679 6.011 6.060 1.00 95.56 342 ARG A C 1
ATOM 2915 O O . ARG A 1 342 ? -5.029 5.723 7.046 1.00 95.56 342 ARG A O 1
ATOM 2922 N N . GLY A 1 343 ? -5.742 5.195 5.006 1.00 94.88 343 GLY A N 1
ATOM 2923 C CA . GLY A 1 343 ? -5.018 3.916 4.956 1.00 94.88 343 GLY A CA 1
ATOM 2924 C C . GLY A 1 343 ? -5.531 2.869 5.948 1.00 94.88 343 GLY A C 1
ATOM 2925 O O . GLY A 1 343 ? -4.773 2.037 6.442 1.00 94.88 343 GLY A O 1
ATOM 2926 N N . LEU A 1 344 ? -6.826 2.906 6.268 1.00 95.88 344 LEU A N 1
ATOM 2927 C CA . LEU A 1 344 ? -7.485 1.963 7.167 1.00 95.88 344 LEU A CA 1
ATOM 2928 C C . LEU A 1 344 ? -8.213 0.874 6.378 1.00 95.88 344 LEU A C 1
ATOM 2930 O O . LEU A 1 344 ? -8.979 1.147 5.457 1.00 95.88 344 LEU A O 1
ATOM 2934 N N . TYR A 1 345 ? -8.019 -0.375 6.795 1.00 96.00 345 TYR A N 1
ATOM 2935 C CA . TYR A 1 345 ? -8.657 -1.525 6.169 1.00 96.00 345 TYR A CA 1
ATOM 2936 C C . TYR A 1 345 ? -10.096 -1.723 6.641 1.00 96.00 345 TYR A C 1
ATOM 2938 O O . TYR A 1 345 ? -10.384 -1.684 7.841 1.00 96.00 345 TYR A O 1
ATOM 2946 N N . TYR A 1 346 ? -10.960 -2.055 5.690 1.00 94.50 346 TYR A N 1
ATOM 2947 C CA . TYR A 1 346 ? -12.270 -2.645 5.915 1.00 94.50 346 TYR A CA 1
ATOM 2948 C C . TYR A 1 346 ? -12.579 -3.631 4.785 1.00 94.50 346 TYR A C 1
ATOM 2950 O O . TYR A 1 346 ? -11.970 -3.583 3.718 1.00 94.50 346 TYR A O 1
ATOM 2958 N N . ASP A 1 347 ? -13.529 -4.523 5.031 1.00 91.94 347 ASP A N 1
ATOM 2959 C CA . ASP A 1 347 ? -14.115 -5.401 4.022 1.00 91.94 347 ASP A CA 1
ATOM 2960 C C . ASP A 1 347 ? -15.645 -5.353 4.110 1.00 91.94 347 ASP A C 1
ATOM 2962 O O . ASP A 1 347 ? -16.213 -4.629 4.935 1.00 91.94 347 ASP A O 1
ATOM 2966 N N . GLU A 1 348 ? -16.312 -6.109 3.242 1.00 89.50 348 GLU A N 1
ATOM 2967 C CA . GLU A 1 348 ? -17.775 -6.190 3.152 1.00 89.50 348 GLU A CA 1
ATOM 2968 C C . GLU A 1 348 ? -18.428 -6.668 4.460 1.00 89.50 348 GLU A C 1
ATOM 2970 O O . GLU A 1 348 ? -19.578 -6.342 4.736 1.00 89.50 348 GLU A O 1
ATOM 2975 N N . TYR A 1 349 ? -17.679 -7.368 5.319 1.00 92.31 349 TYR A N 1
ATOM 2976 C CA . TYR A 1 349 ? -18.159 -7.870 6.607 1.00 92.31 349 TYR A CA 1
ATOM 2977 C C . TYR A 1 349 ? -17.954 -6.870 7.757 1.00 92.31 349 TYR A C 1
ATOM 2979 O O . TYR A 1 349 ? -18.319 -7.145 8.906 1.00 92.31 349 TYR A O 1
ATOM 2987 N N . PHE A 1 350 ? -17.329 -5.712 7.514 1.00 93.38 350 PHE A N 1
ATOM 2988 C CA . PHE A 1 350 ? -17.187 -4.680 8.538 1.00 93.38 350 PHE A CA 1
ATOM 2989 C C . PHE A 1 350 ? -18.473 -3.867 8.651 1.00 93.38 350 PHE A C 1
ATOM 2991 O O . PHE A 1 350 ? -18.820 -3.098 7.762 1.00 93.38 350 PHE A O 1
ATOM 2998 N N . THR A 1 351 ? -19.121 -3.954 9.812 1.00 95.50 351 THR A N 1
ATOM 2999 C CA . THR A 1 351 ? -20.228 -3.059 10.163 1.00 95.50 351 THR A CA 1
ATOM 3000 C C . THR A 1 351 ? -19.765 -1.600 10.230 1.00 95.50 351 THR A C 1
ATOM 3002 O O . THR A 1 351 ? -18.609 -1.329 10.581 1.00 95.50 351 THR A O 1
ATOM 3005 N N . LYS A 1 352 ? -20.685 -0.649 10.011 1.00 94.44 352 LYS A N 1
ATOM 3006 C CA . LYS A 1 352 ? -20.445 0.795 10.204 1.00 94.44 352 LYS A CA 1
ATOM 3007 C C . LYS A 1 352 ? -19.740 1.085 11.530 1.00 94.44 352 LYS A C 1
ATOM 3009 O O . LYS A 1 352 ? -18.694 1.727 11.566 1.00 94.44 352 LYS A O 1
ATOM 3014 N N . LYS A 1 353 ? -20.243 0.501 12.625 1.00 94.00 353 LYS A N 1
ATOM 3015 C CA . LYS A 1 353 ? -19.671 0.620 13.981 1.00 94.00 353 LYS A CA 1
ATOM 3016 C C . LYS A 1 353 ? -18.203 0.188 14.037 1.00 94.00 353 LYS A C 1
ATOM 3018 O O . LYS A 1 353 ? -17.386 0.833 14.692 1.00 94.00 353 LYS A O 1
ATOM 3023 N N . LYS A 1 354 ? -17.841 -0.889 13.335 1.00 94.69 354 LYS A N 1
ATOM 3024 C CA . LYS A 1 354 ? -16.459 -1.375 13.269 1.00 94.69 354 LYS A CA 1
ATOM 3025 C C . LYS A 1 354 ? -15.563 -0.433 12.465 1.00 94.69 354 LYS A C 1
ATOM 3027 O O . LYS A 1 354 ? -14.429 -0.221 12.879 1.00 94.69 354 LYS A O 1
ATOM 3032 N N . LYS A 1 355 ? -16.053 0.169 11.379 1.00 95.94 355 LYS A N 1
ATOM 3033 C CA . LYS A 1 355 ? -15.309 1.188 10.614 1.00 95.94 355 LYS A CA 1
ATOM 3034 C C . LYS A 1 355 ? -15.085 2.456 11.445 1.00 95.94 355 LYS A C 1
ATOM 3036 O O . LYS A 1 355 ? -13.950 2.910 11.571 1.00 95.94 355 LYS A O 1
ATOM 3041 N N . ILE A 1 356 ? -16.127 2.941 12.128 1.00 96.31 356 ILE A N 1
ATOM 3042 C CA . ILE A 1 356 ? -16.049 4.078 13.064 1.00 96.31 356 ILE A CA 1
ATOM 3043 C C . ILE A 1 356 ? -15.023 3.813 14.168 1.00 96.31 356 ILE A C 1
ATOM 3045 O O . ILE A 1 356 ? -14.180 4.661 14.446 1.00 96.31 356 ILE A O 1
ATOM 3049 N N . LYS A 1 357 ? -15.014 2.607 14.750 1.00 95.25 357 LYS A N 1
ATOM 3050 C CA . LYS A 1 357 ? -13.989 2.212 15.726 1.00 95.25 357 LYS A CA 1
ATOM 3051 C C . LYS A 1 357 ? -12.568 2.404 15.184 1.00 95.25 357 LYS A C 1
ATOM 3053 O O . LYS A 1 357 ? -11.704 2.861 15.924 1.00 95.25 357 LYS A O 1
ATOM 3058 N N . TYR A 1 358 ? -12.308 2.051 13.926 1.00 95.50 358 TYR A N 1
ATOM 3059 C CA . TYR A 1 358 ? -10.978 2.190 13.322 1.00 95.50 358 TYR A CA 1
ATOM 3060 C C . TYR A 1 358 ? -10.621 3.660 13.082 1.00 95.50 358 TYR A C 1
ATOM 3062 O O . TYR A 1 358 ? -9.487 4.049 13.343 1.00 95.50 358 TYR A O 1
ATOM 3070 N N . LEU A 1 359 ? -11.590 4.487 12.679 1.00 96.88 359 LEU A N 1
ATOM 3071 C CA . LEU A 1 359 ? -11.405 5.936 12.557 1.00 96.88 359 LEU A CA 1
ATOM 3072 C C . LEU A 1 359 ? -11.089 6.594 13.908 1.00 96.88 359 LEU A C 1
ATOM 3074 O O . LEU A 1 359 ? -10.183 7.417 13.990 1.00 96.88 359 LEU A O 1
ATOM 3078 N N . LEU A 1 360 ? -11.762 6.180 14.983 1.00 95.69 360 LEU A N 1
ATOM 3079 C CA . LEU A 1 360 ? -11.485 6.672 16.336 1.00 95.69 360 LEU A CA 1
ATOM 3080 C C . LEU A 1 360 ? -10.107 6.245 16.849 1.00 95.69 360 LEU A C 1
ATOM 3082 O O . LEU A 1 360 ? -9.416 7.027 17.501 1.00 95.69 360 LEU A O 1
ATOM 3086 N N . LEU A 1 361 ? -9.698 5.006 16.560 1.00 94.56 361 LEU A N 1
ATOM 3087 C CA . LEU A 1 361 ? -8.350 4.534 16.877 1.00 94.56 361 LEU A CA 1
ATOM 3088 C C . LEU A 1 361 ? -7.289 5.350 16.134 1.00 94.56 361 LEU A C 1
ATOM 3090 O O . LEU A 1 361 ? -6.287 5.714 16.745 1.00 94.56 361 LEU A O 1
ATOM 3094 N N . TYR A 1 362 ? -7.534 5.673 14.864 1.00 95.00 362 TYR A N 1
ATOM 3095 C CA . TYR A 1 362 ? -6.671 6.539 14.068 1.00 95.00 362 TYR A CA 1
ATOM 3096 C C . TYR A 1 362 ? -6.561 7.947 14.664 1.00 95.00 362 TYR A C 1
ATOM 3098 O O . TYR A 1 362 ? -5.452 8.430 14.869 1.00 95.00 362 TYR A O 1
ATOM 3106 N N . ASP A 1 363 ? -7.682 8.590 15.004 1.00 93.38 363 ASP A N 1
ATOM 3107 C CA . ASP A 1 363 ? -7.656 9.946 15.570 1.00 93.38 363 ASP A CA 1
ATOM 3108 C C . ASP A 1 363 ? -6.849 9.979 16.877 1.00 93.38 363 ASP A C 1
ATOM 3110 O O . ASP A 1 363 ? -5.983 10.831 17.070 1.00 93.38 363 ASP A O 1
ATOM 3114 N N . ASN A 1 364 ? -7.082 8.997 17.754 1.00 90.81 364 ASN A N 1
ATOM 3115 C CA . ASN A 1 364 ? -6.347 8.853 19.009 1.00 90.81 364 ASN A CA 1
ATOM 3116 C C . ASN A 1 364 ? -4.853 8.570 18.768 1.00 90.81 364 ASN A C 1
ATOM 3118 O O . ASN A 1 364 ? -3.995 9.111 19.464 1.00 90.81 364 ASN A O 1
ATOM 3122 N N . PHE A 1 365 ? -4.531 7.746 17.767 1.00 89.75 365 PHE A N 1
ATOM 3123 C CA . PHE A 1 365 ? -3.154 7.494 17.349 1.00 89.75 365 PHE A CA 1
ATOM 3124 C C . PHE A 1 365 ? -2.456 8.788 16.920 1.00 89.75 365 PHE A C 1
ATOM 3126 O O . PHE A 1 365 ? -1.375 9.078 17.422 1.00 89.75 365 PHE A O 1
ATOM 3133 N N . CYS A 1 366 ? -3.081 9.598 16.063 1.00 88.12 366 CYS A N 1
ATOM 3134 C CA . CYS A 1 366 ? -2.505 10.858 15.594 1.00 88.12 366 CYS A CA 1
ATOM 3135 C C . CYS A 1 366 ? -2.288 11.867 16.726 1.00 88.12 366 CYS A C 1
ATOM 3137 O O . CYS A 1 366 ? -1.228 12.484 16.782 1.00 88.12 366 CYS A O 1
ATOM 3139 N N . VAL A 1 367 ? -3.244 12.006 17.653 1.00 85.38 367 VAL A N 1
ATOM 3140 C CA . VAL A 1 367 ? -3.087 12.881 18.830 1.00 85.38 367 VAL A CA 1
ATOM 3141 C C . VAL A 1 367 ? -1.866 12.463 19.647 1.00 85.38 367 VAL A C 1
ATOM 3143 O O . VAL A 1 367 ? -1.019 13.290 19.974 1.00 85.38 367 VAL A O 1
ATOM 3146 N N . LYS A 1 368 ? -1.736 11.164 19.927 1.00 79.06 368 LYS A N 1
ATOM 3147 C CA . LYS A 1 368 ? -0.614 10.619 20.695 1.00 79.06 368 LYS A CA 1
ATOM 3148 C C . LYS A 1 368 ? 0.724 10.732 19.966 1.00 79.06 368 LYS A C 1
ATOM 3150 O O . LYS A 1 368 ? 1.717 11.060 20.602 1.00 79.06 368 LYS A O 1
ATOM 3155 N N . ASN A 1 369 ? 0.738 10.497 18.656 1.00 71.06 369 ASN A N 1
ATOM 3156 C CA . ASN A 1 369 ? 1.946 10.589 17.843 1.00 71.06 369 ASN A CA 1
ATOM 3157 C C . ASN A 1 369 ? 2.454 12.039 17.744 1.00 71.06 369 ASN A C 1
ATOM 3159 O O . ASN A 1 369 ? 3.650 12.296 17.855 1.00 71.06 369 ASN A O 1
ATOM 3163 N N . ASN A 1 370 ? 1.539 13.006 17.614 1.00 68.62 370 ASN A N 1
ATOM 3164 C CA . ASN A 1 370 ? 1.882 14.429 17.618 1.00 68.62 370 ASN A CA 1
ATOM 3165 C C . ASN A 1 370 ? 2.451 14.884 18.971 1.00 68.62 370 ASN A C 1
ATOM 3167 O O . ASN A 1 370 ? 3.361 15.707 18.997 1.00 68.62 370 ASN A O 1
ATOM 3171 N N . LEU A 1 371 ? 1.967 14.321 20.083 1.00 58.28 371 LEU A N 1
ATOM 3172 C CA . LEU A 1 371 ? 2.519 14.564 21.423 1.00 58.28 371 LEU A CA 1
ATOM 3173 C C . LEU A 1 371 ? 3.935 13.981 21.600 1.00 58.28 371 LEU A C 1
ATOM 3175 O O . LEU A 1 371 ? 4.704 14.501 22.400 1.00 58.28 371 LEU A O 1
ATOM 3179 N N . SER A 1 372 ? 4.302 12.931 20.854 1.00 55.94 372 SER A N 1
ATOM 3180 C CA . SER A 1 372 ? 5.632 12.296 20.902 1.00 55.94 372 SER A CA 1
ATOM 3181 C C . SER A 1 372 ? 6.668 12.869 19.926 1.00 55.94 372 SER A C 1
ATOM 3183 O O . SER A 1 372 ? 7.801 12.385 19.899 1.00 55.94 372 SER A O 1
ATOM 3185 N N . ASN A 1 373 ? 6.328 13.903 19.146 1.00 49.25 373 ASN A N 1
ATOM 3186 C CA . ASN A 1 373 ? 7.242 14.543 18.185 1.00 49.25 373 ASN A CA 1
ATOM 3187 C C . ASN A 1 373 ? 8.432 15.289 18.830 1.00 49.25 37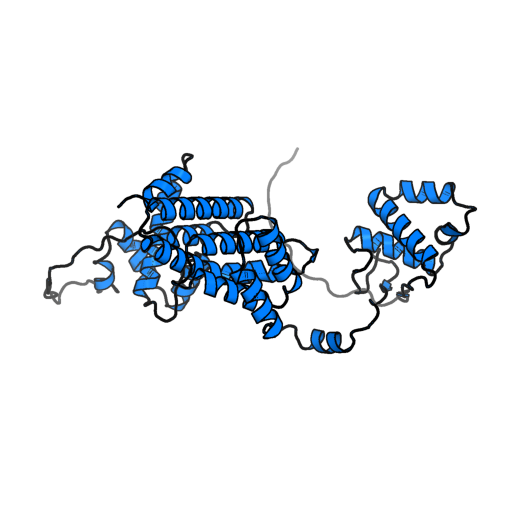3 ASN A C 1
ATOM 3189 O O . ASN A 1 373 ? 9.243 15.878 18.119 1.00 49.25 373 ASN A O 1
ATOM 3193 N N . THR A 1 374 ? 8.618 15.205 20.150 1.00 39.22 374 THR A N 1
ATOM 3194 C CA . THR A 1 374 ? 9.913 15.448 20.796 1.00 39.22 374 THR A CA 1
ATOM 3195 C C . THR A 1 374 ? 10.823 14.216 20.616 1.00 39.22 374 THR A C 1
ATOM 3197 O O . THR A 1 374 ? 11.002 13.375 21.492 1.00 39.22 374 THR A O 1
ATOM 3200 N N . ASN A 1 375 ? 11.409 14.106 19.420 1.00 38.47 375 ASN A N 1
ATOM 3201 C CA . ASN A 1 375 ? 12.586 13.291 19.074 1.00 38.47 375 ASN A CA 1
ATOM 3202 C C . ASN A 1 375 ? 12.527 11.754 19.154 1.00 38.47 375 ASN A C 1
ATOM 3204 O O . ASN A 1 375 ? 13.576 11.137 18.991 1.00 38.47 375 ASN A O 1
ATOM 3208 N N . ASN A 1 376 ? 11.380 11.087 19.336 1.00 45.91 376 ASN A N 1
ATOM 3209 C CA . ASN A 1 376 ? 11.424 9.633 19.557 1.00 45.91 376 ASN A CA 1
ATOM 3210 C C . ASN A 1 376 ? 10.217 8.829 19.025 1.00 45.91 376 ASN A C 1
ATOM 3212 O O . ASN A 1 376 ? 9.564 8.091 19.768 1.00 45.91 376 ASN A O 1
ATOM 3216 N N . ASN A 1 377 ? 9.989 8.853 17.703 1.00 48.78 377 ASN A N 1
ATOM 3217 C CA . ASN A 1 377 ? 9.082 7.901 17.031 1.00 48.78 377 ASN A CA 1
ATOM 3218 C C . ASN A 1 377 ? 9.412 6.443 17.409 1.00 48.78 377 ASN A C 1
ATOM 3220 O O . ASN A 1 377 ? 8.511 5.662 17.697 1.00 48.78 377 ASN A O 1
ATOM 3224 N N . GLN A 1 378 ? 10.698 6.090 17.528 1.00 50.16 378 GLN A N 1
ATOM 3225 C CA . GLN A 1 378 ? 11.146 4.762 17.969 1.00 50.16 378 GLN A CA 1
ATOM 3226 C C . GLN A 1 378 ? 10.616 4.395 19.371 1.00 50.16 378 GLN A C 1
ATOM 3228 O O . GLN A 1 378 ? 10.243 3.249 19.622 1.00 50.16 378 GLN A O 1
ATOM 3233 N N . HIS A 1 379 ? 10.549 5.362 20.291 1.00 49.88 379 HIS A N 1
ATOM 3234 C CA . HIS A 1 379 ? 10.109 5.143 21.671 1.00 49.88 379 HIS A CA 1
ATOM 3235 C C . HIS A 1 379 ? 8.583 5.052 21.782 1.00 49.88 379 HIS A C 1
ATOM 3237 O O . HIS A 1 379 ? 8.069 4.219 22.534 1.00 49.88 379 HIS A O 1
ATOM 3243 N N . PHE A 1 380 ? 7.857 5.857 20.999 1.00 54.81 380 PHE A N 1
ATOM 3244 C CA . PHE A 1 380 ? 6.404 5.753 20.862 1.00 54.81 380 PHE A CA 1
ATOM 3245 C C . PHE A 1 380 ? 6.004 4.390 20.284 1.00 54.81 380 PHE A C 1
ATOM 3247 O O . PHE A 1 380 ? 5.141 3.698 20.830 1.00 54.81 380 PHE A O 1
ATOM 3254 N N . ILE A 1 381 ? 6.710 3.954 19.240 1.00 54.50 381 ILE A N 1
ATOM 3255 C CA . ILE A 1 381 ? 6.491 2.663 18.600 1.00 54.50 381 ILE A CA 1
ATOM 3256 C C . ILE A 1 381 ? 6.798 1.502 19.571 1.00 54.50 381 ILE A C 1
ATOM 3258 O O . ILE A 1 381 ? 5.964 0.611 19.752 1.00 54.50 381 ILE A O 1
ATOM 3262 N N . ASN A 1 382 ? 7.928 1.547 20.283 1.00 51.47 382 ASN A N 1
ATOM 3263 C CA . ASN A 1 382 ? 8.292 0.531 21.277 1.00 51.47 382 ASN A CA 1
ATOM 3264 C C . ASN A 1 382 ? 7.272 0.415 22.423 1.00 51.47 382 ASN A C 1
ATOM 3266 O O . ASN A 1 382 ? 6.939 -0.695 22.841 1.00 51.47 382 ASN A O 1
ATOM 3270 N N . ASN A 1 383 ? 6.725 1.533 22.906 1.00 53.22 383 ASN A N 1
ATOM 3271 C CA . ASN A 1 383 ? 5.767 1.508 24.010 1.00 53.22 383 ASN A CA 1
ATOM 3272 C C . ASN A 1 383 ? 4.443 0.831 23.626 1.00 53.22 383 ASN A C 1
ATOM 3274 O O . ASN A 1 383 ? 3.878 0.123 24.450 1.00 53.22 383 ASN A O 1
ATOM 3278 N N . TYR A 1 384 ? 3.943 0.983 22.396 1.00 53.50 384 TYR A N 1
ATOM 3279 C CA . TYR A 1 384 ? 2.632 0.437 22.000 1.00 53.50 384 TYR A CA 1
ATOM 3280 C C . TYR A 1 384 ? 2.668 -0.975 21.401 1.00 53.50 384 TYR A C 1
ATOM 3282 O O . TYR A 1 384 ? 1.636 -1.646 21.392 1.00 53.50 384 TYR A O 1
ATOM 3290 N N . PHE A 1 385 ? 3.819 -1.453 20.920 1.00 50.59 385 PHE A N 1
ATOM 3291 C CA . 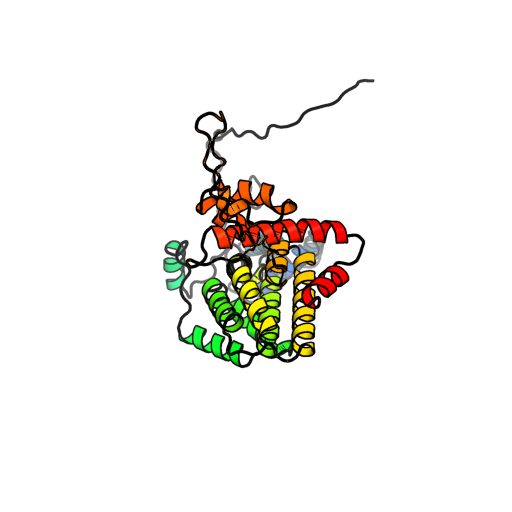PHE A 1 385 ? 3.953 -2.850 20.482 1.00 50.59 385 PHE A CA 1
ATOM 3292 C C . PHE A 1 385 ? 4.180 -3.829 21.635 1.00 50.59 385 PHE A C 1
ATOM 3294 O O . PHE A 1 385 ? 3.812 -4.996 21.510 1.00 50.59 385 PHE A O 1
ATOM 3301 N N . PHE A 1 386 ? 4.755 -3.363 22.749 1.00 50.09 386 PHE A N 1
ATOM 3302 C CA . PHE A 1 386 ? 5.154 -4.227 23.865 1.00 50.09 386 PHE A CA 1
ATOM 3303 C C . PHE A 1 386 ? 4.455 -3.907 25.195 1.00 50.09 386 PHE A C 1
ATOM 3305 O O . PHE A 1 386 ? 4.674 -4.627 26.170 1.00 50.09 386 PHE A O 1
ATOM 3312 N N . SER A 1 387 ? 3.587 -2.886 25.259 1.00 44.19 387 SER A N 1
ATOM 3313 C CA . SER A 1 387 ? 2.713 -2.696 26.424 1.00 44.19 387 SER A CA 1
ATOM 3314 C C . SER A 1 387 ? 1.505 -3.642 26.371 1.00 44.19 387 SER A C 1
ATOM 3316 O O . SER A 1 387 ? 0.525 -3.401 25.672 1.00 44.19 387 SER A O 1
ATOM 3318 N N . ARG A 1 388 ? 1.631 -4.704 27.177 1.00 35.38 388 ARG A N 1
ATOM 3319 C CA . ARG A 1 388 ? 0.638 -5.710 27.606 1.00 35.38 388 ARG A CA 1
ATOM 3320 C C . ARG A 1 388 ? -0.038 -6.558 26.525 1.00 35.38 388 ARG A C 1
ATOM 3322 O O . ARG A 1 388 ? -1.052 -6.140 25.918 1.00 35.38 388 ARG A O 1
#

Radius of gyration: 30.91 Å; chains: 1; bounding box: 82×78×81 Å

Sequence (388 aa):
GYNIKNEICNYNMDRYNTYNNMNVNKKIIIIIPDDKKTKRIIDLLAKYVTEEGYSFEETIKEKEKDNPNFHFLFESSDLFYYYKWRVFSFAQGDSYKNWRTDPFHMFSNGYLYVPPSIEKKNKALLIKRKRGRNKRGHIDQKKKNKLINILSTLNKKRVSICRAMIFCTRHSDYSLDIIKIISTFLTDMKYDLLRKINLIYLLSDILYNCSNEFFSSWSYRKDIEDELPKIFYFLRKHIKKVDSKIKGKMFTDSLINIFNMWNTWAIYNSVYMNGLLCLLFNMKINYINDNKSDEEKCDENIDGHKIQYYDDIKRYPLSLRRNAYMYFQKEENEINKLCLQRGLYYDEYFTKKKKIKYLLLYDNFCVKNNLSNTNNNQHFINNYFFSR

Foldseek 3Di:
DDDDDDDDDDDDDDDDDDDDDDDPQAAQEQDQDPDPVLNVLLLVLLLVCLVVHDVSVVVCCVPCVVPPSCVLCPDPDSSVLNSVVSNVQVNVPADPQGGDQDWDAPDPPHHTYGYDDRDDPDPVVVVCVVVPPPDLDADDPVLVVVLVVLLVPFAPDPVSLVVSLVSCLQVLSNLLNSLVVLLCQLQDLPDALRSNLSSVSSLLSNLVCLPPPPRVNVVNLVSCLVSLQVSLLSLLVNLVPDPDPVSSVVSVVSVVVSLVVCVVVPSDDPQQSLLSLLSNFPDDFQWDDPPDPPPPPPDPPDPDDDLPCCVVLNRGDPVLSVLLSVQVPDDPVVLVVSCSSRNHDDDPPQDSSNSSRSVSSSVVSVVVVVVVVPPPPVVVSVCRVPPD